Protein 4QJ7 (pdb70)

Organism: Human immunodeficiency virus type 1 group M subtype B (isolate ARV2/SF2) (NCBI:txid11685)

Secondary structure (DSSP, 8-state):
-EE-SSS--EEEEEETTEEEEEEE-TTBSS-EE-S----S--EEEEEEETTEEEEEEEEEEEEEEETTEEEEEEEEES--SS-EE-HHHHTTTT-EEE-/-EE-SSS--EEEEEETTEEEEEEE-TTBSS-EESS---SS--EEEEEEETTEEEEEEEEEEEEEEETTEEEEEEEEES--SS-EE-HHHHTTTT-EEE-/-EE-SSS--EEEEEETTEEEEEEE-TTBSS-EESS---SS-EEEEEEEETTEEEEEEEEEEEEEEETTEEEEEEEEES--SSEEE-HHHHHHHT-EEE-/-EE-SSS--EEEEEETTEEEEEEE-TTBSS-EE-S----S--EEEEEE-SS-EEEEEEEEEEEEEETTEEEEEEEEES--SS-EE-HHHHTTTT-EEE-/--B--BB-/---B--BB--

CATH classification: 2.40.70.10

Structure (mmCIF, N/CA/C/O backbone):
data_4QJ7
#
_entry.id   4QJ7
#
_cell.length_a   51.597
_cell.length_b   58.162
_cell.length_c   61.758
_cell.angle_alpha   90.00
_cell.angle_beta   95.80
_cell.angle_gamma   90.00
#
_symmetry.space_group_name_H-M   'P 1 21 1'
#
loop_
_entity.id
_entity.type
_entity.pdbx_description
1 polymer Protease
2 polymer 'p1-p6 peptide'
3 non-polymer 'PHOSPHATE ION'
4 non-polymer 'SULFATE ION'
5 water water
#
loop_
_atom_site.group_PDB
_atom_site.id
_atom_site.type_symbol
_atom_site.label_atom_id
_atom_site.label_alt_id
_atom_site.label_comp_id
_atom_site.label_asym_id
_atom_site.label_entity_id
_atom_site.label_seq_id
_atom_site.pdbx_PDB_ins_code
_atom_site.Cartn_x
_atom_site.Cartn_y
_atom_site.Cartn_z
_atom_site.occupancy
_atom_site.B_iso_or_equiv
_atom_site.auth_seq_id
_atom_site.auth_comp_id
_atom_site.auth_asym_id
_atom_site.auth_atom_id
_atom_site.pdbx_PDB_model_num
ATOM 1 N N . PRO A 1 1 ? -13.354 11.112 -13.712 1.00 30.85 1 PRO A N 1
ATOM 2 C CA . PRO A 1 1 ? -12.338 11.954 -13.117 1.00 29.09 1 PRO A CA 1
ATOM 3 C C . PRO A 1 1 ? -10.960 11.304 -13.108 1.00 27.37 1 PRO A C 1
ATOM 4 O O . PRO A 1 1 ? -10.824 10.123 -13.403 1.00 26.00 1 PRO A O 1
ATOM 8 N N . GLN A 1 2 ? -9.955 12.108 -12.791 1.00 25.96 2 GLN A N 1
ATOM 9 C CA . GLN A 1 2 ? -8.618 11.636 -12.484 1.00 23.69 2 GLN A CA 1
ATOM 10 C C . GLN A 1 2 ? -8.493 11.824 -10.991 1.00 22.31 2 GLN A C 1
ATOM 11 O O . GLN A 1 2 ? -8.763 12.922 -10.481 1.00 20.81 2 GLN A O 1
ATOM 17 N N . ILE A 1 3 ? -8.129 10.754 -10.284 1.00 19.68 3 ILE A N 1
ATOM 18 C CA . ILE A 1 3 ? -7.987 10.789 -8.842 1.00 19.36 3 ILE A CA 1
ATOM 19 C C . ILE A 1 3 ? -6.529 10.572 -8.451 1.00 18.77 3 ILE A C 1
ATOM 20 O O . ILE A 1 3 ? -5.935 9.531 -8.737 1.00 17.74 3 ILE A O 1
ATOM 25 N N . THR A 1 4 ? -5.948 11.581 -7.805 1.00 18.55 4 THR A N 1
ATOM 26 C CA . THR A 1 4 ? -4.579 11.494 -7.355 1.00 18.66 4 THR A CA 1
ATOM 27 C C . THR A 1 4 ? -4.526 10.670 -6.061 1.00 16.87 4 THR A C 1
ATOM 28 O O . THR A 1 4 ? -5.566 10.328 -5.473 1.00 18.06 4 THR A O 1
ATOM 32 N N . LEU A 1 5 ? -3.314 10.323 -5.634 1.00 15.38 5 LEU A N 1
ATOM 33 C CA . LEU A 1 5 ? -3.124 9.332 -4.570 1.00 14.05 5 LEU A CA 1
ATOM 34 C C . LEU A 1 5 ? -2.378 9.937 -3.363 1.00 14.29 5 LEU A C 1
ATOM 35 O O . LEU A 1 5 ? -1.873 9.215 -2.508 1.00 13.10 5 LEU A O 1
ATOM 40 N N . TRP A 1 6 ? -2.394 11.270 -3.266 1.00 14.61 6 TRP A N 1
ATOM 41 C CA . TRP A 1 6 ? -1.799 11.942 -2.096 1.00 15.62 6 TRP A CA 1
ATOM 42 C C . TRP A 1 6 ? -2.480 11.534 -0.796 1.00 16.27 6 TRP A C 1
ATOM 43 O O . TRP A 1 6 ? -1.851 11.417 0.262 1.00 17.11 6 TRP A O 1
ATOM 54 N N A LYS A 1 7 ? -3.781 11.283 -0.908 0.50 16.73 7 LYS A N 1
ATOM 55 N N B LYS A 1 7 ? -3.785 11.309 -0.877 0.50 16.27 7 LYS A N 1
ATOM 56 C CA A LYS A 1 7 ? -4.615 10.863 0.195 0.50 17.08 7 LYS A CA 1
ATOM 57 C CA B LYS A 1 7 ? -4.544 10.796 0.244 0.50 16.27 7 LYS A CA 1
ATOM 58 C C A LYS A 1 7 ? -5.304 9.576 -0.239 0.50 16.67 7 LYS A C 1
ATOM 59 C C B LYS A 1 7 ? -5.306 9.580 -0.234 0.50 16.22 7 LYS A C 1
ATOM 60 O O A LYS A 1 7 ? -5.276 9.229 -1.417 0.50 16.30 7 LYS A O 1
ATOM 61 O O B LYS A 1 7 ? -5.326 9.284 -1.426 0.50 15.85 7 LYS A O 1
ATOM 72 N N . ARG A 1 8 ? -5.911 8.871 0.711 1.00 16.18 8 ARG A N 1
ATOM 73 C CA . ARG A 1 8 ? -6.712 7.685 0.388 1.00 16.74 8 ARG A CA 1
ATOM 74 C C . ARG A 1 8 ? -7.823 8.068 -0.586 1.00 16.06 8 ARG A C 1
ATOM 75 O O . ARG A 1 8 ? -8.542 9.077 -0.370 1.00 16.14 8 ARG A O 1
ATOM 83 N N . PRO A 1 9 ? -7.980 7.276 -1.671 1.00 15.00 9 PRO A N 1
ATOM 84 C CA . PRO A 1 9 ? -8.973 7.575 -2.707 1.00 15.02 9 PRO A CA 1
ATOM 85 C C . PRO A 1 9 ? -10.356 7.105 -2.254 1.00 15.13 9 PRO A C 1
ATOM 86 O O . PRO A 1 9 ? -10.863 6.067 -2.680 1.00 14.18 9 PRO A O 1
ATOM 90 N N . LEU A 1 10 ? -10.939 7.881 -1.348 1.00 16.20 10 LEU A N 1
ATOM 91 C CA . LEU A 1 10 ? -12.243 7.592 -0.760 1.00 17.39 10 LEU A CA 1
ATOM 92 C C . LEU A 1 10 ? -13.326 8.293 -1.570 1.00 18.64 10 LEU A C 1
ATOM 93 O O . LEU A 1 10 ? -13.175 9.460 -1.962 1.00 18.35 10 LEU A O 1
ATOM 98 N N . VAL A 1 11 ? -14.408 7.579 -1.836 1.00 17.54 11 VAL A N 1
ATOM 99 C CA . VAL A 1 11 ? -15.559 8.113 -2.564 1.00 18.79 11 VAL A CA 1
ATOM 100 C C . VAL A 1 11 ? -16.826 7.704 -1.819 1.00 19.36 11 VAL A C 1
ATOM 101 O O . VAL A 1 11 ? -16.816 6.752 -1.057 1.00 19.07 11 VAL A O 1
ATOM 105 N N . THR A 1 12 ? -17.916 8.443 -2.012 1.00 19.89 12 THR A N 1
ATOM 106 C CA . THR A 1 12 ? -19.200 8.006 -1.456 1.00 21.51 12 THR A CA 1
ATOM 107 C C . THR A 1 12 ? -19.890 7.103 -2.494 1.00 20.23 12 THR A C 1
ATOM 108 O O . THR A 1 12 ? -19.945 7.406 -3.683 1.00 25.80 12 THR A O 1
ATOM 112 N N . ILE A 1 13 ? -20.369 5.953 -2.052 1.00 17.25 13 ILE A N 1
ATOM 113 C CA . ILE A 1 13 ? -21.150 5.068 -2.885 1.00 17.66 13 ILE A CA 1
ATOM 114 C C . ILE A 1 13 ? -22.565 5.045 -2.327 1.00 16.68 13 ILE A C 1
ATOM 115 O O . ILE A 1 13 ? -22.795 5.440 -1.157 1.00 17.01 13 ILE A O 1
ATOM 120 N N A ARG A 1 14 ? -23.499 4.607 -3.161 0.50 17.12 14 ARG A N 1
ATOM 121 N N B ARG A 1 14 ? -23.484 4.569 -3.164 0.50 18.22 14 ARG A N 1
ATOM 122 C CA A ARG A 1 14 ? -24.886 4.426 -2.748 0.50 17.28 14 ARG A CA 1
ATOM 123 C CA B ARG A 1 14 ? -24.903 4.441 -2.832 0.50 19.30 14 ARG A CA 1
ATOM 124 C C A ARG A 1 14 ? -25.309 2.992 -3.010 0.50 17.21 14 ARG A C 1
ATOM 125 C C B ARG A 1 14 ? -25.316 2.983 -3.026 0.50 18.32 14 ARG A C 1
ATOM 126 O O A ARG A 1 14 ? -25.120 2.448 -4.100 0.50 16.69 14 ARG A O 1
ATOM 127 O O B ARG A 1 14 ? -25.124 2.410 -4.101 0.50 17.55 14 ARG A O 1
ATOM 142 N N . ILE A 1 15 ? -25.902 2.373 -1.996 1.00 17.61 15 ILE A N 1
ATOM 143 C CA . ILE A 1 15 ? -26.335 1.022 -2.092 1.00 19.67 15 ILE A CA 1
ATOM 144 C C . ILE A 1 15 ? -27.729 1.083 -1.474 1.00 22.17 15 ILE A C 1
ATOM 145 O O . ILE A 1 15 ? -27.878 1.261 -0.270 1.00 20.55 15 ILE A O 1
ATOM 150 N N A GLY A 1 16 ? -28.734 0.887 -2.324 0.50 24.16 16 GLY A N 1
ATOM 151 N N B GLY A 1 16 ? -28.723 1.098 -2.362 0.50 22.33 16 GLY A N 1
ATOM 152 C CA A GLY A 1 16 ? -30.150 0.896 -1.928 0.50 25.49 16 GLY A CA 1
ATOM 153 C CA B GLY A 1 16 ? -30.115 1.430 -2.018 0.50 21.65 16 GLY A CA 1
ATOM 154 C C A GLY A 1 16 ? -30.575 1.868 -0.848 0.50 25.65 16 GLY A C 1
ATOM 155 C C B GLY A 1 16 ? -30.330 2.837 -1.513 0.50 21.69 16 GLY A C 1
ATOM 156 O O A GLY A 1 16 ? -31.102 1.448 0.188 0.50 26.71 16 GLY A O 1
ATOM 157 O O B GLY A 1 16 ? -29.995 3.835 -2.165 0.50 21.34 16 GLY A O 1
ATOM 158 N N A GLY A 1 17 ? -30.365 3.162 -1.089 0.50 26.08 17 GLY A N 1
ATOM 159 N N B GLY A 1 17 ? -30.919 2.929 -0.331 0.50 22.49 17 GLY A N 1
ATOM 160 C CA A GLY A 1 17 ? -30.801 4.214 -0.160 0.50 26.11 17 GLY A CA 1
ATOM 161 C CA B GLY A 1 17 ? -31.058 4.213 0.311 0.50 23.82 17 GLY A CA 1
ATOM 162 C C A GLY A 1 17 ? -29.824 4.600 0.941 0.50 25.71 17 GLY A C 1
ATOM 163 C C B GLY A 1 17 ? -29.855 4.587 1.145 0.50 24.47 17 GLY A C 1
ATOM 164 O O A GLY A 1 17 ? -30.037 5.587 1.652 0.50 27.26 17 GLY A O 1
ATOM 165 O O B GLY A 1 17 ? -29.922 5.585 1.876 0.50 25.68 17 GLY A O 1
ATOM 166 N N . GLN A 1 18 ? -28.762 3.809 1.081 1.00 24.50 18 GLN A N 1
ATOM 167 C CA . GLN A 1 18 ? -27.680 4.029 2.053 1.00 23.07 18 GLN A CA 1
ATOM 168 C C . GLN A 1 18 ? -26.468 4.644 1.372 1.00 21.48 18 GLN A C 1
ATOM 169 O O . GLN A 1 18 ? -26.077 4.205 0.287 1.00 22.03 18 GLN A O 1
ATOM 175 N N . LEU A 1 19 ? -25.891 5.654 2.012 1.00 19.61 19 LEU A N 1
ATOM 176 C CA . LEU A 1 19 ? -24.602 6.201 1.612 1.00 19.71 19 LEU A CA 1
ATOM 177 C C . LEU A 1 19 ? -23.521 5.548 2.419 1.00 20.40 19 LEU A C 1
ATOM 178 O O . LEU A 1 19 ? -23.657 5.375 3.636 1.00 21.67 19 LEU A O 1
ATOM 183 N N . LYS A 1 20 ? -22.415 5.213 1.762 1.00 18.97 20 LYS A N 1
ATOM 184 C CA . LYS A 1 20 ? -21.250 4.707 2.436 1.00 20.34 20 LYS A CA 1
ATOM 185 C C . LYS A 1 20 ? -19.997 5.318 1.823 1.00 19.25 20 LYS A C 1
ATOM 186 O O . LYS A 1 20 ? -19.994 5.630 0.653 1.00 19.71 20 LYS A O 1
ATOM 192 N N . GLU A 1 21 ? -18.980 5.513 2.650 1.00 18.68 21 GLU A N 1
ATOM 193 C CA . GLU A 1 21 ? -17.673 5.976 2.194 1.00 19.74 21 GLU A CA 1
ATOM 194 C C . GLU A 1 21 ? -16.866 4.715 1.877 1.00 17.43 21 GLU A C 1
ATOM 195 O O . GLU A 1 21 ? -16.820 3.808 2.708 1.00 17.92 21 GLU A O 1
ATOM 201 N N . ALA A 1 22 ? -16.245 4.655 0.705 1.00 16.21 22 ALA A N 1
ATOM 202 C CA . ALA A 1 22 ? -15.472 3.463 0.315 1.00 14.33 22 ALA A CA 1
ATOM 203 C C . ALA A 1 22 ? -14.169 3.820 -0.381 1.00 14.13 22 ALA A C 1
ATOM 204 O O . ALA A 1 22 ? -14.076 4.850 -1.066 1.00 14.92 22 ALA A O 1
ATOM 206 N N . LEU A 1 23 ? -13.209 2.904 -0.263 1.00 13.67 23 LEU A N 1
ATOM 207 C CA . LEU A 1 23 ? -11.857 3.098 -0.770 1.00 13.85 23 LEU A CA 1
ATOM 208 C C . LEU A 1 23 ? -11.670 2.416 -2.127 1.00 13.03 23 LEU A C 1
ATOM 209 O O . LEU A 1 23 ? -11.900 1.232 -2.258 1.00 12.42 23 LEU A O 1
ATOM 214 N N . LEU A 1 24 ? -11.302 3.182 -3.147 1.00 12.24 24 LEU A N 1
ATOM 215 C CA . LEU A 1 24 ? -11.042 2.604 -4.448 1.00 11.41 24 LEU A CA 1
ATOM 216 C C . LEU A 1 24 ? -9.705 1.866 -4.393 1.00 11.57 24 LEU A C 1
ATOM 217 O O . LEU A 1 24 ? -8.661 2.493 -4.280 1.00 12.41 24 LEU A O 1
ATOM 222 N N . ASN A 1 25 ? -9.741 0.541 -4.456 1.00 10.05 25 ASN A N 1
ATOM 223 C CA . ASN A 1 25 ? -8.632 -0.311 -4.048 1.00 10.24 25 ASN A CA 1
ATOM 224 C C . ASN A 1 25 ? -8.177 -1.289 -5.148 1.00 10.28 25 ASN A C 1
ATOM 225 O O . ASN A 1 25 ? -8.736 -2.379 -5.324 1.00 9.95 25 ASN A O 1
ATOM 230 N N . THR A 1 26 ? -7.164 -0.877 -5.910 1.00 10.59 26 THR A N 1
ATOM 231 C CA . THR A 1 26 ? -6.577 -1.761 -6.910 1.00 10.34 26 THR A CA 1
ATOM 232 C C . THR A 1 26 ? -5.894 -3.023 -6.349 1.00 11.06 26 THR A C 1
ATOM 233 O O . THR A 1 26 ? -5.608 -3.929 -7.125 1.00 10.91 26 THR A O 1
ATOM 237 N N . GLY A 1 27 ? -5.621 -3.067 -5.031 1.00 10.49 27 GLY A N 1
ATOM 238 C CA . GLY A 1 27 ? -5.092 -4.237 -4.352 1.00 11.13 27 GLY A CA 1
ATOM 239 C C . GLY A 1 27 ? -6.129 -5.212 -3.830 1.00 11.06 27 GLY A C 1
ATOM 240 O O . GLY A 1 27 ? -5.788 -6.182 -3.110 1.00 12.19 27 GLY A O 1
ATOM 241 N N . ALA A 1 28 ? -7.390 -4.982 -4.187 1.00 11.37 28 ALA A N 1
ATOM 242 C CA . ALA A 1 28 ? -8.468 -5.881 -3.767 1.00 11.16 28 ALA A CA 1
ATOM 243 C C . ALA A 1 28 ? -9.130 -6.535 -4.976 1.00 11.83 28 ALA A C 1
ATOM 244 O O . ALA A 1 28 ? -9.543 -5.847 -5.914 1.00 12.04 28 ALA A O 1
ATOM 246 N N . ASP A 1 29 ? -9.237 -7.858 -4.944 1.00 12.34 29 ASP A N 1
ATOM 247 C CA . ASP A 1 29 ? -9.898 -8.586 -6.018 1.00 13.02 29 ASP A CA 1
ATOM 248 C C . ASP A 1 29 ? -11.390 -8.262 -5.982 1.00 12.55 29 ASP A C 1
ATOM 249 O O . ASP A 1 29 ? -12.033 -8.156 -7.014 1.00 13.63 29 ASP A O 1
ATOM 254 N N . ASP A 1 30 ? -11.926 -8.111 -4.764 1.00 12.93 30 ASP A N 1
ATOM 255 C CA . ASP A 1 30 ? -13.366 -8.076 -4.497 1.00 13.67 30 ASP A CA 1
ATOM 256 C C . ASP A 1 30 ? -13.764 -6.805 -3.759 1.00 13.49 30 ASP A C 1
ATOM 257 O O . ASP A 1 30 ? -12.933 -6.078 -3.248 1.00 15.54 30 ASP A O 1
ATOM 262 N N . THR A 1 31 ? -15.061 -6.546 -3.705 1.00 13.34 31 THR A N 1
ATOM 263 C CA . THR A 1 31 ? -15.618 -5.413 -3.010 1.00 13.18 31 THR A CA 1
ATOM 264 C C . THR A 1 31 ? -16.158 -5.878 -1.660 1.00 13.92 31 THR A C 1
ATOM 265 O O . THR A 1 31 ? -16.928 -6.823 -1.604 1.00 15.30 31 THR A O 1
ATOM 269 N N . VAL A 1 32 ? -15.729 -5.226 -0.585 1.00 13.63 32 VAL A N 1
ATOM 270 C CA . VAL A 1 32 ? -16.107 -5.655 0.773 1.00 15.20 32 VAL A CA 1
ATOM 271 C C . VAL A 1 32 ? -16.596 -4.478 1.569 1.00 14.88 32 VAL A C 1
ATOM 272 O O . VAL A 1 32 ? -15.909 -3.462 1.678 1.00 14.20 32 VAL A O 1
ATOM 276 N N . LEU A 1 33 ? -17.797 -4.608 2.137 1.00 15.53 33 LEU A N 1
ATOM 277 C CA . LEU A 1 33 ? -18.374 -3.564 2.958 1.00 16.91 33 LEU A CA 1
ATOM 278 C C . LEU A 1 33 ? -18.487 -4.025 4.395 1.00 17.17 33 LEU A C 1
ATOM 279 O O . LEU A 1 33 ? -18.612 -5.191 4.651 1.00 16.84 33 LEU A O 1
ATOM 284 N N . GLU A 1 34 ? -18.406 -3.077 5.320 1.00 19.14 34 GLU A N 1
ATOM 285 C CA . GLU A 1 34 ? -18.552 -3.359 6.735 1.00 21.11 34 GLU A CA 1
ATOM 286 C C . GLU A 1 34 ? -19.921 -3.952 7.007 1.00 22.64 34 GLU A C 1
ATOM 287 O O . GLU A 1 34 ? -20.831 -3.794 6.189 1.00 22.88 34 GLU A O 1
ATOM 293 N N A GLU A 1 35 ? -20.068 -4.616 8.155 0.50 22.91 35 GLU A N 1
ATOM 294 N N B GLU A 1 35 ? -20.067 -4.659 8.128 0.50 24.53 35 GLU A N 1
ATOM 295 C CA A GLU A 1 35 ? -21.314 -5.309 8.501 0.50 23.52 35 GLU A CA 1
ATOM 296 C CA B GLU A 1 35 ? -21.303 -5.401 8.383 0.50 26.23 35 GLU A CA 1
ATOM 297 C C A GLU A 1 35 ? -22.531 -4.449 8.221 0.50 24.69 35 GLU A C 1
ATOM 298 C C B GLU A 1 35 ? -22.517 -4.500 8.234 0.50 26.24 35 GLU A C 1
ATOM 299 O O A GLU A 1 35 ? -22.585 -3.292 8.642 0.50 24.60 35 GLU A O 1
ATOM 300 O O B GLU A 1 35 ? -22.548 -3.377 8.742 0.50 25.93 35 GLU A O 1
ATOM 311 N N . MET A 1 36 ? -23.503 -5.020 7.515 1.00 26.38 36 MET A N 1
ATOM 312 C CA . MET A 1 36 ? -24.744 -4.333 7.212 1.00 27.97 36 MET A CA 1
ATOM 313 C C . MET A 1 36 ? -25.728 -5.407 6.772 1.00 30.05 36 MET A C 1
ATOM 314 O O . MET A 1 36 ? -25.334 -6.527 6.450 1.00 29.53 36 MET A O 1
ATOM 319 N N . ASN A 1 37 ? -27.006 -5.054 6.732 1.00 30.24 37 ASN A N 1
ATOM 320 C CA . ASN A 1 37 ? -28.024 -5.945 6.203 1.00 32.86 37 ASN A CA 1
ATOM 321 C C . ASN A 1 37 ? -28.213 -5.738 4.703 1.00 31.92 37 ASN A C 1
ATOM 322 O O . ASN A 1 37 ? -28.176 -4.601 4.232 1.00 37.70 37 ASN A O 1
ATOM 327 N N . LEU A 1 38 ? -28.391 -6.839 3.965 1.00 30.75 38 LEU A N 1
ATOM 328 C CA . LEU A 1 38 ? -28.685 -6.828 2.528 1.00 30.07 38 LEU A CA 1
ATOM 329 C C . LEU A 1 38 ? -29.710 -7.918 2.243 1.00 30.73 38 LEU A C 1
ATOM 330 O O . LEU A 1 38 ? -29.722 -8.947 2.916 1.00 29.58 38 LEU A O 1
ATOM 335 N N . PRO A 1 39 ? -30.583 -7.693 1.255 1.00 32.30 39 PRO A N 1
ATOM 336 C CA . PRO A 1 39 ? -31.599 -8.696 0.925 1.00 32.80 39 PRO A CA 1
ATOM 337 C C . PRO A 1 39 ? -31.109 -9.846 0.040 1.00 31.51 39 PRO A C 1
ATOM 338 O O . PRO A 1 39 ? -30.139 -9.725 -0.718 1.00 34.37 39 PRO A O 1
ATOM 342 N N . GLY A 1 40 ? -31.807 -10.963 0.148 1.00 31.36 40 GLY A N 1
ATOM 343 C CA . GLY A 1 40 ? -31.525 -12.126 -0.669 1.00 31.02 40 GLY A CA 1
ATOM 344 C C . GLY A 1 40 ? -30.566 -13.108 -0.021 1.00 27.69 40 GLY A C 1
ATOM 345 O O . GLY A 1 40 ? -30.117 -12.939 1.122 1.00 27.21 40 GLY A O 1
ATOM 346 N N . LYS A 1 41 ? -30.286 -14.161 -0.763 1.00 25.94 41 LYS A N 1
ATOM 347 C CA . LYS A 1 41 ? -29.455 -15.229 -0.262 1.00 25.30 41 LYS A CA 1
ATOM 348 C C . LYS A 1 41 ? -27.990 -14.826 -0.296 1.00 22.23 41 LYS A C 1
ATOM 349 O O . LYS A 1 41 ? -27.572 -13.923 -1.033 1.00 20.16 41 LYS A O 1
ATOM 355 N N . TRP A 1 42 ? -27.224 -15.505 0.540 1.00 19.76 42 TRP A N 1
ATOM 356 C CA . TRP A 1 42 ? -25.806 -15.262 0.645 1.00 18.93 42 TRP A CA 1
ATOM 357 C C . TRP A 1 42 ? -25.124 -16.552 1.040 1.00 18.64 42 TRP A C 1
ATOM 358 O O . TRP A 1 42 ? -25.751 -17.470 1.564 1.00 17.63 42 TRP A O 1
ATOM 369 N N A LYS A 1 43 ? -23.820 -16.619 0.822 0.50 18.66 43 LYS A N 1
ATOM 370 N N B LYS A 1 43 ? -23.821 -16.619 0.822 0.50 18.97 43 LYS A N 1
ATOM 371 C CA A LYS A 1 43 ? -23.062 -17.763 1.305 0.50 19.06 43 LYS A CA 1
ATOM 372 C CA B LYS A 1 43 ? -23.066 -17.766 1.300 0.50 19.57 43 LYS A CA 1
ATOM 373 C C A LYS A 1 43 ? -21.778 -17.291 1.956 0.50 18.11 43 LYS A C 1
ATOM 374 C C B LYS A 1 43 ? -21.772 -17.300 1.943 0.50 18.39 43 LYS A C 1
ATOM 375 O O A LYS A 1 43 ? -21.267 -16.212 1.619 0.50 16.76 43 LYS A O 1
ATOM 376 O O B LYS A 1 43 ? -21.254 -16.228 1.593 0.50 16.98 43 LYS A O 1
ATOM 387 N N . PRO A 1 44 ? -21.265 -18.076 2.907 1.00 17.83 44 PRO A N 1
ATOM 388 C CA . PRO A 1 44 ? -20.057 -17.665 3.590 1.00 17.16 44 PRO A CA 1
ATOM 389 C C . PRO A 1 44 ? -18.843 -17.816 2.689 1.00 17.33 44 PRO A C 1
ATOM 390 O O . PRO A 1 44 ? -18.815 -18.676 1.806 1.00 17.55 44 PRO A O 1
ATOM 394 N N . LYS A 1 45 ? -17.856 -16.977 2.932 1.00 16.35 45 LYS A N 1
ATOM 395 C CA . LYS A 1 45 ? -16.627 -16.970 2.155 1.00 17.26 45 LYS A CA 1
ATOM 396 C C . LYS A 1 45 ? -15.515 -16.540 3.088 1.00 17.26 45 LYS A C 1
ATOM 397 O O . LYS A 1 45 ? -15.779 -15.817 4.037 1.00 17.67 45 LYS A O 1
ATOM 403 N N . MET A 1 46 ? -14.285 -17.002 2.846 1.00 16.55 46 MET A N 1
ATOM 404 C CA . MET A 1 46 ? -13.128 -16.502 3.563 1.00 17.01 46 MET A CA 1
ATOM 405 C C . MET A 1 46 ? -12.299 -15.677 2.580 1.00 16.25 46 MET A C 1
ATOM 406 O O . MET A 1 46 ? -12.023 -16.125 1.475 1.00 16.39 46 MET A O 1
ATOM 411 N N . ILE A 1 47 ? -11.900 -14.493 3.000 1.00 16.29 47 ILE A N 1
ATOM 412 C CA . ILE A 1 47 ? -11.038 -13.652 2.196 1.00 15.72 47 ILE A CA 1
ATOM 413 C C . ILE A 1 47 ? -9.839 -13.261 3.002 1.00 16.25 47 ILE A C 1
ATOM 414 O O . ILE A 1 47 ? -9.891 -13.132 4.237 1.00 15.18 47 ILE A O 1
ATOM 419 N N . GLY A 1 48 ? -8.740 -13.064 2.293 1.00 15.62 48 GLY A N 1
ATOM 420 C CA . GLY A 1 48 ? -7.472 -12.809 2.954 1.00 16.47 48 GLY A CA 1
ATOM 421 C C . GLY A 1 48 ? -6.932 -11.446 2.646 1.00 18.49 48 GLY A C 1
ATOM 422 O O . GLY A 1 48 ? -7.264 -10.865 1.623 1.00 20.12 48 GLY A O 1
ATOM 423 N N . GLY A 1 49 ? -6.082 -10.953 3.535 1.00 19.81 49 GLY A N 1
ATOM 424 C CA . GLY A 1 49 ? -5.478 -9.649 3.386 1.00 21.69 49 GLY A CA 1
ATOM 425 C C . GLY A 1 49 ? -4.159 -9.668 4.123 1.00 21.33 49 GLY A C 1
ATOM 426 O O . GLY A 1 49 ? -3.648 -10.736 4.473 1.00 19.45 49 GLY A O 1
ATOM 427 N N A VAL A 1 50 ? -3.588 -8.484 4.302 0.50 22.21 50 VAL A N 1
ATOM 428 N N B VAL A 1 50 ? -3.640 -8.480 4.414 0.50 22.40 50 VAL A N 1
ATOM 429 C CA A VAL A 1 50 ? -2.521 -8.304 5.251 0.50 21.87 50 VAL A CA 1
ATOM 430 C CA B VAL A 1 50 ? -2.307 -8.343 4.976 0.50 22.36 50 VAL A CA 1
ATOM 431 C C A VAL A 1 50 ? -3.136 -8.665 6.602 0.50 21.45 50 VAL A C 1
ATOM 432 C C B VAL A 1 50 ? -2.179 -9.011 6.350 0.50 22.05 50 VAL A C 1
ATOM 433 O O A VAL A 1 50 ? -4.236 -8.213 6.934 0.50 20.21 50 VAL A O 1
ATOM 434 O O B VAL A 1 50 ? -1.106 -9.460 6.704 0.50 22.49 50 VAL A O 1
ATOM 441 N N A GLY A 1 51 ? -2.466 -9.534 7.345 0.50 20.95 51 GLY A N 1
ATOM 442 N N B GLY A 1 51 ? -3.275 -9.088 7.105 0.50 21.09 51 GLY A N 1
ATOM 443 C CA A GLY A 1 51 ? -2.933 -9.892 8.675 0.50 21.02 51 GLY A CA 1
ATOM 444 C CA B GLY A 1 51 ? -3.244 -9.625 8.474 0.50 21.22 51 GLY A CA 1
ATOM 445 C C A GLY A 1 51 ? -3.891 -11.059 8.749 0.50 20.36 51 GLY A C 1
ATOM 446 C C B GLY A 1 51 ? -3.730 -11.053 8.686 0.50 20.57 51 GLY A C 1
ATOM 447 O O A GLY A 1 51 ? -4.392 -11.371 9.846 0.50 21.54 51 GLY A O 1
ATOM 448 O O B GLY A 1 51 ? -3.658 -11.577 9.806 0.50 22.49 51 GLY A O 1
ATOM 449 N N . GLY A 1 52 ? -4.186 -11.688 7.607 1.00 19.23 52 GLY A N 1
ATOM 450 C CA . GLY A 1 52 ? -4.811 -12.996 7.633 1.00 18.43 52 GLY A CA 1
ATOM 451 C C . GLY A 1 52 ? -6.163 -13.005 6.944 1.00 17.77 52 GLY A C 1
ATOM 452 O O . GLY A 1 52 ? -6.443 -12.191 6.073 1.00 19.31 52 GLY A O 1
ATOM 453 N N . PHE A 1 53 ? -7.016 -13.928 7.369 1.00 16.54 53 PHE A N 1
ATOM 454 C CA . PHE A 1 53 ? -8.349 -14.060 6.789 1.00 15.65 53 PHE A CA 1
ATOM 455 C C . PHE A 1 53 ? -9.491 -13.594 7.689 1.00 16.55 53 PHE A C 1
ATOM 456 O O . PHE A 1 53 ? -9.402 -13.579 8.945 1.00 16.90 53 PHE A O 1
ATOM 464 N N . ILE A 1 54 ? -10.566 -13.196 7.021 1.00 16.04 54 ILE A N 1
ATOM 465 C CA . ILE A 1 54 ? -11.843 -12.913 7.683 1.00 15.59 54 ILE A CA 1
ATOM 466 C C . ILE A 1 54 ? -12.967 -13.639 6.961 1.00 15.61 54 ILE A C 1
ATOM 467 O O . ILE A 1 54 ? -12.921 -13.897 5.753 1.00 14.43 54 ILE A O 1
ATOM 472 N N . LYS A 1 55 ? -13.996 -13.969 7.743 1.00 16.51 55 LYS A N 1
ATOM 473 C CA . LYS A 1 55 ? -15.217 -14.543 7.235 1.00 17.58 55 LYS A CA 1
ATOM 474 C C . LYS A 1 55 ? -16.160 -13.432 6.812 1.00 16.65 55 LYS A C 1
ATOM 475 O O . LYS A 1 55 ? -16.366 -12.474 7.549 1.00 17.18 55 LYS A O 1
ATOM 481 N N . VAL A 1 56 ? -16.712 -13.570 5.619 1.00 15.21 56 VAL A N 1
ATOM 482 C CA . VAL A 1 56 ? -17.663 -12.612 5.062 1.00 15.32 56 VAL A CA 1
ATOM 483 C C . VAL A 1 56 ? -18.861 -13.363 4.504 1.00 16.17 56 VAL A C 1
ATOM 484 O O . VAL A 1 56 ? -18.812 -14.590 4.308 1.00 17.46 56 VAL A O 1
ATOM 488 N N . ARG A 1 57 ? -19.967 -12.646 4.319 1.00 16.21 57 ARG A N 1
ATOM 489 C CA . ARG A 1 57 ? -21.102 -13.147 3.551 1.00 16.46 57 ARG A CA 1
ATOM 490 C C . ARG A 1 57 ? -20.996 -12.636 2.131 1.00 15.90 57 ARG A C 1
ATOM 491 O O . ARG A 1 57 ? -20.752 -11.430 1.909 1.00 15.96 57 ARG A O 1
ATOM 499 N N . GLN A 1 58 ? -21.223 -13.524 1.182 1.00 15.52 58 GLN A N 1
ATOM 500 C CA . GLN A 1 58 ? -21.175 -13.182 -0.235 1.00 14.91 58 GLN A CA 1
ATOM 501 C C . GLN A 1 58 ? -22.569 -12.987 -0.801 1.00 15.96 58 GLN A C 1
ATOM 502 O O . GLN A 1 58 ? -23.341 -13.947 -0.808 1.00 15.59 58 GLN A O 1
ATOM 508 N N . TYR A 1 59 ? -22.867 -11.765 -1.275 1.00 15.69 59 TYR A N 1
ATOM 509 C CA . TYR A 1 59 ? -24.135 -11.467 -1.956 1.00 16.61 59 TYR A CA 1
ATOM 510 C C . TYR A 1 59 ? -23.874 -11.152 -3.407 1.00 18.52 59 TYR A C 1
ATOM 511 O O . TYR A 1 59 ? -23.038 -10.290 -3.728 1.00 18.80 59 TYR A O 1
ATOM 520 N N . ASP A 1 60 ? -24.597 -11.817 -4.297 1.00 20.12 60 ASP A N 1
ATOM 521 C CA . ASP A 1 60 ? -24.383 -11.619 -5.724 1.00 21.51 60 ASP A CA 1
ATOM 522 C C . ASP A 1 60 ? -25.404 -10.660 -6.373 1.00 22.13 60 ASP A C 1
ATOM 523 O O . ASP A 1 60 ? -26.506 -10.454 -5.855 1.00 22.15 60 ASP A O 1
ATOM 528 N N A GLN A 1 61 ? -25.005 -10.063 -7.497 0.50 22.57 61 GLN A N 1
ATOM 529 N N B GLN A 1 61 ? -25.003 -10.047 -7.486 0.50 22.42 61 GLN A N 1
ATOM 530 C CA A GLN A 1 61 ? -25.879 -9.194 -8.302 0.50 22.93 61 GLN A CA 1
ATOM 531 C CA B GLN A 1 61 ? -25.895 -9.200 -8.290 0.50 22.63 61 GLN A CA 1
ATOM 532 C C A GLN A 1 61 ? -26.529 -8.045 -7.523 0.50 22.07 61 GLN A C 1
ATOM 533 C C B GLN A 1 61 ? -26.534 -8.042 -7.520 0.50 21.93 61 GLN A C 1
ATOM 534 O O A GLN A 1 61 ? -27.752 -7.826 -7.593 0.50 21.33 61 GLN A O 1
ATOM 535 O O B GLN A 1 61 ? -27.755 -7.813 -7.591 0.50 21.12 61 GLN A O 1
ATOM 546 N N . ILE A 1 62 ? -25.706 -7.309 -6.786 1.00 19.89 62 ILE A N 1
ATOM 547 C CA . ILE A 1 62 ? -26.155 -6.179 -6.038 1.00 19.30 62 ILE A CA 1
ATOM 548 C C . ILE A 1 62 ? -25.858 -4.925 -6.859 1.00 18.68 62 ILE A C 1
ATOM 549 O O . ILE A 1 62 ? -24.735 -4.740 -7.339 1.00 17.30 62 ILE A O 1
ATOM 554 N N . PRO A 1 63 ? -26.863 -4.082 -7.048 1.00 17.66 63 PRO A N 1
ATOM 555 C CA . PRO A 1 63 ? -26.627 -2.807 -7.714 1.00 17.56 63 PRO A CA 1
ATOM 556 C C . PRO A 1 63 ? -26.060 -1.755 -6.761 1.00 17.22 63 PRO A C 1
ATOM 557 O O . PRO A 1 63 ? -26.551 -1.602 -5.626 1.00 17.69 63 PRO A O 1
ATOM 561 N N . ILE A 1 64 ? -25.012 -1.046 -7.207 1.00 17.26 64 ILE A N 1
ATOM 562 C CA . ILE A 1 64 ? -24.352 0.021 -6.441 1.00 17.96 64 ILE A CA 1
ATOM 563 C C . ILE A 1 64 ? -24.075 1.177 -7.375 1.00 18.18 64 ILE A C 1
ATOM 564 O O . ILE A 1 64 ? -23.829 0.946 -8.563 1.00 18.87 64 ILE A O 1
ATOM 569 N N . GLU A 1 65 ? -24.153 2.381 -6.846 1.00 18.36 65 GLU A N 1
ATOM 570 C CA . GLU A 1 65 ? -23.792 3.580 -7.589 1.00 20.63 65 GLU A CA 1
ATOM 571 C C . GLU A 1 65 ? -22.486 4.132 -7.029 1.00 20.75 65 GLU A C 1
ATOM 572 O O . GLU A 1 65 ? -22.373 4.382 -5.843 1.00 18.39 65 GLU A O 1
ATOM 578 N N . ILE A 1 66 ? -21.520 4.349 -7.918 1.00 19.90 66 ILE A N 1
ATOM 579 C CA . ILE A 1 66 ? -20.159 4.764 -7.529 1.00 21.15 66 ILE A CA 1
ATOM 580 C C . ILE A 1 66 ? -19.734 5.889 -8.446 1.00 21.79 66 ILE A C 1
ATOM 581 O O . ILE A 1 66 ? -19.556 5.662 -9.635 1.00 20.45 66 ILE A O 1
ATOM 586 N N . CYS A 1 67 ? -19.569 7.089 -7.913 1.00 24.64 67 CYS A N 1
ATOM 587 C CA . CYS A 1 67 ? -19.186 8.246 -8.739 1.00 27.36 67 CYS A CA 1
ATOM 588 C C . CYS A 1 67 ? -20.009 8.429 -10.005 1.00 26.22 67 CYS A C 1
ATOM 589 O O . CYS A 1 67 ? -19.467 8.665 -11.099 1.00 26.83 67 CYS A O 1
ATOM 592 N N . GLY A 1 68 ? -21.319 8.294 -9.846 1.00 25.11 68 GLY A N 1
ATOM 593 C CA . GLY A 1 68 ? -22.267 8.476 -10.930 1.00 25.66 68 GLY A CA 1
ATOM 594 C C . GLY A 1 68 ? -22.416 7.282 -11.847 1.00 24.82 68 GLY A C 1
ATOM 595 O O . GLY A 1 68 ? -23.197 7.339 -12.783 1.00 27.93 68 GLY A O 1
ATOM 596 N N . HIS A 1 69 ? -21.658 6.212 -11.603 1.00 22.23 69 HIS A N 1
ATOM 597 C CA . HIS A 1 69 ? -21.745 4.998 -12.401 1.00 21.25 69 HIS A CA 1
ATOM 598 C C . HIS A 1 69 ? -22.605 3.936 -11.727 1.00 22.53 69 HIS A C 1
ATOM 599 O O . HIS A 1 69 ? -22.309 3.470 -10.598 1.00 22.19 69 HIS A O 1
ATOM 606 N N . LYS A 1 70 ? -23.645 3.523 -12.423 1.00 21.58 70 LYS A N 1
ATOM 607 C CA . LYS A 1 70 ? -24.517 2.450 -11.932 1.00 22.95 70 LYS A CA 1
ATOM 608 C C . LYS A 1 70 ? -23.991 1.087 -12.363 1.00 22.63 70 LYS A C 1
ATOM 609 O O . LYS A 1 70 ? -23.998 0.774 -13.545 1.00 25.65 70 LYS A O 1
ATOM 615 N N . VAL A 1 71 ? -23.504 0.292 -11.400 1.00 20.09 71 VAL A N 1
ATOM 616 C CA . VAL A 1 71 ? -22.892 -1.009 -11.654 1.00 17.96 71 VAL A CA 1
ATOM 617 C C . VAL A 1 71 ? -23.639 -2.116 -10.895 1.00 17.44 71 VAL A C 1
ATOM 618 O O . VAL A 1 71 ? -24.484 -1.826 -10.073 1.00 16.48 71 VAL A O 1
ATOM 622 N N . ILE A 1 72 ? -23.339 -3.354 -11.243 1.00 16.66 72 ILE A N 1
ATOM 623 C CA . ILE A 1 72 ? -23.944 -4.532 -10.573 1.00 17.75 72 ILE A CA 1
ATOM 624 C C . ILE A 1 72 ? -22.891 -5.592 -10.362 1.00 17.00 72 ILE A C 1
ATOM 625 O O . ILE A 1 72 ? -22.215 -5.986 -11.298 1.00 17.75 72 ILE A O 1
ATOM 630 N N . GLY A 1 73 ? -22.736 -6.099 -9.143 1.00 17.12 73 GLY A N 1
ATOM 631 C CA . GLY A 1 73 ? -21.829 -7.223 -8.978 1.00 17.15 73 GLY A CA 1
ATOM 632 C C . GLY A 1 73 ? -21.910 -7.828 -7.603 1.00 17.27 73 GLY A C 1
ATOM 633 O O . GLY A 1 73 ? -22.784 -7.471 -6.830 1.00 16.04 73 GLY A O 1
ATOM 634 N N . THR A 1 74 ? -20.938 -8.686 -7.300 1.00 16.48 74 THR A N 1
ATOM 635 C CA . THR A 1 74 ? -20.847 -9.326 -6.002 1.00 17.01 74 THR A CA 1
ATOM 636 C C . THR A 1 74 ? -20.366 -8.322 -4.939 1.00 16.36 74 THR A C 1
ATOM 637 O O . THR A 1 74 ? -19.403 -7.554 -5.174 1.00 16.98 74 THR A O 1
ATOM 641 N N . VAL A 1 75 ? -21.013 -8.334 -3.777 1.00 15.73 75 VAL A N 1
ATOM 642 C CA . VAL A 1 75 ? -20.616 -7.523 -2.652 1.00 15.46 75 VAL A CA 1
ATOM 643 C C . VAL A 1 75 ? -20.402 -8.476 -1.494 1.00 14.94 75 VAL A C 1
ATOM 644 O O . VAL A 1 75 ? -21.276 -9.278 -1.207 1.00 15.28 75 VAL A O 1
ATOM 648 N N . LEU A 1 76 ? -19.241 -8.403 -0.864 1.00 14.20 76 LEU A N 1
ATOM 649 C CA . LEU A 1 76 ? -18.966 -9.163 0.365 1.00 14.52 76 LEU A CA 1
ATOM 650 C C . LEU A 1 76 ? -19.197 -8.269 1.572 1.00 15.34 76 LEU A C 1
ATOM 651 O O . LEU A 1 76 ? -18.871 -7.091 1.537 1.00 16.03 76 LEU A O 1
ATOM 656 N N . VAL A 1 77 ? -19.754 -8.826 2.657 1.00 14.22 77 VAL A N 1
ATOM 657 C CA . VAL A 1 77 ? -20.034 -8.066 3.853 1.00 15.67 77 VAL A CA 1
ATOM 658 C C . VAL A 1 77 ? -19.371 -8.746 5.041 1.00 15.40 77 VAL A C 1
ATOM 659 O O . VAL A 1 77 ? -19.580 -9.943 5.269 1.00 16.43 77 VAL A O 1
ATOM 663 N N . GLY A 1 78 ? -18.554 -8.009 5.780 1.00 15.34 78 GLY A N 1
ATOM 664 C CA . GLY A 1 78 ? -17.916 -8.534 6.974 1.00 15.50 78 GLY A CA 1
ATOM 665 C C . GLY A 1 78 ? -16.943 -7.556 7.557 1.00 16.54 78 GLY A C 1
ATOM 666 O O . GLY A 1 78 ? -16.947 -6.366 7.159 1.00 17.82 78 GLY A O 1
ATOM 667 N N . PRO A 1 79 ? -16.084 -8.011 8.481 1.00 16.21 79 PRO A N 1
ATOM 668 C CA . PRO A 1 79 ? -15.306 -7.079 9.285 1.00 17.74 79 PRO A CA 1
ATOM 669 C C . PRO A 1 79 ? -14.062 -6.510 8.644 1.00 18.38 79 PRO A C 1
ATOM 670 O O . PRO A 1 79 ? -12.981 -6.534 9.226 1.00 19.98 79 PRO A O 1
ATOM 674 N N . THR A 1 80 ? -14.211 -5.949 7.450 1.00 18.38 80 THR A N 1
ATOM 675 C CA . THR A 1 80 ? -13.170 -5.110 6.914 1.00 18.63 80 THR A CA 1
ATOM 676 C C . THR A 1 80 ? -13.070 -3.795 7.713 1.00 18.29 80 THR A C 1
ATOM 677 O O . THR A 1 80 ? -14.088 -3.221 8.116 1.00 20.32 80 THR A O 1
ATOM 681 N N . PRO A 1 81 ? -11.847 -3.305 7.961 1.00 20.56 81 PRO A N 1
ATOM 682 C CA . PRO A 1 81 ? -11.710 -2.041 8.704 1.00 20.28 81 PRO A CA 1
ATOM 683 C C . PRO A 1 81 ? -12.222 -0.827 7.949 1.00 20.74 81 PRO A C 1
ATOM 684 O O . PRO A 1 81 ? -12.538 0.190 8.547 1.00 20.87 81 PRO A O 1
ATOM 688 N N A VAL A 1 82 ? -12.266 -0.918 6.623 0.50 19.41 82 VAL A N 1
ATOM 689 N N B VAL A 1 82 ? -12.311 -0.943 6.629 0.50 19.58 82 VAL A N 1
ATOM 690 C CA A VAL A 1 82 ? -12.806 0.150 5.791 0.50 19.11 82 VAL A CA 1
ATOM 691 C CA B VAL A 1 82 ? -12.824 0.127 5.795 0.50 19.47 82 VAL A CA 1
ATOM 692 C C A VAL A 1 82 ? -13.557 -0.478 4.626 0.50 18.05 82 VAL A C 1
ATOM 693 C C B VAL A 1 82 ? -13.565 -0.488 4.624 0.50 18.23 82 VAL A C 1
ATOM 694 O O A VAL A 1 82 ? -13.197 -1.551 4.159 0.50 18.84 82 VAL A O 1
ATOM 695 O O B VAL A 1 82 ? -13.207 -1.559 4.150 0.50 19.01 82 VAL A O 1
ATOM 702 N N . ASN A 1 83 ? -14.606 0.188 4.150 1.00 17.23 83 ASN A N 1
ATOM 703 C CA . ASN A 1 83 ? -15.303 -0.271 2.955 1.00 15.65 83 ASN A CA 1
ATOM 704 C C . ASN A 1 83 ? -14.368 -0.195 1.758 1.00 14.88 83 ASN A C 1
ATOM 705 O O . ASN A 1 83 ? -13.676 0.806 1.588 1.00 14.18 83 ASN A O 1
ATOM 710 N N A ILE A 1 84 ? -14.389 -1.241 0.930 0.50 14.14 84 ILE A N 1
ATOM 711 N N B ILE A 1 84 ? -14.309 -1.252 0.954 0.50 14.70 84 ILE A N 1
ATOM 712 C CA A ILE A 1 84 ? -13.452 -1.396 -0.185 0.50 13.29 84 ILE A CA 1
ATOM 713 C CA B ILE A 1 84 ? -13.414 -1.240 -0.201 0.50 14.21 84 ILE A CA 1
ATOM 714 C C A ILE A 1 84 ? -14.163 -1.646 -1.496 0.50 12.77 84 ILE A C 1
ATOM 715 C C B ILE A 1 84 ? -14.116 -1.632 -1.479 0.50 13.25 84 ILE A C 1
ATOM 716 O O A ILE A 1 84 ? -14.975 -2.569 -1.589 0.50 12.61 84 ILE A O 1
ATOM 717 O O B ILE A 1 84 ? -14.874 -2.607 -1.527 0.50 12.97 84 ILE A O 1
ATOM 726 N N . ILE A 1 85 ? -13.832 -0.857 -2.518 1.00 12.56 85 ILE A N 1
ATOM 727 C CA . ILE A 1 85 ? -14.290 -1.139 -3.888 1.00 12.49 85 ILE A CA 1
ATOM 728 C C . ILE A 1 85 ? -13.127 -1.815 -4.602 1.00 11.46 85 ILE A C 1
ATOM 729 O O . ILE A 1 85 ? -12.059 -1.223 -4.752 1.00 12.03 85 ILE A O 1
ATOM 734 N N . GLY A 1 86 ? -13.311 -3.076 -4.981 1.00 11.32 86 GLY A N 1
ATOM 735 C CA . GLY A 1 86 ? -12.278 -3.881 -5.572 1.00 10.88 86 GLY A CA 1
ATOM 736 C C . GLY A 1 86 ? -12.377 -3.942 -7.081 1.00 11.30 86 GLY A C 1
ATOM 737 O O . GLY A 1 86 ? -13.257 -3.320 -7.670 1.00 11.42 86 GLY A O 1
ATOM 738 N N . ARG A 1 87 ? -11.475 -4.701 -7.688 1.00 11.20 87 ARG A N 1
ATOM 739 C CA . ARG A 1 87 ? -11.382 -4.792 -9.140 1.00 11.74 87 ARG A CA 1
ATOM 740 C C . ARG A 1 87 ? -12.663 -5.267 -9.837 1.00 11.98 87 ARG A C 1
ATOM 741 O O . ARG A 1 87 ? -12.916 -4.845 -10.977 1.00 12.85 87 ARG A O 1
ATOM 749 N N . ASN A 1 88 ? -13.451 -6.113 -9.172 1.00 12.45 88 ASN A N 1
ATOM 750 C CA . ASN A 1 88 ? -14.708 -6.602 -9.746 1.00 14.26 88 ASN A CA 1
ATOM 751 C C . ASN A 1 88 ? -15.636 -5.450 -10.137 1.00 15.26 88 ASN A C 1
ATOM 752 O O . 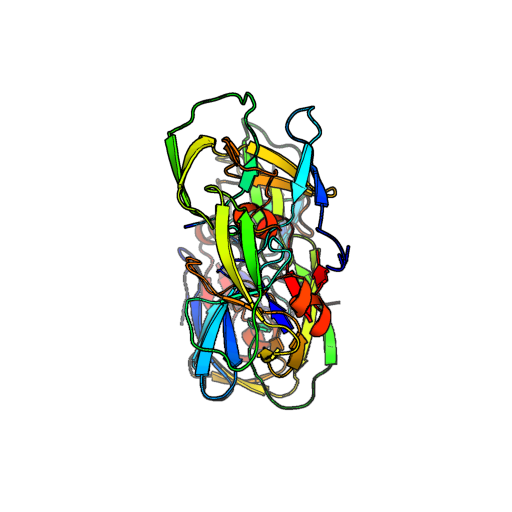ASN A 1 88 ? -16.361 -5.560 -11.135 1.00 17.35 88 ASN A O 1
ATOM 757 N N . LEU A 1 89 ? -15.616 -4.353 -9.383 1.00 13.77 89 LEU A N 1
ATOM 758 C CA . LEU A 1 89 ? -16.391 -3.150 -9.720 1.00 13.60 89 LEU A CA 1
ATOM 759 C C . LEU A 1 89 ? -15.565 -2.045 -10.386 1.00 13.08 89 LEU A C 1
ATOM 760 O O . LEU A 1 89 ? -16.089 -1.272 -11.167 1.00 13.63 89 LEU A O 1
ATOM 765 N N . LEU A 1 90 ? -14.266 -1.941 -10.087 1.00 13.24 90 LEU A N 1
ATOM 766 C CA . LEU A 1 90 ? -13.451 -0.936 -10.739 1.00 12.76 90 LEU A CA 1
ATOM 767 C C . LEU A 1 90 ? -13.413 -1.185 -12.261 1.00 13.11 90 LEU A C 1
ATOM 768 O O . LEU A 1 90 ? -13.322 -0.245 -13.037 1.00 13.50 90 LEU A O 1
ATOM 773 N N . THR A 1 91 ? -13.443 -2.435 -12.685 1.00 13.22 91 THR A N 1
ATOM 774 C CA . THR A 1 91 ? -13.431 -2.717 -14.134 1.00 14.07 91 THR A CA 1
ATOM 775 C C . THR A 1 91 ? -14.733 -2.239 -14.777 1.00 14.76 91 THR A C 1
ATOM 776 O O . THR A 1 91 ? -14.742 -1.816 -15.958 1.00 15.35 91 THR A O 1
ATOM 780 N N . GLN A 1 92 ? -15.827 -2.263 -14.020 1.00 14.82 92 GLN A N 1
ATOM 781 C CA . GLN A 1 92 ? -17.134 -1.875 -14.583 1.00 15.54 92 GLN A CA 1
ATOM 782 C C . GLN A 1 92 ? -17.240 -0.382 -14.781 1.00 17.05 92 GLN A C 1
ATOM 783 O O . GLN A 1 92 ? -17.944 0.089 -15.653 1.00 18.33 92 GLN A O 1
ATOM 789 N N . ILE A 1 93 ? -16.568 0.408 -13.947 1.00 17.19 93 ILE A N 1
ATOM 790 C CA . ILE A 1 93 ? -16.573 1.852 -14.144 1.00 19.13 93 ILE A CA 1
ATOM 791 C C . ILE A 1 93 ? -15.494 2.309 -15.132 1.00 19.12 93 ILE A C 1
ATOM 792 O O . ILE A 1 93 ? -15.401 3.494 -15.435 1.00 21.16 93 ILE A O 1
ATOM 797 N N . GLY A 1 94 ? -14.670 1.391 -15.625 1.00 17.98 94 GLY A N 1
ATOM 798 C CA . GLY A 1 94 ? -13.650 1.728 -16.620 1.00 19.24 94 GLY A CA 1
ATOM 799 C C . GLY A 1 94 ? -12.377 2.306 -16.023 1.00 18.58 94 GLY A C 1
ATOM 800 O O . GLY A 1 94 ? -11.668 3.072 -16.672 1.00 19.85 94 GLY A O 1
ATOM 801 N N . CYS A 1 95 ? -12.083 1.926 -14.782 1.00 16.70 95 CYS A N 1
ATOM 802 C CA . CYS A 1 95 ? -10.956 2.485 -14.037 1.00 16.58 95 CYS A CA 1
ATOM 803 C C . CYS A 1 95 ? -9.621 1.906 -14.482 1.00 15.63 95 CYS A C 1
ATOM 804 O O . CYS A 1 95 ? -9.480 0.708 -14.578 1.00 17.59 95 CYS A O 1
ATOM 807 N N . THR A 1 96 ? -8.629 2.764 -14.709 1.00 15.13 96 THR A N 1
ATOM 808 C CA . THR A 1 96 ? -7.270 2.330 -15.000 1.00 15.22 96 THR A CA 1
ATOM 809 C C . THR A 1 96 ? -6.312 3.049 -14.062 1.00 14.87 96 THR A C 1
ATOM 810 O O . THR A 1 96 ? -6.618 4.133 -13.556 1.00 15.20 96 THR A O 1
ATOM 814 N N . LEU A 1 97 ? -5.143 2.451 -13.869 1.00 15.24 97 LEU A N 1
ATOM 815 C CA . LEU A 1 97 ? -4.034 3.125 -13.199 1.00 16.73 97 LEU A CA 1
ATOM 816 C C . LEU A 1 97 ? -3.101 3.703 -14.256 1.00 17.96 97 LEU A C 1
ATOM 817 O O . LEU A 1 97 ? -2.545 2.937 -15.062 1.00 20.24 97 LEU A O 1
ATOM 822 N N . ASN A 1 98 ? -2.917 5.019 -14.219 1.00 17.90 98 ASN A N 1
ATOM 823 C CA . ASN A 1 98 ? -2.170 5.751 -15.241 1.00 19.44 98 ASN A CA 1
ATOM 824 C C . ASN A 1 98 ? -0.910 6.382 -14.690 1.00 20.18 98 ASN A C 1
ATOM 825 O O . ASN A 1 98 ? -0.917 6.949 -13.599 1.00 18.50 98 ASN A O 1
ATOM 830 N N . PHE A 1 99 ? 0.174 6.271 -15.437 1.00 22.15 99 PHE A N 1
ATOM 831 C CA . PHE A 1 99 ? 1.387 7.020 -15.094 1.00 24.53 99 PHE A CA 1
ATOM 832 C C . PHE A 1 99 ? 2.246 7.192 -16.332 1.00 26.05 99 PHE A C 1
ATOM 833 O O . PHE A 1 99 ? 1.798 6.882 -17.439 1.00 27.54 99 PHE A O 1
ATOM 842 N N . PRO B 1 1 ? 2.099 4.333 -18.949 1.00 31.90 1 PRO B N 1
ATOM 843 C CA . PRO B 1 1 ? 1.174 3.258 -19.282 1.00 30.26 1 PRO B CA 1
ATOM 844 C C . PRO B 1 1 ? -0.217 3.504 -18.708 1.00 26.29 1 PRO B C 1
ATOM 845 O O . PRO B 1 1 ? -0.382 4.373 -17.849 1.00 24.12 1 PRO B O 1
ATOM 849 N N . GLN B 1 2 ? -1.188 2.737 -19.192 1.00 24.46 2 GLN B N 1
ATOM 850 C CA . GLN B 1 2 ? -2.537 2.698 -18.624 1.00 23.39 2 GLN B CA 1
ATOM 851 C C . GLN B 1 2 ? -2.886 1.255 -18.289 1.00 23.35 2 GLN B C 1
ATOM 852 O O . GLN B 1 2 ? -3.095 0.419 -19.184 1.00 24.71 2 GLN B O 1
ATOM 858 N N . ILE B 1 3 ? -2.922 0.946 -16.999 1.00 19.87 3 ILE B N 1
ATOM 859 C CA . ILE B 1 3 ? -3.051 -0.416 -16.552 1.00 20.22 3 ILE B CA 1
ATOM 860 C C . ILE B 1 3 ? -4.499 -0.724 -16.224 1.00 19.42 3 ILE B C 1
ATOM 861 O O . ILE B 1 3 ? -5.121 -0.046 -15.404 1.00 17.47 3 ILE B O 1
ATOM 866 N N . THR B 1 4 ? -5.034 -1.743 -16.888 1.00 18.31 4 THR B N 1
ATOM 867 C CA . THR B 1 4 ? -6.396 -2.143 -16.668 1.00 18.65 4 THR B CA 1
ATOM 868 C C . THR B 1 4 ? -6.392 -3.064 -15.481 1.00 16.41 4 THR B C 1
ATOM 869 O O . THR B 1 4 ? -5.337 -3.469 -15.004 1.00 17.68 4 THR B O 1
ATOM 873 N N . LEU B 1 5 ? -7.585 -3.386 -15.008 1.00 15.56 5 LEU B N 1
ATOM 874 C CA . LEU B 1 5 ? -7.750 -4.071 -13.759 1.00 14.79 5 LEU B CA 1
ATOM 875 C C . LEU B 1 5 ? -8.470 -5.413 -13.858 1.00 15.07 5 LEU B C 1
ATOM 876 O O . LEU B 1 5 ? -8.930 -5.958 -12.866 1.00 14.67 5 LEU B O 1
ATOM 881 N N . TRP B 1 6 ? -8.463 -6.006 -15.052 1.00 16.51 6 TRP B N 1
ATOM 882 C CA . TRP B 1 6 ? -9.019 -7.339 -15.241 1.00 17.99 6 TRP B CA 1
ATOM 883 C C . TRP B 1 6 ? -8.201 -8.390 -14.530 1.00 17.31 6 TRP B C 1
ATOM 884 O O . TRP B 1 6 ? -8.754 -9.386 -14.085 1.00 18.52 6 TRP B O 1
ATOM 895 N N . LYS B 1 7 ? -6.886 -8.170 -14.445 1.00 17.53 7 LYS B N 1
ATOM 896 C CA . LYS B 1 7 ? -5.998 -8.998 -13.656 1.00 17.70 7 LYS B CA 1
ATOM 897 C C . LYS B 1 7 ? -5.396 -8.124 -12.567 1.00 17.18 7 LYS B C 1
ATOM 898 O O . LYS B 1 7 ? -5.481 -6.884 -12.641 1.00 16.25 7 LYS B O 1
ATOM 900 N N . ARG B 1 8 ? -4.812 -8.764 -11.575 1.00 16.61 8 ARG B N 1
ATOM 901 C CA . ARG B 1 8 ? -4.074 -8.027 -10.548 1.00 16.44 8 ARG B CA 1
ATOM 902 C C . ARG B 1 8 ? -2.978 -7.197 -11.216 1.00 17.43 8 ARG B C 1
ATOM 903 O O . ARG B 1 8 ? -2.250 -7.717 -12.072 1.00 18.06 8 ARG B O 1
ATOM 911 N N . PRO B 1 9 ? -2.845 -5.904 -10.843 1.00 16.56 9 PRO B N 1
ATOM 912 C CA . PRO B 1 9 ? -1.823 -5.024 -11.445 1.00 16.65 9 PRO B CA 1
ATOM 913 C C . PRO B 1 9 ? -0.450 -5.289 -10.857 1.00 18.14 9 PRO B C 1
ATOM 914 O O . PRO B 1 9 ? 0.067 -4.510 -10.033 1.00 16.43 9 PRO B O 1
ATOM 918 N N . LEU B 1 10 ? 0.143 -6.396 -11.291 1.00 18.63 10 LEU B N 1
ATOM 919 C CA . LEU B 1 10 ? 1.482 -6.804 -10.867 1.00 19.92 10 LEU B CA 1
ATOM 920 C C . LEU B 1 10 ? 2.554 -6.253 -11.810 1.00 20.34 10 LEU B C 1
ATOM 921 O O . LEU B 1 10 ? 2.396 -6.254 -13.040 1.00 20.15 10 LEU B O 1
ATOM 926 N N . VAL B 1 11 ? 3.652 -5.796 -11.221 1.00 18.11 11 VAL B N 1
ATOM 927 C CA . VAL B 1 11 ? 4.788 -5.287 -11.970 1.00 18.13 11 VAL B CA 1
ATOM 928 C C . VAL B 1 11 ? 6.054 -5.851 -11.375 1.00 17.68 11 VAL B C 1
ATOM 929 O O . VAL B 1 11 ? 6.064 -6.313 -10.240 1.00 18.28 11 VAL B O 1
ATOM 933 N N . THR B 1 12 ? 7.136 -5.825 -12.157 1.00 18.90 12 THR B N 1
ATOM 934 C CA . THR B 1 12 ? 8.450 -6.152 -11.653 1.00 20.11 12 THR B CA 1
ATOM 935 C C . THR B 1 12 ? 9.087 -4.886 -11.056 1.00 19.12 12 THR B C 1
ATOM 936 O O . THR B 1 12 ? 9.046 -3.810 -11.654 1.00 23.38 12 THR B O 1
ATOM 940 N N . ILE B 1 13 ? 9.645 -5.014 -9.868 1.00 18.29 13 ILE B N 1
ATOM 941 C CA . ILE B 1 13 ? 10.445 -3.944 -9.292 1.00 17.87 13 ILE B CA 1
ATOM 942 C C . ILE B 1 13 ? 11.863 -4.447 -9.077 1.00 18.34 13 ILE B C 1
ATOM 943 O O . ILE B 1 13 ? 12.100 -5.648 -9.032 1.00 18.91 13 ILE B O 1
ATOM 948 N N . ARG B 1 14 ? 12.802 -3.516 -8.951 1.00 17.80 14 ARG B N 1
ATOM 949 C CA . ARG B 1 14 ? 14.189 -3.830 -8.722 1.00 18.08 14 ARG B CA 1
ATOM 950 C C . ARG B 1 14 ? 14.590 -3.083 -7.469 1.00 17.99 14 ARG B C 1
ATOM 951 O O . ARG B 1 14 ? 14.422 -1.856 -7.380 1.00 17.86 14 ARG B O 1
ATOM 953 N N . ILE B 1 15 ? 15.088 -3.816 -6.482 1.00 18.99 15 ILE B N 1
ATOM 954 C CA . ILE B 1 15 ? 15.570 -3.191 -5.271 1.00 21.34 15 ILE B CA 1
ATOM 955 C C . ILE B 1 15 ? 16.961 -3.766 -5.023 1.00 24.27 15 ILE B C 1
ATOM 956 O O . ILE B 1 15 ? 17.127 -4.925 -4.673 1.00 24.53 15 ILE B O 1
ATOM 961 N N . GLY B 1 16 ? 17.949 -2.941 -5.329 1.00 25.34 16 GLY B N 1
ATOM 962 C CA . GLY B 1 16 ? 19.330 -3.353 -5.291 1.00 26.33 16 GLY B CA 1
ATOM 963 C C . GLY B 1 16 ? 19.566 -4.402 -6.341 1.00 25.98 16 GLY B C 1
ATOM 964 O O . GLY B 1 16 ? 19.276 -4.202 -7.526 1.00 26.93 16 GLY B O 1
ATOM 965 N N . GLY B 1 17 ? 20.095 -5.531 -5.903 1.00 27.05 17 GLY B N 1
ATOM 966 C CA . GLY B 1 17 ? 20.365 -6.631 -6.810 1.00 27.35 17 GLY B CA 1
ATOM 967 C C . GLY B 1 17 ? 19.188 -7.562 -6.979 1.00 27.19 17 GLY B C 1
ATOM 968 O O . GLY B 1 17 ? 19.311 -8.546 -7.670 1.00 31.04 17 GLY B O 1
ATOM 969 N N . GLN B 1 18 ? 18.041 -7.257 -6.367 1.00 27.19 18 GLN B N 1
ATOM 970 C CA . GLN B 1 18 ? 16.915 -8.186 -6.398 1.00 25.36 18 GLN B CA 1
ATOM 971 C C . GLN B 1 18 ? 15.766 -7.704 -7.280 1.00 24.21 18 GLN B C 1
ATOM 972 O O . GLN B 1 18 ? 15.349 -6.548 -7.197 1.00 22.78 18 GLN B O 1
ATOM 978 N N . LEU B 1 19 ? 15.247 -8.612 -8.096 1.00 23.94 19 LEU B N 1
ATOM 979 C CA . LEU B 1 19 ? 14.059 -8.368 -8.901 1.00 24.99 19 LEU B CA 1
ATOM 980 C C . LEU B 1 19 ? 12.892 -9.062 -8.207 1.00 22.92 19 LEU B C 1
ATOM 981 O O . LEU B 1 19 ? 13.024 -10.210 -7.778 1.00 22.80 19 LEU B O 1
ATOM 986 N N . LYS B 1 20 ? 11.772 -8.349 -8.056 1.00 21.66 20 LYS B N 1
ATOM 987 C CA . LYS B 1 20 ? 10.599 -8.882 -7.377 1.00 21.99 20 LYS B CA 1
ATOM 988 C C . LYS B 1 20 ? 9.340 -8.494 -8.141 1.00 20.65 20 LYS B C 1
ATOM 989 O O . LYS B 1 20 ? 9.342 -7.507 -8.856 1.00 21.02 20 LYS B O 1
ATOM 995 N N . GLU B 1 21 ? 8.286 -9.297 -7.992 1.00 19.35 21 GLU B N 1
ATOM 996 C CA . GLU B 1 21 ? 6.959 -8.970 -8.443 1.00 20.55 21 GLU B CA 1
ATOM 997 C C . GLU B 1 21 ? 6.234 -8.280 -7.270 1.00 17.72 21 GLU B C 1
ATOM 998 O O . GLU B 1 21 ? 6.294 -8.755 -6.132 1.00 18.97 21 GLU B O 1
ATOM 1004 N N . ALA B 1 22 ? 5.526 -7.203 -7.604 1.00 16.71 22 ALA B N 1
ATOM 1005 C CA . ALA B 1 22 ? 4.794 -6.382 -6.635 1.00 15.15 22 ALA B CA 1
ATOM 1006 C C . ALA B 1 22 ? 3.462 -5.876 -7.217 1.00 14.84 22 ALA B C 1
ATOM 1007 O O . ALA B 1 22 ? 3.316 -5.622 -8.419 1.00 15.18 22 ALA B O 1
ATOM 1009 N N . LEU B 1 23 ? 2.516 -5.672 -6.314 1.00 14.29 23 LEU B N 1
ATOM 1010 C CA . LEU B 1 23 ? 1.169 -5.241 -6.632 1.00 14.12 23 LEU B CA 1
ATOM 1011 C C . LEU B 1 23 ? 1.004 -3.716 -6.485 1.00 13.88 23 LEU B C 1
ATOM 1012 O O . LEU B 1 23 ? 1.243 -3.177 -5.403 1.00 14.66 23 LEU B O 1
ATOM 1017 N N . LEU B 1 24 ? 0.612 -3.025 -7.555 1.00 13.34 24 LEU B N 1
ATOM 1018 C CA . LEU B 1 24 ? 0.317 -1.586 -7.490 1.00 14.06 24 LEU B CA 1
ATOM 1019 C C . LEU B 1 24 ? -1.009 -1.380 -6.764 1.00 13.79 24 LEU B C 1
ATOM 1020 O O . LEU B 1 24 ? -2.078 -1.716 -7.291 1.00 14.53 24 LEU B O 1
ATOM 1025 N N . ASN B 1 25 ? -0.935 -0.872 -5.535 1.00 13.40 25 ASN B N 1
ATOM 1026 C CA . ASN B 1 25 ? -2.039 -0.989 -4.586 1.00 12.14 25 ASN B CA 1
ATOM 1027 C C . ASN B 1 25 ? -2.522 0.339 -4.039 1.00 11.44 25 ASN B C 1
ATOM 1028 O O . ASN B 1 25 ? -1.976 0.857 -3.061 1.00 11.88 25 ASN B O 1
ATOM 1033 N N . THR B 1 26 ? -3.579 0.875 -4.634 1.00 10.67 26 THR B N 1
ATOM 1034 C CA . THR B 1 26 ? -4.146 2.132 -4.178 1.00 10.98 26 THR B CA 1
ATOM 1035 C C . THR B 1 26 ? -4.801 2.038 -2.808 1.00 10.65 26 THR B C 1
ATOM 1036 O O . THR B 1 26 ? -5.110 3.069 -2.240 1.00 11.60 26 THR B O 1
ATOM 1040 N N . GLY B 1 27 ? -5.060 0.823 -2.333 1.00 11.05 27 GLY B N 1
ATOM 1041 C CA . GLY B 1 27 ? -5.617 0.575 -1.001 1.00 11.44 27 GLY B CA 1
ATOM 1042 C C . GLY B 1 27 ? -4.587 0.485 0.104 1.00 11.97 27 GLY B C 1
ATOM 1043 O O . GLY B 1 27 ? -4.949 0.130 1.216 1.00 13.32 27 GLY B O 1
ATOM 1044 N N . ALA B 1 28 ? -3.308 0.726 -0.210 1.00 11.80 28 ALA B N 1
ATOM 1045 C CA . ALA B 1 28 ? -2.241 0.691 0.782 1.00 12.22 28 ALA B CA 1
ATOM 1046 C C . ALA B 1 28 ? -1.618 2.079 0.943 1.00 12.38 28 ALA B C 1
ATOM 1047 O O . ALA B 1 28 ? -1.222 2.724 -0.016 1.00 12.31 28 ALA B O 1
ATOM 1049 N N . ASP B 1 29 ? -1.515 2.558 2.186 1.00 13.54 29 ASP B N 1
ATOM 1050 C CA . ASP B 1 29 ? -0.842 3.833 2.412 1.00 13.40 29 ASP B CA 1
ATOM 1051 C C . ASP B 1 29 ? 0.650 3.744 2.094 1.00 13.46 29 ASP B C 1
ATOM 1052 O O . ASP B 1 29 ? 1.228 4.682 1.555 1.00 13.24 29 ASP B O 1
ATOM 1057 N N . ASP B 1 30 ? 1.235 2.587 2.419 1.00 13.89 30 ASP B N 1
ATOM 1058 C CA . ASP B 1 30 ? 2.668 2.388 2.459 1.00 14.46 30 ASP B CA 1
ATOM 1059 C C . ASP B 1 30 ? 3.074 1.219 1.571 1.00 14.94 30 ASP B C 1
ATOM 1060 O O . ASP B 1 30 ? 2.241 0.400 1.205 1.00 16.16 30 ASP B O 1
ATOM 1065 N N . THR B 1 31 ? 4.368 1.104 1.299 1.00 14.33 31 THR B N 1
ATOM 1066 C CA . THR B 1 31 ? 4.913 0.012 0.529 1.00 13.74 31 THR B CA 1
ATOM 1067 C C . THR B 1 31 ? 5.455 -1.035 1.515 1.00 15.56 31 THR B C 1
ATOM 1068 O O . THR B 1 31 ? 6.201 -0.700 2.448 1.00 16.53 31 THR B O 1
ATOM 1072 N N . VAL B 1 32 ? 5.070 -2.287 1.305 1.00 16.60 32 VAL B N 1
ATOM 1073 C CA . VAL B 1 32 ? 5.447 -3.406 2.175 1.00 18.07 32 VAL B CA 1
ATOM 1074 C C . VAL B 1 32 ? 5.999 -4.526 1.321 1.00 18.09 32 VAL B C 1
ATOM 1075 O O . VAL B 1 32 ? 5.301 -5.055 0.459 1.00 16.55 32 VAL B O 1
ATOM 1079 N N . LEU B 1 33 ? 7.235 -4.917 1.603 1.00 18.52 33 LEU B N 1
ATOM 1080 C CA . LEU B 1 33 ? 7.855 -6.027 0.904 1.00 19.08 33 LEU B CA 1
ATOM 1081 C C . LEU B 1 33 ? 8.007 -7.236 1.824 1.00 19.40 33 LEU B C 1
ATOM 1082 O O . LEU B 1 33 ? 8.098 -7.084 3.039 1.00 18.90 33 LEU B O 1
ATOM 1087 N N . GLU B 1 34 ? 8.034 -8.418 1.215 1.00 22.74 34 GLU B N 1
ATOM 1088 C CA . GLU B 1 34 ? 8.218 -9.680 1.934 1.00 26.35 34 GLU B CA 1
ATOM 1089 C C . GLU B 1 34 ? 9.575 -9.642 2.626 1.00 28.47 34 GLU B C 1
ATOM 1090 O O . GLU B 1 34 ? 10.442 -8.834 2.275 1.00 26.79 34 GLU B O 1
ATOM 1096 N N A GLU B 1 35 ? 9.757 -10.495 3.632 0.50 29.97 35 GLU B N 1
ATOM 1097 N N B GLU B 1 35 ? 9.764 -10.499 3.623 0.50 29.52 35 GLU B N 1
ATOM 1098 C CA A GLU B 1 35 ? 10.970 -10.454 4.457 0.50 31.74 35 GLU B CA 1
ATOM 1099 C CA B GLU B 1 35 ? 10.972 -10.438 4.449 0.50 30.94 35 GLU B CA 1
ATOM 1100 C C A GLU B 1 35 ? 12.258 -10.411 3.627 0.50 30.25 35 GLU B C 1
ATOM 1101 C C B GLU B 1 35 ? 12.260 -10.411 3.626 0.50 29.81 35 GLU B C 1
ATOM 1102 O O A GLU B 1 35 ? 12.412 -11.173 2.682 0.50 29.99 35 GLU B O 1
ATOM 1103 O O B GLU B 1 35 ? 12.416 -11.179 2.688 0.50 29.60 35 GLU B O 1
ATOM 1114 N N . MET B 1 36 ? 13.159 -9.496 3.985 1.00 30.41 36 MET B N 1
ATOM 1115 C CA . MET B 1 36 ? 14.462 -9.332 3.309 1.00 32.49 36 MET B CA 1
ATOM 1116 C C . MET B 1 36 ? 15.404 -8.503 4.180 1.00 34.13 36 MET B C 1
ATOM 1117 O O . MET B 1 36 ? 14.989 -7.882 5.171 1.00 33.34 36 MET B O 1
ATOM 1122 N N . ASN B 1 37 ? 16.682 -8.481 3.805 1.00 34.87 37 ASN B N 1
ATOM 1123 C CA . ASN B 1 37 ? 17.715 -7.952 4.684 1.00 37.66 37 ASN B CA 1
ATOM 1124 C C . ASN B 1 37 ? 18.318 -6.638 4.212 1.00 37.71 37 ASN B C 1
ATOM 1125 O O . ASN B 1 37 ? 19.471 -6.593 3.769 1.00 39.97 37 ASN B O 1
ATOM 1130 N N . LEU B 1 38 ? 17.548 -5.566 4.345 1.00 34.76 38 LEU B N 1
ATOM 1131 C CA . LEU B 1 38 ? 17.992 -4.247 3.908 1.00 35.91 38 LEU B CA 1
ATOM 1132 C C . LEU B 1 38 ? 19.052 -3.630 4.821 1.00 36.98 38 LEU B C 1
ATOM 1133 O O . LEU B 1 38 ? 19.022 -3.823 6.039 1.00 36.98 38 LEU B O 1
ATOM 1138 N N . PRO B 1 39 ? 19.992 -2.874 4.221 1.00 39.27 39 PRO B N 1
ATOM 1139 C CA . PRO B 1 39 ? 20.980 -2.076 4.949 1.00 40.96 39 PRO B CA 1
ATOM 1140 C C . PRO B 1 39 ? 20.366 -0.953 5.786 1.00 39.94 39 PRO B C 1
ATOM 1141 O O . PRO B 1 39 ? 19.310 -0.428 5.445 1.00 39.93 39 PRO B O 1
ATOM 1145 N N . GLY B 1 40 ? 21.042 -0.586 6.868 1.00 39.02 40 GLY B N 1
ATOM 1146 C CA . GLY B 1 40 ? 20.688 0.608 7.631 1.00 41.05 40 GLY B CA 1
ATOM 1147 C C . GLY B 1 40 ? 19.752 0.357 8.794 1.00 42.32 40 GLY B C 1
ATOM 1148 O O . GLY B 1 40 ? 19.277 -0.757 9.004 1.00 44.27 40 GLY B O 1
ATOM 1149 N N . LYS B 1 41 ? 19.508 1.415 9.559 1.00 42.18 41 LYS B N 1
ATOM 1150 C CA . LYS B 1 41 ? 18.621 1.366 10.710 1.00 44.27 41 LYS B CA 1
ATOM 1151 C C . LYS B 1 41 ? 17.192 1.062 10.268 1.00 46.80 41 LYS B C 1
ATOM 1152 O O . LYS B 1 41 ? 16.861 1.180 9.089 1.00 44.73 41 LYS B O 1
ATOM 1154 N N . TRP B 1 42 ? 16.365 0.659 11.225 1.00 50.68 42 TRP B N 1
ATOM 1155 C CA . TRP B 1 42 ? 14.945 0.435 10.989 1.00 51.15 42 TRP B CA 1
ATOM 1156 C C . TRP B 1 42 ? 14.177 0.537 12.303 1.00 51.92 42 TRP B C 1
ATOM 1157 O O . TRP B 1 42 ? 14.692 0.148 13.354 1.00 51.41 42 TRP B O 1
ATOM 1168 N N . LYS B 1 43 ? 12.958 1.070 12.235 1.00 49.22 43 LYS B N 1
ATOM 1169 C CA . LYS B 1 43 ? 12.053 1.140 13.382 1.00 47.14 43 LYS B CA 1
ATOM 1170 C C . LYS B 1 43 ? 10.955 0.088 13.195 1.00 48.02 43 LYS B C 1
ATOM 1171 O O . LYS B 1 43 ? 10.374 0.006 12.107 1.00 41.97 43 LYS B O 1
ATOM 1177 N N . PRO B 1 44 ? 10.654 -0.714 14.242 1.00 47.11 44 PRO B N 1
ATOM 1178 C CA . PRO B 1 44 ? 9.530 -1.639 14.118 1.00 44.63 44 PRO B CA 1
ATOM 1179 C C . PRO B 1 44 ? 8.230 -0.868 14.068 1.00 40.36 44 PRO B C 1
ATOM 1180 O O . PRO B 1 44 ? 8.136 0.230 14.605 1.00 41.75 44 PRO B O 1
ATOM 1184 N N . LYS B 1 45 ? 7.228 -1.451 13.434 1.00 36.30 45 LYS B N 1
ATOM 1185 C CA . LYS B 1 45 ? 6.005 -0.736 13.147 1.00 34.69 45 LYS B CA 1
ATOM 1186 C C . LYS B 1 45 ? 4.896 -1.761 13.044 1.00 30.35 45 LYS B C 1
ATOM 1187 O O . LYS B 1 45 ? 5.170 -2.921 12.764 1.00 29.13 45 LYS B O 1
ATOM 1193 N N . MET B 1 46 ? 3.664 -1.334 13.305 1.00 30.13 46 MET B N 1
ATOM 1194 C CA . MET B 1 46 ? 2.488 -2.173 13.101 1.00 30.12 46 MET B CA 1
ATOM 1195 C C . MET B 1 46 ? 1.610 -1.587 12.001 1.00 28.44 46 MET B C 1
ATOM 1196 O O . MET B 1 46 ? 1.365 -0.379 11.951 1.00 29.21 46 MET B O 1
ATOM 1201 N N . ILE B 1 47 ? 1.159 -2.453 11.103 1.00 24.65 47 ILE B N 1
ATOM 1202 C CA . ILE B 1 47 ? 0.245 -2.041 10.067 1.00 23.38 47 ILE B CA 1
ATOM 1203 C C . ILE B 1 47 ? -0.970 -2.941 10.080 1.00 21.77 47 ILE B C 1
ATOM 1204 O O . ILE B 1 47 ? -0.879 -4.119 10.433 1.00 21.89 47 ILE B O 1
ATOM 1209 N N . GLY B 1 48 ? -2.091 -2.369 9.672 1.00 21.56 48 GLY B N 1
ATOM 1210 C CA . GLY B 1 48 ? -3.360 -3.073 9.699 1.00 21.43 48 GLY B CA 1
ATOM 1211 C C . GLY B 1 48 ? -3.896 -3.251 8.315 1.00 22.45 48 GLY B C 1
ATOM 1212 O O . GLY B 1 48 ? -3.625 -2.439 7.433 1.00 23.78 48 GLY B O 1
ATOM 1213 N N . GLY B 1 49 ? -4.649 -4.323 8.131 1.00 22.10 49 GLY B N 1
ATOM 1214 C CA . GLY B 1 49 ? -5.324 -4.592 6.877 1.00 21.57 49 GLY B CA 1
ATOM 1215 C C . GLY B 1 49 ? -6.548 -5.432 7.172 1.00 20.17 49 GLY B C 1
ATOM 1216 O O . GLY B 1 49 ? -7.037 -5.488 8.317 1.00 20.10 49 GLY B O 1
ATOM 1217 N N A VAL B 1 50 ? -7.004 -6.136 6.144 0.50 21.02 50 VAL B N 1
ATOM 1218 N N B VAL B 1 50 ? -7.082 -6.060 6.135 0.50 19.22 50 VAL B N 1
ATOM 1219 C CA A VAL B 1 50 ? -8.285 -6.806 6.169 0.50 21.47 50 VAL B CA 1
ATOM 1220 C CA B VAL B 1 50 ? -8.095 -7.068 6.314 0.50 18.49 50 VAL B CA 1
ATOM 1221 C C A VAL B 1 50 ? -8.432 -7.857 7.260 0.50 22.19 50 VAL B C 1
ATOM 1222 C C B VAL B 1 50 ? -7.413 -8.220 7.029 0.50 18.27 50 VAL B C 1
ATOM 1223 O O A VAL B 1 50 ? -9.525 -8.033 7.786 0.50 22.64 50 VAL B O 1
ATOM 1224 O O B VAL B 1 50 ? -6.313 -8.613 6.666 0.50 16.22 50 VAL B O 1
ATOM 1231 N N A GLY B 1 51 ? -7.349 -8.549 7.603 0.50 22.42 51 GLY B N 1
ATOM 1232 N N B GLY B 1 51 ? -8.053 -8.762 8.054 0.50 18.68 51 GLY B N 1
ATOM 1233 C CA A GLY B 1 51 ? -7.415 -9.653 8.576 0.50 22.07 51 GLY B CA 1
ATOM 1234 C CA B GLY B 1 51 ? -7.449 -9.849 8.779 0.50 19.91 51 GLY B CA 1
ATOM 1235 C C A GLY B 1 51 ? -6.900 -9.334 9.980 0.50 23.27 51 GLY B C 1
ATOM 1236 C C B GLY B 1 51 ? -6.822 -9.378 10.077 0.50 21.83 51 GLY B C 1
ATOM 1237 O O A GLY B 1 51 ? -6.936 -10.181 10.877 0.50 25.11 51 GLY B O 1
ATOM 1238 O O B GLY B 1 51 ? -6.680 -10.170 11.009 0.50 23.77 51 GLY B O 1
ATOM 1239 N N . GLY B 1 52 ? -6.440 -8.105 10.153 1.00 22.32 52 GLY B N 1
ATOM 1240 C CA . GLY B 1 52 ? -5.880 -7.580 11.388 1.00 22.81 52 GLY B CA 1
ATOM 1241 C C . GLY B 1 52 ? -4.531 -6.937 11.124 1.00 24.04 52 GLY B C 1
ATOM 1242 O O . GLY B 1 52 ? -4.278 -6.417 10.041 1.00 22.33 52 GLY B O 1
ATOM 1243 N N . PHE B 1 53 ? -3.650 -6.986 12.115 1.00 22.84 53 PHE B N 1
ATOM 1244 C CA . PHE B 1 53 ? -2.390 -6.250 12.041 1.00 24.67 53 PHE B CA 1
ATOM 1245 C C . PHE B 1 53 ? -1.191 -7.177 11.898 1.00 23.65 53 PHE B C 1
ATOM 1246 O O . PHE B 1 53 ? -1.230 -8.322 12.341 1.00 25.83 53 PHE B O 1
ATOM 1254 N N . ILE B 1 54 ? -0.130 -6.699 11.259 1.00 23.70 54 ILE B N 1
ATOM 1255 C CA . ILE B 1 54 ? 1.158 -7.390 11.288 1.00 24.87 54 ILE B CA 1
ATOM 1256 C C . ILE B 1 54 ? 2.253 -6.429 11.722 1.00 23.18 54 ILE B C 1
ATOM 1257 O O . ILE B 1 54 ? 2.078 -5.206 11.714 1.00 22.33 54 ILE B O 1
ATOM 1262 N N . LYS B 1 55 ? 3.376 -7.014 12.121 1.00 26.26 55 LYS B N 1
ATOM 1263 C CA . LYS B 1 55 ? 4.525 -6.260 12.543 1.00 27.19 55 LYS B CA 1
ATOM 1264 C C . LYS B 1 55 ? 5.544 -6.200 11.409 1.00 24.43 55 LYS B C 1
ATOM 1265 O O . LYS B 1 55 ? 5.842 -7.196 10.771 1.00 25.86 55 LYS B O 1
ATOM 1271 N N . VAL B 1 56 ? 6.094 -5.021 11.186 1.00 25.16 56 VAL B N 1
ATOM 1272 C CA . VAL B 1 56 ? 7.047 -4.831 10.095 1.00 24.66 56 VAL B CA 1
ATOM 1273 C C . VAL B 1 56 ? 8.210 -3.982 10.539 1.00 26.57 56 VAL B C 1
ATOM 1274 O O . VAL B 1 56 ? 8.166 -3.333 11.597 1.00 28.87 56 VAL B O 1
ATOM 1278 N N . ARG B 1 57 ? 9.249 -3.997 9.716 1.00 27.36 57 ARG B N 1
ATOM 1279 C CA . ARG B 1 57 ? 10.406 -3.141 9.912 1.00 28.29 57 ARG B CA 1
ATOM 1280 C C . ARG B 1 57 ? 10.376 -1.985 8.919 1.00 26.53 57 ARG B C 1
ATOM 1281 O O . ARG B 1 57 ? 10.208 -2.212 7.726 1.00 24.62 57 ARG B O 1
ATOM 1289 N N . GLN B 1 58 ? 10.502 -0.763 9.425 1.00 25.73 58 GLN B N 1
ATOM 1290 C CA . GLN B 1 58 ? 10.501 0.430 8.594 1.00 25.15 58 GLN B CA 1
ATOM 1291 C C . GLN B 1 58 ? 11.919 0.919 8.281 1.00 27.16 58 GLN B C 1
ATOM 1292 O O . GLN B 1 58 ? 12.684 1.298 9.192 1.00 27.49 58 GLN B O 1
ATOM 1298 N N . TYR B 1 59 ? 12.228 0.951 6.989 1.00 23.07 59 TYR B N 1
ATOM 1299 C CA . TYR B 1 59 ? 13.471 1.491 6.463 1.00 24.58 59 TYR B CA 1
ATOM 1300 C C . TYR B 1 59 ? 13.134 2.748 5.663 1.00 24.92 59 TYR B C 1
ATOM 1301 O O . TYR B 1 59 ? 12.160 2.759 4.894 1.00 24.08 59 TYR B O 1
ATOM 1310 N N . ASP B 1 60 ? 13.935 3.798 5.814 1.00 24.05 60 ASP B N 1
ATOM 1311 C CA . ASP B 1 60 ? 13.677 5.043 5.121 1.00 24.77 60 ASP B CA 1
ATOM 1312 C C . ASP B 1 60 ? 14.671 5.268 3.991 1.00 23.34 60 ASP B C 1
ATOM 1313 O O . ASP B 1 60 ? 15.786 4.732 4.007 1.00 22.91 60 ASP B O 1
ATOM 1318 N N . GLN B 1 61 ? 14.240 6.047 3.009 1.00 21.77 61 GLN B N 1
ATOM 1319 C CA . GLN B 1 61 ? 15.090 6.511 1.923 1.00 22.46 61 GLN B CA 1
ATOM 1320 C C . GLN B 1 61 ? 15.794 5.373 1.197 1.00 21.32 61 GLN B C 1
ATOM 1321 O O . GLN B 1 61 ? 17.013 5.420 0.975 1.00 20.96 61 GLN B O 1
ATOM 1327 N N . ILE B 1 62 ? 14.992 4.391 0.809 1.00 19.92 62 ILE B N 1
ATOM 1328 C CA . ILE B 1 62 ? 15.453 3.207 0.072 1.00 19.22 62 ILE B CA 1
ATOM 1329 C C . ILE B 1 62 ? 15.137 3.447 -1.408 1.00 18.93 62 ILE B C 1
ATOM 1330 O O . ILE B 1 62 ? 14.013 3.808 -1.740 1.00 17.62 62 ILE B O 1
ATOM 1335 N N . PRO B 1 63 ? 16.118 3.287 -2.297 1.00 18.64 63 PRO B N 1
ATOM 1336 C CA . PRO B 1 63 ? 15.850 3.416 -3.736 1.00 18.67 63 PRO B CA 1
ATOM 1337 C C . PRO B 1 63 ? 15.241 2.139 -4.331 1.00 19.04 63 PRO B C 1
ATOM 1338 O O . PRO B 1 63 ? 15.703 1.027 -4.033 1.00 19.01 63 PRO B O 1
ATOM 1342 N N . ILE B 1 64 ? 14.238 2.313 -5.189 1.00 18.72 64 ILE B N 1
ATOM 1343 C CA . ILE B 1 64 ? 13.601 1.191 -5.892 1.00 19.23 64 ILE B CA 1
ATOM 1344 C C . ILE B 1 64 ? 13.315 1.655 -7.314 1.00 19.53 64 ILE B C 1
ATOM 1345 O O . ILE B 1 64 ? 12.979 2.811 -7.523 1.00 18.09 64 ILE B O 1
ATOM 1350 N N . GLU B 1 65 ? 13.462 0.762 -8.284 1.00 19.66 65 GLU B N 1
ATOM 1351 C CA . GLU B 1 65 ? 13.057 1.063 -9.648 1.00 21.29 65 GLU B CA 1
ATOM 1352 C C . GLU B 1 65 ? 11.754 0.324 -9.946 1.00 20.29 65 GLU B C 1
ATOM 1353 O O . GLU B 1 65 ? 11.674 -0.882 -9.764 1.00 18.86 65 GLU B O 1
ATOM 1359 N N . ILE B 1 66 ? 10.759 1.075 -10.403 1.00 21.15 66 ILE B N 1
ATOM 1360 C CA . ILE B 1 66 ? 9.402 0.584 -10.652 1.00 22.21 66 ILE B CA 1
ATOM 1361 C C . ILE B 1 66 ? 8.965 1.091 -12.036 1.00 24.80 66 ILE B C 1
ATOM 1362 O O . ILE B 1 66 ? 8.863 2.300 -12.237 1.00 25.24 66 ILE B O 1
ATOM 1367 N N . CYS B 1 67 ? 8.714 0.173 -12.962 1.00 28.72 67 CYS B N 1
ATOM 1368 C CA . CYS B 1 67 ? 8.313 0.513 -14.340 1.00 33.58 67 CYS B CA 1
ATOM 1369 C C . CYS B 1 67 ? 9.157 1.615 -14.975 1.00 33.79 67 CYS B C 1
ATOM 1370 O O . CYS B 1 67 ? 8.627 2.561 -15.566 1.00 36.98 67 CYS B O 1
ATOM 1373 N N . GLY B 1 68 ? 10.473 1.490 -14.834 1.00 33.49 68 GLY B N 1
ATOM 1374 C CA . GLY B 1 68 ? 11.416 2.459 -15.380 1.00 33.65 68 GLY B CA 1
ATOM 1375 C C . GLY B 1 68 ? 11.458 3.805 -14.676 1.00 33.33 68 GLY B C 1
ATOM 1376 O O . GLY B 1 68 ? 12.049 4.746 -15.198 1.00 34.74 68 GLY B O 1
ATOM 1377 N N . HIS B 1 69 ? 10.837 3.899 -13.497 1.00 30.21 69 HIS B N 1
ATOM 1378 C CA . HIS B 1 69 ? 10.897 5.104 -12.667 1.00 29.48 69 HIS B CA 1
ATOM 1379 C C . HIS B 1 69 ? 11.752 4.791 -11.467 1.00 28.19 69 HIS B C 1
ATOM 1380 O O . HIS B 1 69 ? 11.544 3.783 -10.813 1.00 28.39 69 HIS B O 1
ATOM 1387 N N . LYS B 1 70 ? 12.705 5.657 -11.163 1.00 26.62 70 LYS B N 1
ATOM 1388 C CA . LYS B 1 70 ? 13.477 5.514 -9.947 1.00 25.72 70 LYS B CA 1
ATOM 1389 C C . LYS B 1 70 ? 12.800 6.290 -8.830 1.00 23.12 70 LYS B C 1
ATOM 1390 O O . LYS B 1 70 ? 12.544 7.497 -8.956 1.00 25.31 70 LYS B O 1
ATOM 1396 N N . VAL B 1 71 ? 12.460 5.600 -7.750 1.00 17.98 71 VAL B N 1
ATOM 1397 C CA . VAL B 1 71 ? 11.840 6.254 -6.594 1.00 17.23 71 VAL B CA 1
ATOM 1398 C C . VAL B 1 71 ? 12.742 6.041 -5.390 1.00 16.28 71 VAL B C 1
ATOM 1399 O O . VAL B 1 71 ? 13.571 5.156 -5.404 1.00 16.57 71 VAL B O 1
ATOM 1403 N N . ILE B 1 72 ? 12.621 6.910 -4.387 1.00 16.13 72 ILE B N 1
ATOM 1404 C CA . ILE B 1 72 ? 13.399 6.795 -3.145 1.00 15.96 72 ILE B CA 1
ATOM 1405 C C . ILE B 1 72 ? 12.485 7.164 -1.992 1.00 15.92 72 ILE B C 1
ATOM 1406 O O . ILE B 1 72 ? 12.021 8.299 -1.890 1.00 16.14 72 ILE B O 1
ATOM 1411 N N . GLY B 1 73 ? 12.198 6.203 -1.142 1.00 15.47 73 GLY B N 1
ATOM 1412 C CA . GLY B 1 73 ? 11.321 6.452 -0.007 1.00 16.15 73 GLY B CA 1
ATOM 1413 C C . GLY B 1 73 ? 11.264 5.327 0.987 1.00 16.92 73 GLY B C 1
ATOM 1414 O O . GLY B 1 73 ? 12.147 4.451 1.044 1.00 16.22 73 GLY B O 1
ATOM 1415 N N . THR B 1 74 ? 10.206 5.347 1.787 1.00 18.02 74 THR B N 1
ATOM 1416 C CA . THR B 1 74 ? 10.066 4.440 2.905 1.00 18.74 74 THR B CA 1
ATOM 1417 C C . THR B 1 74 ? 9.561 3.092 2.434 1.00 18.71 74 THR B C 1
ATOM 1418 O O . THR B 1 74 ? 8.627 3.003 1.612 1.00 16.56 74 THR B O 1
ATOM 1422 N N . VAL B 1 75 ? 10.204 2.044 2.941 1.00 18.12 75 VAL B N 1
ATOM 1423 C CA . VAL B 1 75 ? 9.853 0.676 2.612 1.00 18.41 75 VAL B CA 1
ATOM 1424 C C . VAL B 1 75 ? 9.686 -0.064 3.919 1.00 20.38 75 VAL B C 1
ATOM 1425 O O . VAL B 1 75 ? 10.553 0.011 4.800 1.00 20.99 75 VAL B O 1
ATOM 1429 N N . LEU B 1 76 ? 8.549 -0.732 4.045 1.00 18.73 76 LEU B N 1
ATOM 1430 C CA . LEU B 1 76 ? 8.252 -1.595 5.175 1.00 18.96 76 LEU B CA 1
ATOM 1431 C C . LEU B 1 76 ? 8.559 -3.024 4.779 1.00 21.37 76 LEU B C 1
ATOM 1432 O O . LEU B 1 76 ? 8.320 -3.416 3.642 1.00 20.14 76 LEU B O 1
ATOM 1437 N N . VAL B 1 77 ? 9.090 -3.815 5.709 1.00 20.66 77 VAL B N 1
ATOM 1438 C CA . VAL B 1 77 ? 9.453 -5.195 5.403 1.00 22.01 77 VAL B CA 1
ATOM 1439 C C . VAL B 1 77 ? 8.878 -6.136 6.474 1.00 22.72 77 VAL B C 1
ATOM 1440 O O . VAL B 1 77 ? 9.046 -5.894 7.664 1.00 25.32 77 VAL B O 1
ATOM 1444 N N . GLY B 1 78 ? 8.196 -7.187 6.035 1.00 23.27 78 GLY B N 1
ATOM 1445 C CA . GLY B 1 78 ? 7.481 -8.063 6.960 1.00 23.91 78 GLY B CA 1
ATOM 1446 C C . GLY B 1 78 ? 6.703 -9.151 6.267 1.00 24.32 78 GLY B C 1
ATOM 1447 O O . GLY B 1 78 ? 6.841 -9.353 5.049 1.00 24.50 78 GLY B O 1
ATOM 1448 N N . PRO B 1 79 ? 5.880 -9.872 7.041 1.00 24.05 79 PRO B N 1
ATOM 1449 C CA . PRO B 1 79 ? 5.179 -11.038 6.544 1.00 24.94 79 PRO B CA 1
ATOM 1450 C C . PRO B 1 79 ? 3.934 -10.695 5.721 1.00 24.52 79 PRO B C 1
ATOM 1451 O O . PRO B 1 79 ? 2.848 -11.197 5.969 1.00 25.22 79 PRO B O 1
ATOM 1455 N N . THR B 1 80 ? 4.102 -9.838 4.718 1.00 22.68 80 THR B N 1
ATOM 1456 C CA . THR B 1 80 ? 2.999 -9.523 3.827 1.00 21.12 80 THR B CA 1
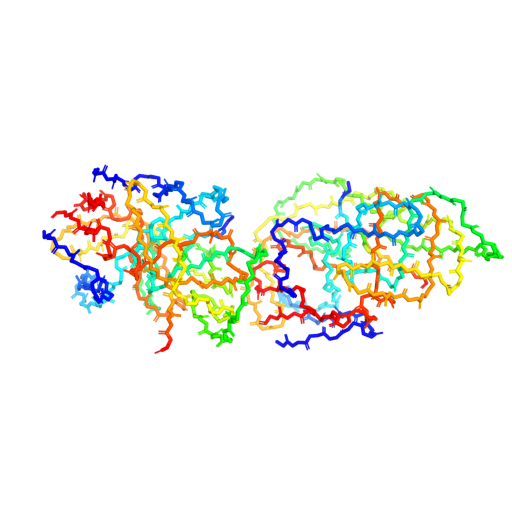ATOM 1457 C C . THR B 1 80 ? 2.774 -10.698 2.856 1.00 20.27 80 THR B C 1
ATOM 1458 O O . THR B 1 80 ? 3.729 -11.355 2.427 1.00 20.54 80 THR B O 1
ATOM 1462 N N . PRO B 1 81 ? 1.512 -10.984 2.500 1.00 20.44 81 PRO B N 1
ATOM 1463 C CA . PRO B 1 81 ? 1.271 -12.084 1.572 1.00 20.56 81 PRO B CA 1
ATOM 1464 C C . PRO B 1 81 ? 1.786 -11.857 0.152 1.00 22.19 81 PRO B C 1
ATOM 1465 O O . PRO B 1 81 ? 2.024 -12.819 -0.585 1.00 23.07 81 PRO B O 1
ATOM 1469 N N . VAL B 1 82 ? 1.930 -10.579 -0.222 1.00 20.72 82 VAL B N 1
ATOM 1470 C CA . VAL B 1 82 ? 2.367 -10.182 -1.557 1.00 20.53 82 VAL B CA 1
ATOM 1471 C C . VAL B 1 82 ? 3.137 -8.889 -1.364 1.00 18.46 82 VAL B C 1
ATOM 1472 O O . VAL B 1 82 ? 2.861 -8.130 -0.442 1.00 17.38 82 VAL B O 1
ATOM 1476 N N . ASN B 1 83 ? 4.135 -8.667 -2.201 1.00 17.87 83 ASN B N 1
ATOM 1477 C CA . ASN B 1 83 ? 4.849 -7.388 -2.197 1.00 16.78 83 ASN B CA 1
ATOM 1478 C C . ASN B 1 83 ? 3.877 -6.329 -2.674 1.00 16.06 83 ASN B C 1
ATOM 1479 O O . ASN B 1 83 ? 3.218 -6.527 -3.688 1.00 15.97 83 ASN B O 1
ATOM 1484 N N . ILE B 1 84 ? 3.810 -5.223 -1.943 1.00 14.45 84 ILE B N 1
ATOM 1485 C CA . ILE B 1 84 ? 2.841 -4.171 -2.190 1.00 14.44 84 ILE B CA 1
ATOM 1486 C C . ILE B 1 84 ? 3.528 -2.834 -2.450 1.00 12.80 84 ILE B C 1
ATOM 1487 O O . ILE B 1 84 ? 4.308 -2.377 -1.626 1.00 12.84 84 ILE B O 1
ATOM 1492 N N . ILE B 1 85 ? 3.182 -2.182 -3.547 1.00 12.43 85 ILE B N 1
ATOM 1493 C CA . ILE B 1 85 ? 3.581 -0.789 -3.760 1.00 12.49 85 ILE B CA 1
ATOM 1494 C C . ILE B 1 85 ? 2.393 0.076 -3.379 1.00 12.02 85 ILE B C 1
ATOM 1495 O O . ILE B 1 85 ? 1.354 0.048 -4.039 1.00 13.59 85 ILE B O 1
ATOM 1500 N N . GLY B 1 86 ? 2.538 0.850 -2.308 1.00 10.95 86 GLY B N 1
ATOM 1501 C CA . GLY B 1 86 ? 1.496 1.711 -1.790 1.00 10.83 86 GLY B CA 1
ATOM 1502 C C . GLY B 1 86 ? 1.608 3.142 -2.287 1.00 10.54 86 GLY B C 1
ATOM 1503 O O . GLY B 1 86 ? 2.503 3.481 -3.077 1.00 11.00 86 GLY B O 1
ATOM 1504 N N . ARG B 1 87 ? 0.692 3.980 -1.811 1.00 10.78 87 ARG B N 1
ATOM 1505 C CA . ARG B 1 87 ? 0.547 5.325 -2.305 1.00 11.76 87 ARG B CA 1
ATOM 1506 C C . ARG B 1 87 ? 1.804 6.177 -2.084 1.00 11.83 87 ARG B C 1
ATOM 1507 O O . ARG B 1 87 ? 2.066 7.075 -2.883 1.00 13.43 87 ARG B O 1
ATOM 1515 N N . ASN B 1 88 ? 2.597 5.866 -1.066 1.00 13.44 88 ASN B N 1
ATOM 1516 C CA . ASN B 1 88 ? 3.830 6.626 -0.829 1.00 13.51 88 ASN B CA 1
ATOM 1517 C C . ASN B 1 88 ? 4.767 6.560 -2.031 1.00 14.44 88 ASN B C 1
ATOM 1518 O O . ASN B 1 88 ? 5.487 7.540 -2.335 1.00 14.61 88 ASN B O 1
ATOM 1523 N N . LEU B 1 89 ? 4.816 5.412 -2.703 1.00 13.06 89 LEU B N 1
ATOM 1524 C CA . LEU B 1 89 ? 5.627 5.287 -3.912 1.00 13.70 89 LEU B CA 1
ATOM 1525 C C . LEU B 1 89 ? 4.829 5.474 -5.199 1.00 12.52 89 LEU B C 1
ATOM 1526 O O . LEU B 1 89 ? 5.365 5.939 -6.191 1.00 13.53 89 LEU B O 1
ATOM 1531 N N . LEU B 1 90 ? 3.543 5.135 -5.192 1.00 12.65 90 LEU B N 1
ATOM 1532 C CA . LEU B 1 90 ? 2.712 5.405 -6.355 1.00 12.95 90 LEU B CA 1
ATOM 1533 C C . LEU B 1 90 ? 2.710 6.881 -6.694 1.00 13.30 90 LEU B C 1
ATOM 1534 O O . LEU B 1 90 ? 2.717 7.247 -7.851 1.00 13.83 90 LEU B O 1
ATOM 1539 N N . THR B 1 91 ? 2.702 7.752 -5.694 1.00 13.38 91 THR B N 1
ATOM 1540 C CA . THR B 1 91 ? 2.757 9.176 -5.990 1.00 13.94 91 THR B CA 1
ATOM 1541 C C . THR B 1 91 ? 4.097 9.577 -6.604 1.00 15.61 91 THR B C 1
ATOM 1542 O O . THR B 1 91 ? 4.139 10.503 -7.416 1.00 17.37 91 THR B O 1
ATOM 1546 N N . GLN B 1 92 ? 5.187 8.890 -6.249 1.00 15.77 92 GLN B N 1
ATOM 1547 C CA . GLN B 1 92 ? 6.506 9.261 -6.785 1.00 16.48 92 GLN B CA 1
ATOM 1548 C C . GLN B 1 92 ? 6.644 8.898 -8.271 1.00 17.70 92 GLN B C 1
ATOM 1549 O O . GLN B 1 92 ? 7.430 9.516 -8.985 1.00 18.80 92 GLN B O 1
ATOM 1555 N N . ILE B 1 93 ? 5.898 7.901 -8.739 1.00 17.63 93 ILE B N 1
ATOM 1556 C CA . ILE B 1 93 ? 5.891 7.601 -10.171 1.00 19.13 93 ILE B CA 1
ATOM 1557 C C . ILE B 1 93 ? 4.812 8.363 -10.949 1.00 19.23 93 ILE B C 1
ATOM 1558 O O . ILE B 1 93 ? 4.709 8.205 -12.177 1.00 20.26 93 ILE B O 1
ATOM 1563 N N . GLY B 1 94 ? 3.991 9.149 -10.245 1.00 17.66 94 GLY B N 1
ATOM 1564 C CA . GLY B 1 94 ? 2.965 9.969 -10.862 1.00 17.77 94 GLY B CA 1
ATOM 1565 C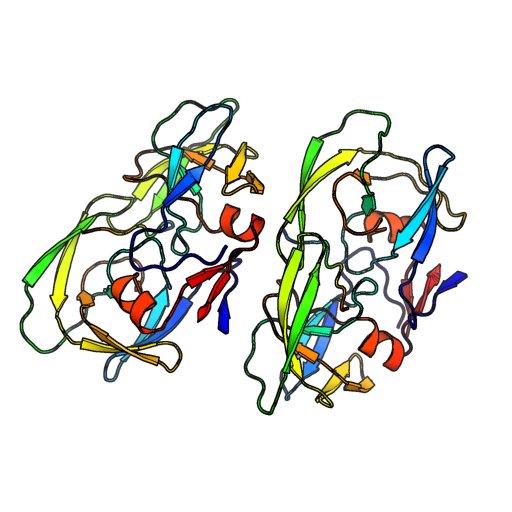 C . GLY B 1 94 ? 1.690 9.206 -11.215 1.00 17.55 94 GLY B C 1
ATOM 1566 O O . GLY B 1 94 ? 1.010 9.532 -12.183 1.00 18.12 94 GLY B O 1
ATOM 1567 N N A CYS B 1 95 ? 1.361 8.200 -10.409 0.50 18.11 95 CYS B N 1
ATOM 1568 N N B CYS B 1 95 ? 1.371 8.185 -10.431 0.50 16.23 95 CYS B N 1
ATOM 1569 C CA A CYS B 1 95 ? 0.151 7.394 -10.618 0.50 18.65 95 CYS B CA 1
ATOM 1570 C CA B CYS B 1 95 ? 0.210 7.332 -10.698 0.50 15.60 95 CYS B CA 1
ATOM 1571 C C A CYS B 1 95 ? -1.136 8.088 -10.244 0.50 17.74 95 CYS B C 1
ATOM 1572 C C B CYS B 1 95 ? -1.120 7.956 -10.224 0.50 16.01 95 CYS B C 1
ATOM 1573 O O A CYS B 1 95 ? -1.232 8.757 -9.208 0.50 17.26 95 CYS B O 1
ATOM 1574 O O B CYS B 1 95 ? -1.208 8.490 -9.114 0.50 16.04 95 CYS B O 1
ATOM 1579 N N . THR B 1 96 ? -2.151 7.895 -11.075 1.00 16.29 96 THR B N 1
ATOM 1580 C CA . THR B 1 96 ? -3.491 8.383 -10.751 1.00 16.50 96 THR B CA 1
ATOM 1581 C C . THR B 1 96 ? -4.440 7.240 -11.097 1.00 16.58 96 THR B C 1
ATOM 1582 O O . THR B 1 96 ? -4.072 6.329 -11.859 1.00 15.90 96 THR B O 1
ATOM 1586 N N . LEU B 1 97 ? -5.639 7.282 -10.516 1.00 16.08 97 LEU B N 1
ATOM 1587 C CA . LEU B 1 97 ? -6.779 6.471 -10.955 1.00 16.02 97 LEU B CA 1
ATOM 1588 C C . LEU B 1 97 ? -7.608 7.310 -11.906 1.00 17.72 97 LEU B C 1
ATOM 1589 O O . LEU B 1 97 ? -7.848 8.478 -11.642 1.00 19.22 97 LEU B O 1
ATOM 1594 N N . ASN B 1 98 ? -8.000 6.718 -13.023 1.00 17.93 98 ASN B N 1
ATOM 1595 C CA . ASN B 1 98 ? -8.770 7.405 -14.034 1.00 19.63 98 ASN B CA 1
ATOM 1596 C C . ASN B 1 98 ? -9.960 6.603 -14.474 1.00 19.33 98 ASN B C 1
ATOM 1597 O O . ASN B 1 98 ? -9.831 5.422 -14.745 1.00 18.09 98 ASN B O 1
ATOM 1602 N N . PHE B 1 99 ? -11.103 7.277 -14.567 1.00 20.78 99 PHE B N 1
ATOM 1603 C CA . PHE B 1 99 ? -12.290 6.707 -15.200 1.00 22.54 99 PHE B CA 1
ATOM 1604 C C . PHE B 1 99 ? -13.239 7.812 -15.676 1.00 24.18 99 PHE B C 1
ATOM 1605 O O . PHE B 1 99 ? -14.309 7.544 -16.229 1.00 26.33 99 PHE B O 1
ATOM 1614 N N . PRO C 1 1 ? -27.489 -11.078 -48.650 1.00 40.57 1 PRO C N 1
ATOM 1615 C CA . PRO C 1 1 ? -26.597 -10.007 -49.090 1.00 38.94 1 PRO C CA 1
ATOM 1616 C C . PRO C 1 1 ? -25.138 -10.254 -48.737 1.00 38.17 1 PRO C C 1
ATOM 1617 O O . PRO C 1 1 ? -24.843 -11.038 -47.834 1.00 37.25 1 PRO C O 1
ATOM 1621 N N . GLN C 1 2 ? -24.243 -9.594 -49.466 1.00 35.31 2 GLN C N 1
ATOM 1622 C CA . GLN C 1 2 ? -22.875 -9.392 -49.019 1.00 34.13 2 GLN C CA 1
ATOM 1623 C C . GLN C 1 2 ? -22.767 -7.940 -48.565 1.00 32.00 2 GLN C C 1
ATOM 1624 O O . GLN C 1 2 ? -23.236 -7.021 -49.250 1.00 33.41 2 GLN C O 1
ATOM 1630 N N . ILE C 1 3 ? -22.158 -7.735 -47.405 1.00 28.62 3 ILE C N 1
ATOM 1631 C CA . ILE C 1 3 ? -21.942 -6.408 -46.866 1.00 27.49 3 ILE C CA 1
ATOM 1632 C C . ILE C 1 3 ? -20.431 -6.167 -46.768 1.00 25.29 3 ILE C C 1
ATOM 1633 O O . ILE C 1 3 ? -19.701 -6.875 -46.068 1.00 24.57 3 ILE C O 1
ATOM 1638 N N . THR C 1 4 ? -19.951 -5.184 -47.519 1.00 25.27 4 THR C N 1
ATOM 1639 C CA . THR C 1 4 ? -18.535 -4.820 -47.486 1.00 24.00 4 THR C CA 1
ATOM 1640 C C . THR C 1 4 ? -18.239 -3.981 -46.232 1.00 24.20 4 THR C C 1
ATOM 1641 O O . THR C 1 4 ? -19.163 -3.573 -45.529 1.00 25.76 4 THR C O 1
ATOM 1645 N N . LEU C 1 5 ? -16.971 -3.721 -45.960 1.00 22.66 5 LEU C N 1
ATOM 1646 C CA . LEU C 1 5 ? -16.583 -3.070 -44.682 1.00 22.53 5 LEU C CA 1
ATOM 1647 C C . LEU C 1 5 ? -15.884 -1.698 -44.827 1.00 24.69 5 LEU C C 1
ATOM 1648 O O . LEU C 1 5 ? -15.294 -1.212 -43.887 1.00 23.22 5 LEU C O 1
ATOM 1653 N N . TRP C 1 6 ? -16.014 -1.043 -45.992 1.00 26.14 6 TRP C N 1
ATOM 1654 C CA . TRP C 1 6 ? -15.439 0.312 -46.177 1.00 26.53 6 TRP C CA 1
ATOM 1655 C C . TRP C 1 6 ? -16.080 1.320 -45.267 1.00 25.49 6 TRP C C 1
ATOM 1656 O O . TRP C 1 6 ? -15.413 2.215 -44.762 1.00 26.93 6 TRP C O 1
ATOM 1667 N N . LYS C 1 7 ? -17.384 1.174 -45.075 1.00 24.71 7 LYS C N 1
ATOM 1668 C CA . LYS C 1 7 ? -18.103 1.961 -44.120 1.00 23.82 7 LYS C CA 1
ATOM 1669 C C . LYS C 1 7 ? -18.569 1.023 -43.021 1.00 22.92 7 LYS C C 1
ATOM 1670 O O . LYS C 1 7 ? -18.481 -0.210 -43.160 1.00 22.55 7 LYS C O 1
ATOM 1672 N N . ARG C 1 8 ? -19.073 1.625 -41.959 1.00 22.41 8 ARG C N 1
ATOM 1673 C CA . ARG C 1 8 ? -19.665 0.865 -40.858 1.00 21.77 8 ARG C CA 1
ATOM 1674 C C . ARG C 1 8 ? -20.843 0.064 -41.391 1.00 21.91 8 ARG C C 1
ATOM 1675 O O . ARG C 1 8 ? -21.676 0.607 -42.133 1.00 22.17 8 ARG C O 1
ATOM 1683 N N . PRO C 1 9 ? -20.900 -1.247 -41.061 1.00 20.13 9 PRO C N 1
ATOM 1684 C CA . PRO C 1 9 ? -21.974 -2.100 -41.584 1.00 20.60 9 PRO C CA 1
ATOM 1685 C C . PRO C 1 9 ? -23.297 -1.818 -40.874 1.00 21.32 9 PRO C C 1
ATOM 1686 O O . PRO C 1 9 ? -23.761 -2.611 -40.044 1.00 17.96 9 PRO C O 1
ATOM 1690 N N . LEU C 1 10 ? -23.883 -0.658 -41.201 1.00 22.55 10 LEU C N 1
ATOM 1691 C CA . LEU C 1 10 ? -25.185 -0.269 -40.719 1.00 24.53 10 LEU C CA 1
ATOM 1692 C C . LEU C 1 10 ? -26.240 -0.856 -41.641 1.00 26.36 10 LEU C C 1
ATOM 1693 O O . LEU C 1 10 ? -26.067 -0.886 -42.870 1.00 30.36 10 LEU C O 1
ATOM 1698 N N . VAL C 1 11 ? -27.313 -1.349 -41.035 1.00 25.93 11 VAL C N 1
ATOM 1699 C CA . VAL C 1 11 ? -28.404 -1.972 -41.746 1.00 27.54 11 VAL C CA 1
ATOM 1700 C C . VAL C 1 11 ? -29.680 -1.535 -41.063 1.00 28.50 11 VAL C C 1
ATOM 1701 O O . VAL C 1 11 ? -29.661 -1.009 -39.944 1.00 27.16 11 VAL C O 1
ATOM 1705 N N . THR C 1 12 ? -30.796 -1.688 -41.755 1.00 26.06 12 THR C N 1
ATOM 1706 C CA . THR C 1 12 ? -32.072 -1.370 -41.176 1.00 27.35 12 THR C CA 1
ATOM 1707 C C . THR C 1 12 ? -32.692 -2.637 -40.619 1.00 25.83 12 THR C C 1
ATOM 1708 O O . THR C 1 12 ? -32.612 -3.712 -41.229 1.00 28.29 12 THR C O 1
ATOM 1712 N N . ILE C 1 13 ? -33.284 -2.492 -39.443 1.00 25.02 13 ILE C N 1
ATOM 1713 C CA . ILE C 1 13 ? -34.002 -3.545 -38.777 1.00 23.71 13 ILE C CA 1
ATOM 1714 C C . ILE C 1 13 ? -35.440 -3.102 -38.585 1.00 23.30 13 ILE C C 1
ATOM 1715 O O . ILE C 1 13 ? -35.729 -1.909 -38.612 1.00 25.64 13 ILE C O 1
ATOM 1720 N N . ARG C 1 14 ? -36.325 -4.062 -38.357 1.00 24.29 14 ARG C N 1
ATOM 1721 C CA . ARG C 1 14 ? -37.700 -3.767 -37.974 1.00 26.13 14 ARG C CA 1
ATOM 1722 C C . ARG C 1 14 ? -38.015 -4.467 -36.662 1.00 28.07 14 ARG C C 1
ATOM 1723 O O . ARG C 1 14 ? -37.827 -5.666 -36.528 1.00 29.83 14 ARG C O 1
ATOM 1725 N N . ILE C 1 15 ? -38.479 -3.704 -35.686 1.00 32.04 15 ILE C N 1
ATOM 1726 C CA . ILE C 1 15 ? -38.747 -4.260 -34.364 1.00 35.96 15 ILE C CA 1
ATOM 1727 C C . ILE C 1 15 ? -40.031 -3.622 -33.858 1.00 37.49 15 ILE C C 1
ATOM 1728 O O . ILE C 1 15 ? -40.172 -2.391 -33.841 1.00 39.96 15 ILE C O 1
ATOM 1733 N N . GLY C 1 16 ? -40.995 -4.469 -33.499 1.00 39.79 16 GLY C N 1
ATOM 1734 C CA . GLY C 1 16 ? -42.358 -4.017 -33.233 1.00 41.63 16 GLY C CA 1
ATOM 1735 C C . GLY C 1 16 ? -42.898 -3.139 -34.358 1.00 41.34 16 GLY C C 1
ATOM 1736 O O . GLY C 1 16 ? -43.555 -2.128 -34.106 1.00 43.80 16 GLY C O 1
ATOM 1737 N N . GLY C 1 17 ? -42.588 -3.500 -35.598 1.00 40.98 17 GLY C N 1
ATOM 1738 C CA . GLY C 1 17 ? -43.070 -2.755 -36.764 1.00 42.11 17 GLY C CA 1
ATOM 1739 C C . GLY C 1 17 ? -42.428 -1.396 -37.017 1.00 45.93 17 GLY C C 1
ATOM 1740 O O . GLY C 1 17 ? -42.894 -0.665 -37.892 1.00 52.59 17 GLY C O 1
ATOM 1741 N N . GLN C 1 18 ? -41.371 -1.049 -36.270 1.00 43.69 18 GLN C N 1
ATOM 1742 C CA . GLN C 1 18 ? -40.658 0.231 -36.443 1.00 42.91 18 GLN C CA 1
ATOM 1743 C C . GLN C 1 18 ? -39.289 -0.012 -37.083 1.00 37.84 18 GLN C C 1
ATOM 1744 O O . GLN C 1 18 ? -38.607 -0.956 -36.723 1.00 39.53 18 GLN C O 1
ATOM 1750 N N . LEU C 1 19 ? -38.883 0.863 -37.998 1.00 33.68 19 LEU C N 1
ATOM 1751 C CA . LEU C 1 19 ? -37.568 0.776 -38.640 1.00 32.09 19 LEU C CA 1
ATOM 1752 C C . LEU C 1 19 ? -36.507 1.551 -37.857 1.00 29.74 19 LEU C C 1
ATOM 1753 O O . LEU C 1 19 ? -36.755 2.660 -37.423 1.00 27.89 19 LEU C O 1
ATOM 1758 N N . LYS C 1 20 ? -35.325 0.950 -37.699 1.00 28.73 20 LYS C N 1
ATOM 1759 C CA . LYS C 1 20 ? -34.171 1.552 -37.003 1.00 27.69 20 LYS C CA 1
ATOM 1760 C C . LYS C 1 20 ? -32.910 1.140 -37.754 1.00 24.68 20 LYS C C 1
ATOM 1761 O O . LYS C 1 20 ? -32.933 0.133 -38.451 1.00 23.75 20 LYS C O 1
ATOM 1767 N N . GLU C 1 21 ? -31.822 1.900 -37.612 1.00 25.10 21 GLU C N 1
ATOM 1768 C CA . GLU C 1 21 ? -30.536 1.491 -38.145 1.00 25.86 21 GLU C CA 1
ATOM 1769 C C . GLU C 1 21 ? -29.692 0.884 -37.021 1.00 23.43 21 GLU C C 1
ATOM 1770 O O . GLU C 1 21 ? -29.687 1.401 -35.884 1.00 23.38 21 GLU C O 1
ATOM 1776 N N . ALA C 1 22 ? -28.994 -0.192 -37.369 1.00 21.98 22 ALA C N 1
ATOM 1777 C CA . ALA C 1 22 ? -28.183 -0.973 -36.424 1.00 19.14 22 ALA C CA 1
ATOM 1778 C C . ALA C 1 22 ? -26.880 -1.466 -37.047 1.00 19.75 22 ALA C C 1
ATOM 1779 O O . ALA C 1 22 ? -26.816 -1.820 -38.214 1.00 19.53 22 ALA C O 1
ATOM 1781 N N . LEU C 1 23 ? -25.846 -1.544 -36.227 1.00 17.09 23 LEU C N 1
ATOM 1782 C CA . LEU C 1 23 ? -24.531 -1.947 -36.658 1.00 16.27 23 LEU C CA 1
ATOM 1783 C C . LEU C 1 23 ? -24.325 -3.469 -36.489 1.00 15.56 23 LEU C C 1
ATOM 1784 O O . LEU C 1 23 ? -24.543 -4.024 -35.398 1.00 15.36 23 LEU C O 1
ATOM 1789 N N . LEU C 1 24 ? -23.934 -4.143 -37.574 1.00 14.87 24 LEU C N 1
ATOM 1790 C CA . LEU C 1 24 ? -23.619 -5.569 -37.550 1.00 15.50 24 LEU C CA 1
ATOM 1791 C C . LEU C 1 24 ? -22.222 -5.744 -36.934 1.00 15.02 24 LEU C C 1
ATOM 1792 O O . LEU C 1 24 ? -21.215 -5.339 -37.505 1.00 16.11 24 LEU C O 1
ATOM 1797 N N . ASN C 1 25 ? -22.171 -6.322 -35.735 1.00 14.27 25 ASN C N 1
ATOM 1798 C CA . ASN C 1 25 ? -20.976 -6.269 -34.896 1.00 13.22 25 ASN C CA 1
ATOM 1799 C C . ASN C 1 25 ? -20.479 -7.641 -34.456 1.00 12.81 25 ASN C C 1
ATOM 1800 O O . ASN C 1 25 ? -20.977 -8.201 -33.468 1.00 12.06 25 ASN C O 1
ATOM 1805 N N . THR C 1 26 ? -19.539 -8.203 -35.214 1.00 12.62 26 THR C N 1
ATOM 1806 C CA . THR C 1 26 ? -18.980 -9.512 -34.907 1.00 12.09 26 THR C CA 1
ATOM 1807 C C . THR C 1 26 ? -18.132 -9.469 -33.629 1.00 11.95 26 THR C C 1
ATOM 1808 O O . THR C 1 26 ? -17.785 -10.519 -33.094 1.00 11.74 26 THR C O 1
ATOM 1812 N N . GLY C 1 27 ? -17.855 -8.255 -33.146 1.00 11.96 27 GLY C N 1
ATOM 1813 C CA . GLY C 1 27 ? -17.191 -8.021 -31.865 1.00 12.22 27 GLY C CA 1
ATOM 1814 C C . GLY C 1 27 ? -18.105 -7.943 -30.663 1.00 12.26 27 GLY C C 1
ATOM 1815 O O . GLY C 1 27 ? -17.613 -7.644 -29.551 1.00 12.86 27 GLY C O 1
ATOM 1816 N N . ALA C 1 28 ? -19.400 -8.209 -30.852 1.00 11.72 28 ALA C N 1
ATOM 1817 C CA . ALA C 1 28 ? -20.360 -8.209 -29.721 1.00 11.77 28 ALA C CA 1
ATOM 1818 C C . ALA C 1 28 ? -20.961 -9.570 -29.575 1.00 12.47 28 ALA C C 1
ATOM 1819 O O . ALA C 1 28 ? -21.480 -10.127 -30.524 1.00 11.99 28 ALA C O 1
ATOM 1821 N N . ASP C 1 29 ? -20.902 -10.124 -28.360 1.00 12.23 29 ASP C N 1
ATOM 1822 C CA . ASP C 1 29 ? -21.547 -11.372 -28.076 1.00 13.36 29 ASP C CA 1
ATOM 1823 C C . ASP C 1 29 ? -23.070 -11.268 -28.207 1.00 14.22 29 ASP C C 1
ATOM 1824 O O . ASP C 1 29 ? -23.745 -12.234 -28.677 1.00 15.38 29 ASP C O 1
ATOM 1829 N N A ASP C 1 30 ? -23.598 -10.114 -27.798 0.50 14.64 30 ASP C N 1
ATOM 1830 N N B ASP C 1 30 ? -23.597 -10.118 -27.766 0.50 14.57 30 ASP C N 1
ATOM 1831 C CA A ASP C 1 30 ? -25.016 -9.913 -27.610 0.50 15.48 30 ASP C CA 1
ATOM 1832 C CA B ASP C 1 30 ? -25.019 -9.884 -27.560 0.50 15.37 30 ASP C CA 1
ATOM 1833 C C A ASP C 1 30 ? -25.503 -8.649 -28.331 0.50 14.88 30 ASP C C 1
ATOM 1834 C C B ASP C 1 30 ? -25.501 -8.672 -28.362 0.50 14.81 30 ASP C C 1
ATOM 1835 O O A ASP C 1 30 ? -24.710 -7.802 -28.777 0.50 14.51 30 ASP C O 1
ATOM 1836 O O B ASP C 1 30 ? -24.701 -7.866 -28.874 0.50 14.36 30 ASP C O 1
ATOM 1845 N N . THR C 1 31 ? -26.818 -8.549 -28.460 1.00 14.62 31 THR C N 1
ATOM 1846 C CA . THR C 1 31 ? -27.469 -7.487 -29.218 1.00 13.95 31 THR C CA 1
ATOM 1847 C C . THR C 1 31 ? -27.993 -6.443 -28.229 1.00 13.75 31 THR C C 1
ATOM 1848 O O . THR C 1 31 ? -28.628 -6.800 -27.251 1.00 14.93 31 THR C O 1
ATOM 1852 N N . VAL C 1 32 ? -27.680 -5.176 -28.476 1.00 13.68 32 VAL C N 1
ATOM 1853 C CA . VAL C 1 32 ? -28.169 -4.074 -27.633 1.00 13.30 32 VAL C CA 1
ATOM 1854 C C . VAL C 1 32 ? -28.715 -2.935 -28.483 1.00 13.84 32 VAL C C 1
ATOM 1855 O O . VAL C 1 32 ? -28.058 -2.451 -29.404 1.00 13.04 32 VAL C O 1
ATOM 1859 N N . LEU C 1 33 ? -29.921 -2.499 -28.116 1.00 14.63 33 LEU C N 1
ATOM 1860 C CA . LEU C 1 33 ? -30.633 -1.434 -28.784 1.00 16.20 33 LEU C CA 1
ATOM 1861 C C . LEU C 1 33 ? -30.768 -0.226 -27.865 1.00 16.72 33 LEU C C 1
ATOM 1862 O O . LEU C 1 33 ? -30.848 -0.337 -26.648 1.00 16.44 33 LEU C O 1
ATOM 1867 N N . GLU C 1 34 ? -30.818 0.931 -28.507 1.00 19.77 34 GLU C N 1
ATOM 1868 C CA . GLU C 1 34 ? -31.019 2.199 -27.847 1.00 22.86 34 GLU C CA 1
ATOM 1869 C C . GLU C 1 34 ? -32.352 2.128 -27.098 1.00 24.69 34 GLU C C 1
ATOM 1870 O O . GLU C 1 34 ? -33.236 1.303 -27.428 1.00 23.17 34 GLU C O 1
ATOM 1876 N N A GLU C 1 35 ? -32.504 2.977 -26.081 0.50 26.16 35 GLU C N 1
ATOM 1877 N N B GLU C 1 35 ? -32.501 2.955 -26.064 0.50 26.51 35 GLU C N 1
ATOM 1878 C CA A GLU C 1 35 ? -33.669 2.933 -25.198 0.50 28.84 35 GLU C CA 1
ATOM 1879 C CA B GLU C 1 35 ? -33.660 2.848 -25.185 0.50 29.24 35 GLU C CA 1
ATOM 1880 C C A GLU C 1 35 ? -34.973 2.867 -25.989 0.50 30.47 35 GLU C C 1
ATOM 1881 C C B GLU C 1 35 ? -34.968 2.867 -25.966 0.50 30.74 35 GLU C C 1
ATOM 1882 O O A GLU C 1 35 ? -35.152 3.601 -26.962 0.50 32.79 35 GLU C O 1
ATOM 1883 O O B GLU C 1 35 ? -35.143 3.650 -26.899 0.50 33.02 35 GLU C O 1
ATOM 1894 N N . MET C 1 36 ? -35.862 1.972 -25.572 1.00 31.13 36 MET C N 1
ATOM 1895 C CA . MET C 1 36 ? -37.152 1.773 -26.214 1.00 33.74 36 MET C CA 1
ATOM 1896 C C . MET C 1 36 ? -37.890 0.822 -25.300 1.00 34.36 36 MET C C 1
ATOM 1897 O O . MET C 1 36 ? -37.293 0.232 -24.412 1.00 33.64 36 MET C O 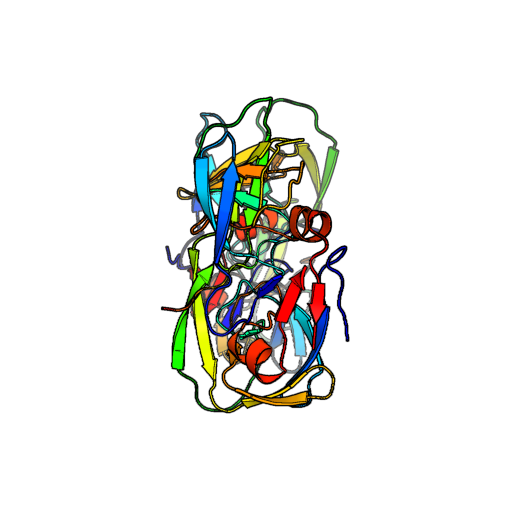1
ATOM 1902 N N . ASN C 1 37 ? -39.188 0.663 -25.511 1.00 38.85 37 ASN C N 1
ATOM 1903 C CA . ASN C 1 37 ? -39.958 -0.280 -24.724 1.00 40.57 37 ASN C CA 1
ATOM 1904 C C . ASN C 1 37 ? -40.208 -1.546 -25.547 1.00 38.70 37 ASN C C 1
ATOM 1905 O O . ASN C 1 37 ? -40.410 -1.481 -26.760 1.00 41.72 37 ASN C O 1
ATOM 1910 N N . LEU C 1 38 ? -40.129 -2.694 -24.878 1.00 35.45 38 LEU C N 1
ATOM 1911 C CA . LEU C 1 38 ? -40.354 -3.986 -25.502 1.00 33.72 38 LEU C CA 1
ATOM 1912 C C . LEU C 1 38 ? -41.282 -4.796 -24.622 1.00 33.85 38 LEU C C 1
ATOM 1913 O O . LEU C 1 38 ? -41.392 -4.527 -23.426 1.00 34.41 38 LEU C O 1
ATOM 1918 N N . PRO C 1 39 ? -41.940 -5.804 -25.204 1.00 35.07 39 PRO C N 1
ATOM 1919 C CA . PRO C 1 39 ? -42.858 -6.611 -24.419 1.00 35.90 39 PRO C CA 1
ATOM 1920 C C . PRO C 1 39 ? -42.134 -7.635 -23.542 1.00 35.74 39 PRO C C 1
ATOM 1921 O O . PRO C 1 39 ? -41.011 -8.065 -23.862 1.00 35.26 39 PRO C O 1
ATOM 1925 N N . GLY C 1 40 ? -42.780 -8.008 -22.443 1.00 34.27 40 GLY C N 1
ATOM 1926 C CA . GLY C 1 40 ? -42.319 -9.095 -21.598 1.00 32.97 40 GLY C CA 1
ATOM 1927 C C . GLY C 1 40 ? -41.454 -8.680 -20.424 1.00 31.67 40 GLY C C 1
ATOM 1928 O O . GLY C 1 40 ? -41.129 -7.510 -20.266 1.00 32.98 40 GLY C O 1
ATOM 1929 N N . LYS C 1 41 ? -41.095 -9.667 -19.603 1.00 31.94 41 LYS C N 1
ATOM 1930 C CA . LYS C 1 41 ? -40.310 -9.451 -18.403 1.00 32.20 41 LYS C CA 1
ATOM 1931 C C . LYS C 1 41 ? -38.863 -9.185 -18.811 1.00 31.76 41 LYS C C 1
ATOM 1932 O O . LYS C 1 41 ? -38.391 -9.729 -19.813 1.00 31.60 41 LYS C O 1
ATOM 1934 N N . TRP C 1 42 ? -38.179 -8.326 -18.069 1.00 30.60 42 TRP C N 1
ATOM 1935 C CA . TRP C 1 42 ? -36.745 -8.096 -18.300 1.00 27.95 42 TRP C CA 1
ATOM 1936 C C . TRP C 1 42 ? -35.953 -8.293 -17.015 1.00 26.64 42 TRP C C 1
ATOM 1937 O O . TRP C 1 42 ? -36.532 -8.435 -15.931 1.00 26.23 42 TRP C O 1
ATOM 1948 N N . LYS C 1 43 ? -34.636 -8.361 -17.144 1.00 24.21 43 LYS C N 1
ATOM 1949 C CA . LYS C 1 43 ? -33.749 -8.335 -15.978 1.00 24.58 43 LYS C CA 1
ATOM 1950 C C . LYS C 1 43 ? -32.536 -7.450 -16.237 1.00 22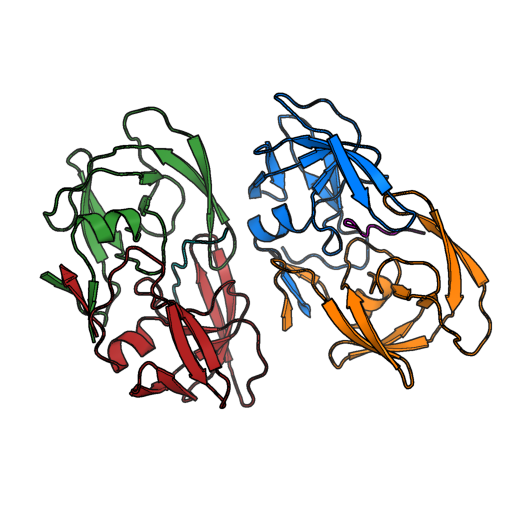.70 43 LYS C C 1
ATOM 1951 O O . LYS C 1 43 ? -32.088 -7.344 -17.376 1.00 21.18 43 LYS C O 1
ATOM 1957 N N . PRO C 1 44 ? -32.008 -6.810 -15.181 1.00 21.41 44 PRO C N 1
ATOM 1958 C CA . PRO C 1 44 ? -30.866 -5.906 -15.352 1.00 21.82 44 PRO C CA 1
ATOM 1959 C C . PRO C 1 44 ? -29.581 -6.662 -15.590 1.00 22.57 44 PRO C C 1
ATOM 1960 O O . PRO C 1 44 ? -29.380 -7.723 -15.001 1.00 25.23 44 PRO C O 1
ATOM 1964 N N . LYS C 1 45 ? -28.733 -6.133 -16.472 1.00 21.15 45 LYS C N 1
ATOM 1965 C CA . LYS C 1 45 ? -27.449 -6.744 -16.811 1.00 21.26 45 LYS C CA 1
ATOM 1966 C C . LYS C 1 45 ? -26.453 -5.625 -17.071 1.00 19.05 45 LYS C C 1
ATOM 1967 O O . LYS C 1 45 ? -26.859 -4.512 -17.410 1.00 17.98 45 LYS C O 1
ATOM 1973 N N . MET C 1 46 ? -25.168 -5.923 -16.923 1.00 17.69 46 MET C N 1
ATOM 1974 C CA . MET C 1 46 ? -24.111 -4.985 -17.334 1.00 17.53 46 MET C CA 1
ATOM 1975 C C . MET C 1 46 ? -23.408 -5.520 -18.581 1.00 18.09 46 MET C C 1
ATOM 1976 O O . MET C 1 46 ? -23.110 -6.718 -18.685 1.00 18.67 46 MET C O 1
ATOM 1981 N N . ILE C 1 47 ? -23.089 -4.621 -19.502 1.00 16.40 47 ILE C N 1
ATOM 1982 C CA . ILE C 1 47 ? -22.294 -4.987 -20.669 1.00 16.80 47 ILE C CA 1
ATOM 1983 C C . ILE C 1 47 ? -21.224 -3.954 -20.906 1.00 15.94 47 ILE C C 1
ATOM 1984 O O . ILE C 1 47 ? -21.361 -2.791 -20.564 1.00 16.08 47 ILE C O 1
ATOM 1989 N N . GLY C 1 48 ? -20.155 -4.372 -21.547 1.00 16.74 48 GLY C N 1
ATOM 1990 C CA . GLY C 1 48 ? -19.135 -3.419 -21.895 1.00 17.49 48 GLY C CA 1
ATOM 1991 C C . GLY C 1 48 ? -18.056 -3.973 -22.766 1.00 15.98 48 GLY C C 1
ATOM 1992 O O . GLY C 1 48 ? -18.092 -5.134 -23.199 1.00 14.75 48 GLY C O 1
ATOM 1993 N N . GLY C 1 49 ? -17.074 -3.114 -23.013 1.00 17.43 49 GLY C N 1
ATOM 1994 C CA . GLY C 1 49 ? -15.966 -3.449 -23.879 1.00 18.50 49 GLY C CA 1
ATOM 1995 C C . GLY C 1 49 ? -15.012 -2.297 -23.694 1.00 21.20 49 GLY C C 1
ATOM 1996 O O . GLY C 1 49 ? -14.612 -1.989 -22.566 1.00 26.42 49 GLY C O 1
ATOM 1997 N N . VAL C 1 50 ? -14.758 -1.572 -24.765 1.00 19.18 50 VAL C N 1
ATOM 1998 C CA . VAL C 1 50 ? -13.832 -0.454 -24.700 1.00 19.15 50 VAL C CA 1
ATOM 1999 C C . VAL C 1 50 ? -14.459 0.627 -23.832 1.00 19.70 50 VAL C C 1
ATOM 2000 O O . VAL C 1 50 ? -15.577 1.051 -24.085 1.00 19.45 50 VAL C O 1
ATOM 2004 N N . GLY C 1 51 ? -13.753 1.044 -22.796 1.00 21.65 51 GLY C N 1
ATOM 2005 C CA . GLY C 1 51 ? -14.211 2.150 -21.981 1.00 23.42 51 GLY C CA 1
ATOM 2006 C C . GLY C 1 51 ? -15.136 1.804 -20.838 1.00 26.10 51 GLY C C 1
ATOM 2007 O O . GLY C 1 51 ? -15.689 2.696 -20.226 1.00 29.99 51 GLY C O 1
ATOM 2008 N N . GLY C 1 52 ? -15.320 0.543 -20.507 1.00 25.01 52 GLY C N 1
ATOM 2009 C CA . GLY C 1 52 ? -16.125 0.280 -19.312 1.00 26.33 52 GLY C CA 1
ATOM 2010 C C . GLY C 1 52 ? -17.508 -0.182 -19.687 1.00 26.27 52 GLY C C 1
ATOM 2011 O O . GLY C 1 52 ? -17.717 -0.640 -20.812 1.00 28.71 52 GLY C O 1
ATOM 2012 N N . PHE C 1 53 ? -18.436 -0.109 -18.733 1.00 21.05 53 PHE C N 1
ATOM 2013 C CA . PHE C 1 53 ? -19.705 -0.810 -18.881 1.00 18.31 53 PHE C CA 1
ATOM 2014 C C . PHE C 1 53 ? -20.900 0.127 -18.793 1.00 16.41 53 PHE C C 1
ATOM 2015 O O . PHE C 1 53 ? -20.833 1.212 -18.202 1.00 17.39 53 PHE C O 1
ATOM 2023 N N . ILE C 1 54 ? -22.025 -0.344 -19.340 1.00 14.98 54 ILE C N 1
ATOM 2024 C CA . ILE C 1 54 ? -23.313 0.311 -19.204 1.00 14.25 54 ILE C CA 1
ATOM 2025 C C . ILE C 1 54 ? -24.289 -0.728 -18.640 1.00 13.68 54 ILE C C 1
ATOM 2026 O O . ILE C 1 54 ? -24.132 -1.920 -18.855 1.00 13.76 54 ILE C O 1
ATOM 2031 N N . LYS C 1 55 ? -25.294 -0.233 -17.944 1.00 14.48 55 LYS C N 1
ATOM 2032 C CA . LYS C 1 55 ? -26.392 -1.056 -17.420 1.00 15.66 55 LYS C CA 1
ATOM 2033 C C . LYS C 1 55 ? -27.526 -1.136 -18.433 1.00 15.02 55 LYS C C 1
ATOM 2034 O O . LYS C 1 55 ? -27.930 -0.110 -18.995 1.00 15.43 55 LYS C O 1
ATOM 2040 N N . VAL C 1 56 ? -28.031 -2.344 -18.663 1.00 15.03 56 VAL C N 1
ATOM 2041 C CA . VAL C 1 56 ? -29.065 -2.546 -19.666 1.00 14.92 56 VAL C CA 1
ATOM 2042 C C . VAL C 1 56 ? -30.161 -3.425 -19.110 1.00 15.86 56 VAL C C 1
ATOM 2043 O O . VAL C 1 56 ? -30.008 -4.004 -18.027 1.00 17.21 56 VAL C O 1
ATOM 2047 N N . ARG C 1 57 ? -31.250 -3.544 -19.868 1.00 16.89 57 ARG C N 1
ATOM 2048 C CA . ARG C 1 57 ? -32.367 -4.441 -19.532 1.00 18.06 57 ARG C CA 1
ATOM 2049 C C . ARG C 1 57 ? -32.361 -5.582 -20.532 1.00 17.43 57 ARG C C 1
ATOM 2050 O O . ARG C 1 57 ? -32.307 -5.337 -21.737 1.00 16.83 57 ARG C O 1
ATOM 2058 N N . GLN C 1 58 ? -32.404 -6.811 -20.038 1.00 18.43 58 GLN C N 1
ATOM 2059 C CA . GLN C 1 58 ? -32.394 -7.979 -20.915 1.00 18.36 58 GLN C CA 1
ATOM 2060 C C . GLN C 1 58 ? -33.810 -8.494 -21.106 1.00 18.66 58 GLN C C 1
ATOM 2061 O O . GLN C 1 58 ? -34.453 -8.875 -20.130 1.00 18.14 58 GLN C O 1
ATOM 2067 N N . TYR C 1 59 ? -34.264 -8.515 -22.364 1.00 18.45 59 TYR C N 1
ATOM 2068 C CA . TYR C 1 59 ? -35.552 -9.100 -22.736 1.00 18.73 59 TYR C CA 1
ATOM 2069 C C . TYR C 1 59 ? -35.288 -10.407 -23.496 1.00 19.77 59 TYR C C 1
ATOM 2070 O O . TYR C 1 59 ? -34.393 -10.480 -24.335 1.00 20.79 59 TYR C O 1
ATOM 2079 N N . ASP C 1 60 ? -36.111 -11.421 -23.262 1.00 19.65 60 ASP C N 1
ATOM 2080 C CA . ASP C 1 60 ? -35.935 -12.694 -23.973 1.00 22.05 60 ASP C CA 1
ATOM 2081 C C . ASP C 1 60 ? -36.981 -12.915 -25.076 1.00 20.88 60 ASP C C 1
ATOM 2082 O O . ASP C 1 60 ? -38.094 -12.391 -25.002 1.00 20.43 60 ASP C O 1
ATOM 2087 N N . GLN C 1 61 ? -36.578 -13.646 -26.110 1.00 19.23 61 GLN C N 1
ATOM 2088 C CA . GLN C 1 61 ? -37.500 -14.162 -27.140 1.00 20.07 61 GLN C CA 1
ATOM 2089 C C . GLN C 1 61 ? -38.242 -13.014 -27.851 1.00 20.01 61 GLN C C 1
ATOM 2090 O O . GLN C 1 61 ? -39.478 -13.045 -28.081 1.00 21.31 61 GLN C O 1
ATOM 2096 N N . ILE C 1 62 ? -37.456 -12.008 -28.234 1.00 19.49 62 ILE C N 1
ATOM 2097 C CA . ILE C 1 62 ? -37.932 -10.810 -28.928 1.00 19.06 62 ILE C CA 1
ATOM 2098 C C . ILE C 1 62 ? -37.773 -10.997 -30.431 1.00 19.48 62 ILE C C 1
ATOM 2099 O O . ILE C 1 62 ? -36.695 -11.365 -30.896 1.00 18.35 62 ILE C O 1
ATOM 2104 N N . PRO C 1 63 ? -38.856 -10.789 -31.202 1.00 20.36 63 PRO C N 1
ATOM 2105 C CA . PRO C 1 63 ? -38.717 -10.863 -32.642 1.00 20.31 63 PRO C CA 1
ATOM 2106 C C . PRO C 1 63 ? -38.190 -9.558 -33.235 1.00 21.12 63 PRO C C 1
ATOM 2107 O O . PRO C 1 63 ? -38.643 -8.470 -32.845 1.00 21.91 63 PRO C O 1
ATOM 2111 N N . ILE C 1 64 ? -37.257 -9.687 -34.170 1.00 21.94 64 ILE C N 1
ATOM 2112 C CA . ILE C 1 64 ? -36.724 -8.570 -34.942 1.00 22.83 64 ILE C CA 1
ATOM 2113 C C . ILE C 1 64 ? -36.557 -9.045 -36.371 1.00 22.64 64 ILE C C 1
ATOM 2114 O O . ILE C 1 64 ? -36.289 -10.208 -36.607 1.00 23.07 64 ILE C O 1
ATOM 2119 N N . GLU C 1 65 ? -36.678 -8.135 -37.326 1.00 24.21 65 GLU C N 1
ATOM 2120 C CA . GLU C 1 65 ? -36.365 -8.457 -38.705 1.00 25.97 65 GLU C CA 1
ATOM 2121 C C . GLU C 1 65 ? -35.126 -7.659 -39.089 1.00 26.12 65 GLU C C 1
ATOM 2122 O O . GLU C 1 65 ? -35.130 -6.457 -38.995 1.00 26.64 65 GLU C O 1
ATOM 2128 N N . ILE C 1 66 ? -34.062 -8.353 -39.473 1.00 26.12 66 ILE C N 1
ATOM 2129 C CA . ILE C 1 66 ? -32.792 -7.739 -39.840 1.00 27.39 66 ILE C CA 1
ATOM 2130 C C . ILE C 1 66 ? -32.575 -7.926 -41.328 1.00 29.48 66 ILE C C 1
ATOM 2131 O O . ILE C 1 66 ? -32.461 -9.060 -41.795 1.00 31.23 66 ILE C O 1
ATOM 2136 N N . CYS C 1 67 ? -32.498 -6.829 -42.071 1.00 33.72 67 CYS C N 1
ATOM 2137 C CA . CYS C 1 67 ? -32.348 -6.910 -43.535 1.00 38.96 67 CYS C CA 1
ATOM 2138 C C . CYS C 1 67 ? -33.320 -7.923 -44.137 1.00 40.46 67 CYS C C 1
ATOM 2139 O O . CYS C 1 67 ? -32.942 -8.707 -44.999 1.00 44.47 67 CYS C O 1
ATOM 2142 N N . GLY C 1 68 ? -34.554 -7.931 -43.648 1.00 43.17 68 GLY C N 1
ATOM 2143 C CA . GLY C 1 68 ? -35.563 -8.882 -44.105 1.00 43.05 68 GLY C CA 1
ATOM 2144 C C . GLY C 1 68 ? -35.448 -10.317 -43.610 1.00 42.55 68 GLY C C 1
ATOM 2145 O O . GLY C 1 68 ? -36.235 -11.162 -44.038 1.00 44.15 68 GLY C O 1
ATOM 2146 N N . HIS C 1 69 ? -34.487 -10.616 -42.727 1.00 38.09 69 HIS C N 1
ATOM 2147 C CA . HIS C 1 69 ? -34.381 -11.947 -42.119 1.00 36.17 69 HIS C CA 1
ATOM 2148 C C . HIS C 1 69 ? -34.955 -11.931 -40.695 1.00 34.13 69 HIS C C 1
ATOM 2149 O O . HIS C 1 69 ? -34.477 -11.189 -39.833 1.00 32.65 69 HIS C O 1
ATOM 2156 N N A LYS C 1 70 ? -35.984 -12.742 -40.460 0.50 31.79 70 LYS C N 1
ATOM 2157 N N B LYS C 1 70 ? -35.987 -12.738 -40.458 0.50 31.94 70 LYS C N 1
ATOM 2158 C CA A LYS C 1 70 ? -36.651 -12.796 -39.158 0.50 29.86 70 LYS C CA 1
ATOM 2159 C CA B LYS C 1 70 ? -36.654 -12.783 -39.155 0.50 30.09 70 LYS C CA 1
ATOM 2160 C C A LYS C 1 70 ? -35.844 -13.609 -38.144 0.50 28.19 70 LYS C C 1
ATOM 2161 C C B LYS C 1 70 ? -35.863 -13.612 -38.139 0.50 28.31 70 LYS C C 1
ATOM 2162 O O A LYS C 1 70 ? -35.414 -14.727 -38.437 0.50 27.80 70 LYS C O 1
ATOM 2163 O O B LYS C 1 70 ? -35.471 -14.745 -38.424 0.50 27.96 70 LYS C O 1
ATOM 2174 N N . VAL C 1 71 ? -35.634 -13.029 -36.963 1.00 25.32 71 VAL C N 1
ATOM 2175 C CA . VAL C 1 71 ? -34.939 -13.690 -35.851 1.00 23.18 71 VAL C CA 1
ATOM 2176 C C . VAL C 1 71 ? -35.787 -13.512 -34.598 1.00 20.26 71 VAL C C 1
ATOM 2177 O O . VAL C 1 71 ? -36.650 -12.627 -34.544 1.00 20.20 71 VAL C O 1
ATOM 2181 N N . ILE C 1 72 ? -35.557 -14.364 -33.599 1.00 17.52 72 ILE C N 1
ATOM 2182 C CA . ILE C 1 72 ? -36.264 -14.292 -32.313 1.00 16.38 72 ILE C CA 1
ATOM 2183 C C . ILE C 1 72 ? -35.259 -14.665 -31.252 1.00 15.91 72 ILE C C 1
ATOM 2184 O O . ILE C 1 72 ? -34.782 -15.809 -31.217 1.00 16.36 72 ILE C O 1
ATOM 2189 N N . GLY C 1 73 ? -34.913 -13.705 -30.399 1.00 15.56 73 GLY C N 1
ATOM 2190 C CA . GLY C 1 73 ? -33.842 -13.936 -29.472 1.00 15.47 73 GLY C CA 1
ATOM 2191 C C . GLY C 1 73 ? -33.738 -12.889 -28.404 1.00 16.26 73 GLY C C 1
ATOM 2192 O O . GLY C 1 73 ? -34.633 -12.074 -28.223 1.00 16.61 73 GLY C O 1
ATOM 2193 N N . THR C 1 74 ? -32.619 -12.924 -27.698 1.00 15.50 74 THR C N 1
ATOM 2194 C CA . THR C 1 74 ? -32.407 -12.052 -26.575 1.00 15.55 74 THR C CA 1
ATOM 2195 C C . THR C 1 74 ? -31.976 -10.681 -27.059 1.00 15.90 74 THR C C 1
ATOM 2196 O O . THR C 1 74 ? -31.104 -10.552 -27.927 1.00 15.70 74 THR C O 1
ATOM 2200 N N . VAL C 1 75 ? -32.616 -9.656 -26.517 1.00 14.57 75 VAL C N 1
ATOM 2201 C CA . VAL C 1 75 ? -32.309 -8.291 -26.894 1.00 14.84 75 VAL C CA 1
ATOM 2202 C C . VAL C 1 75 ? -32.103 -7.480 -25.637 1.00 14.44 75 VAL C C 1
ATOM 2203 O O . VAL C 1 75 ? -32.946 -7.491 -24.743 1.00 15.59 75 VAL C O 1
ATOM 2207 N N . LEU C 1 76 ? -30.989 -6.769 -25.581 1.00 13.88 76 LEU C N 1
ATOM 2208 C CA . LEU C 1 76 ? -30.686 -5.859 -24.495 1.00 14.22 76 LEU C CA 1
ATOM 2209 C C . LEU C 1 76 ? -31.070 -4.440 -24.897 1.00 14.53 76 LEU C C 1
ATOM 2210 O O . LEU C 1 76 ? -30.991 -4.072 -26.081 1.00 13.77 76 LEU C O 1
ATOM 2215 N N . VAL C 1 77 ? -31.502 -3.646 -23.917 1.00 15.20 77 VAL C N 1
ATOM 2216 C CA . VAL C 1 77 ? -31.927 -2.267 -24.151 1.00 15.79 77 VAL C CA 1
ATOM 2217 C C . VAL C 1 77 ? -31.246 -1.353 -23.121 1.00 14.91 77 VAL C C 1
ATOM 2218 O O . VAL C 1 77 ? -31.311 -1.589 -21.942 1.00 15.31 77 VAL C O 1
ATOM 2222 N N . GLY C 1 78 ? -30.590 -0.323 -23.610 1.00 14.94 78 GLY C N 1
ATOM 2223 C CA . GLY C 1 78 ? -29.930 0.651 -22.728 1.00 15.00 78 GLY C CA 1
ATOM 2224 C C . GLY C 1 78 ? -29.196 1.719 -23.519 1.00 15.15 78 GLY C C 1
ATOM 2225 O O . GLY C 1 78 ? -29.388 1.868 -24.734 1.00 16.54 78 GLY C O 1
ATOM 2226 N N . PRO C 1 79 ? -28.322 2.466 -22.840 1.00 14.81 79 PRO C N 1
ATOM 2227 C CA . PRO C 1 79 ? -27.698 3.656 -23.424 1.00 15.33 79 PRO C CA 1
ATOM 2228 C C . PRO C 1 79 ? -26.498 3.327 -24.295 1.00 15.45 79 PRO C C 1
ATOM 2229 O O . PRO C 1 79 ? -25.402 3.875 -24.104 1.00 16.75 79 PRO C O 1
ATOM 2233 N N . THR C 1 80 ? -26.718 2.459 -25.284 1.00 14.90 80 THR C N 1
ATOM 2234 C CA . THR C 1 80 ? -25.689 2.163 -26.271 1.00 14.83 80 THR C CA 1
ATOM 2235 C C . THR C 1 80 ? -25.481 3.327 -27.251 1.00 14.91 80 THR C C 1
ATOM 2236 O O . THR C 1 80 ? -26.441 4.000 -27.622 1.00 15.35 80 THR C O 1
ATOM 2240 N N . PRO C 1 81 ? -24.235 3.552 -27.677 1.00 15.69 81 PRO C N 1
ATOM 2241 C CA . PRO C 1 81 ? -24.046 4.659 -28.634 1.00 17.13 81 PRO C CA 1
ATOM 2242 C C . PRO C 1 81 ? -24.755 4.455 -29.979 1.00 18.47 81 PRO C C 1
ATOM 2243 O O . PRO C 1 81 ? -25.056 5.428 -30.688 1.00 18.47 81 PRO C O 1
ATOM 2247 N N . VAL C 1 82 ? -24.973 3.193 -30.342 1.00 18.08 82 VAL C N 1
ATOM 2248 C CA . VAL C 1 82 ? -25.591 2.845 -31.620 1.00 18.15 82 VAL C CA 1
ATOM 2249 C C . VAL C 1 82 ? -26.239 1.481 -31.433 1.00 17.81 82 VAL C C 1
ATOM 2250 O O . VAL C 1 82 ? -25.737 0.661 -30.659 1.00 16.46 82 VAL C O 1
ATOM 2254 N N . ASN C 1 83 ? -27.393 1.271 -32.055 1.00 17.22 83 ASN C N 1
ATOM 2255 C CA . ASN C 1 83 ? -28.007 -0.058 -32.039 1.00 16.18 83 ASN C CA 1
ATOM 2256 C C . ASN C 1 83 ? -26.994 -1.053 -32.599 1.00 15.48 83 ASN C C 1
ATOM 2257 O O . ASN C 1 83 ? -26.355 -0.790 -33.608 1.00 16.45 83 ASN C O 1
ATOM 2262 N N . ILE C 1 84 ? -26.851 -2.192 -31.938 1.00 14.55 84 ILE C N 1
ATOM 2263 C CA . ILE C 1 84 ? -25.831 -3.182 -32.259 1.00 13.72 84 ILE C CA 1
ATOM 2264 C C . ILE C 1 84 ? -26.484 -4.553 -32.380 1.00 12.75 84 ILE C C 1
ATOM 2265 O O . ILE C 1 84 ? -27.136 -5.009 -31.452 1.00 12.93 84 ILE C O 1
ATOM 2270 N N . ILE C 1 85 ? -26.269 -5.213 -33.514 1.00 13.28 85 ILE C N 1
ATOM 2271 C CA . ILE C 1 85 ? -26.599 -6.618 -33.684 1.00 13.15 85 ILE C CA 1
ATOM 2272 C C . ILE C 1 85 ? -25.348 -7.441 -33.400 1.00 12.45 85 ILE C C 1
ATOM 2273 O O . ILE C 1 85 ? -24.327 -7.350 -34.114 1.00 13.03 85 ILE C O 1
ATOM 2278 N N . GLY C 1 86 ? -25.396 -8.206 -32.312 1.00 12.25 86 GLY C N 1
ATOM 2279 C CA . GLY C 1 86 ? -24.292 -9.073 -31.943 1.00 12.21 86 GLY C CA 1
ATOM 2280 C C . GLY C 1 86 ? -24.443 -10.503 -32.481 1.00 13.11 86 GLY C C 1
ATOM 2281 O O . GLY C 1 86 ? -25.416 -10.831 -33.161 1.00 12.40 86 GLY C O 1
ATOM 2282 N N . ARG C 1 87 ? -23.504 -11.353 -32.097 1.00 13.17 87 ARG C N 1
ATOM 2283 C CA . ARG C 1 87 ? -23.402 -12.701 -32.654 1.00 12.60 87 ARG C CA 1
ATOM 2284 C C . ARG C 1 87 ? -24.648 -13.552 -32.374 1.00 12.52 87 ARG C C 1
ATOM 2285 O O . ARG C 1 87 ? -24.991 -14.442 -33.166 1.00 14.62 87 ARG C O 1
ATOM 2293 N N . ASN C 1 88 ? -25.320 -13.311 -31.248 1.00 12.02 88 ASN C N 1
ATOM 2294 C CA . ASN C 1 88 ? -26.499 -14.111 -30.916 1.00 12.79 88 ASN C CA 1
ATOM 2295 C C . ASN C 1 88 ? -27.540 -14.021 -32.014 1.00 13.90 88 ASN C C 1
ATOM 2296 O O . ASN C 1 88 ? -28.269 -14.992 -32.258 1.00 14.54 88 ASN C O 1
ATOM 2301 N N . LEU C 1 89 ? -27.650 -12.855 -32.648 1.00 13.64 89 LEU C N 1
ATOM 2302 C CA . LEU C 1 89 ? -28.586 -12.710 -33.760 1.00 14.28 89 LEU C CA 1
ATOM 2303 C C . LEU C 1 89 ? -27.911 -12.835 -35.114 1.00 15.04 89 LEU C C 1
ATOM 2304 O O . LEU C 1 89 ? -28.569 -13.257 -36.067 1.00 15.35 89 LEU C O 1
ATOM 2309 N N . LEU C 1 90 ? -26.621 -12.492 -35.239 1.00 14.85 90 LEU C N 1
ATOM 2310 C CA . LEU C 1 90 ? -25.936 -12.734 -36.523 1.00 14.73 90 LEU C CA 1
ATOM 2311 C C . LEU C 1 90 ? -25.973 -14.226 -36.903 1.00 15.66 90 LEU C C 1
ATOM 2312 O O . LEU C 1 90 ? -26.079 -14.565 -38.092 1.00 17.61 90 LEU C O 1
ATOM 2317 N N . THR C 1 91 ? -25.923 -15.123 -35.916 1.00 15.49 91 THR C N 1
ATOM 2318 C CA . THR C 1 91 ? -25.964 -16.564 -36.197 1.00 15.96 91 THR C CA 1
ATOM 2319 C C . THR C 1 91 ? -27.340 -16.971 -36.736 1.00 17.16 91 THR C C 1
ATOM 2320 O O . THR C 1 91 ? -27.452 -17.837 -37.616 1.00 18.11 91 THR C O 1
ATOM 2324 N N . GLN C 1 92 ? -28.391 -16.328 -36.222 1.00 16.76 92 GLN C N 1
ATOM 2325 C CA . GLN C 1 92 ? -29.765 -16.619 -36.635 1.00 17.43 92 GLN C CA 1
ATOM 2326 C C . GLN C 1 92 ? -30.056 -16.234 -38.089 1.00 19.84 92 GLN C C 1
ATOM 2327 O O . GLN C 1 92 ? -30.899 -16.852 -38.737 1.00 22.12 92 GLN C O 1
ATOM 2333 N N . ILE C 1 93 ? -29.375 -15.218 -38.615 1.00 20.75 93 ILE C N 1
ATOM 2334 C CA . ILE C 1 93 ? -29.542 -14.857 -40.029 1.00 21.93 93 ILE C CA 1
ATOM 2335 C C . ILE C 1 93 ? -28.591 -15.630 -40.948 1.00 21.84 93 ILE C C 1
ATOM 2336 O O . ILE C 1 93 ? -28.694 -15.539 -42.174 1.00 24.02 93 ILE C O 1
ATOM 2341 N N . GLY C 1 94 ? -27.662 -16.366 -40.356 1.00 20.60 94 GLY C N 1
ATOM 2342 C CA . GLY C 1 94 ? -26.715 -17.209 -41.094 1.00 20.51 94 GLY C CA 1
ATOM 2343 C C . GLY C 1 94 ? -25.508 -16.415 -41.541 1.00 20.25 94 GLY C C 1
ATOM 2344 O O . GLY C 1 94 ? -24.890 -16.716 -42.573 1.00 21.08 94 GLY C O 1
ATOM 2345 N N . CYS C 1 95 ? -25.137 -15.405 -40.752 1.00 19.12 95 CYS C N 1
ATOM 2346 C CA . CYS C 1 95 ? -24.064 -14.488 -41.137 1.00 18.39 95 CYS C CA 1
ATOM 2347 C C . CYS C 1 95 ? -22.690 -15.076 -40.853 1.00 18.68 95 CYS C C 1
ATOM 2348 O O . CYS C 1 95 ? -22.470 -15.630 -39.792 1.00 19.32 95 CYS C O 1
ATOM 2351 N N . THR C 1 96 ? -21.778 -14.985 -41.821 1.00 18.04 96 THR C N 1
ATOM 2352 C CA . THR C 1 96 ? -20.400 -15.408 -41.647 1.00 18.02 96 THR C CA 1
ATOM 2353 C C . THR C 1 96 ? -19.475 -14.295 -42.118 1.00 18.05 96 THR C C 1
ATOM 2354 O O . THR C 1 96 ? -19.906 -13.371 -42.836 1.00 18.17 96 THR C O 1
ATOM 2358 N N . LEU C 1 97 ? -18.226 -14.387 -41.672 1.00 17.93 97 LEU C N 1
ATOM 2359 C CA . LEU C 1 97 ? -17.110 -13.585 -42.161 1.00 18.40 97 LEU C CA 1
ATOM 2360 C C . LEU C 1 97 ? -16.354 -14.378 -43.197 1.00 19.29 97 LEU C C 1
ATOM 2361 O O . LEU C 1 97 ? -16.006 -15.552 -42.985 1.00 18.56 97 LEU C O 1
ATOM 2366 N N . ASN C 1 98 ? -16.042 -13.729 -44.304 1.00 20.03 98 ASN C N 1
ATOM 2367 C CA . ASN C 1 98 ? -15.431 -14.443 -45.418 1.00 22.23 98 ASN C CA 1
ATOM 2368 C C . ASN C 1 98 ? -14.268 -13.672 -45.981 1.00 22.65 98 ASN C C 1
ATOM 2369 O O . ASN C 1 98 ? -14.392 -12.473 -46.231 1.00 22.65 98 ASN C O 1
ATOM 2374 N N . PHE C 1 99 ? -13.143 -14.365 -46.147 1.00 25.19 99 PHE C N 1
ATOM 2375 C CA . PHE C 1 99 ? -11.982 -13.795 -46.846 1.00 27.37 99 PHE C CA 1
ATOM 2376 C C . PHE C 1 99 ? -11.081 -14.883 -47.424 1.00 29.09 99 PHE C C 1
ATOM 2377 O O . PHE C 1 99 ? -9.941 -14.632 -47.854 1.00 28.56 99 PHE C O 1
ATOM 2386 N N . PRO D 1 1 ? -11.144 -18.358 -46.145 1.00 39.98 1 PRO D N 1
ATOM 2387 C CA . PRO D 1 1 ? -11.877 -18.999 -45.060 1.00 38.03 1 PRO D CA 1
ATOM 2388 C C . PRO D 1 1 ? -13.274 -18.438 -44.889 1.00 34.35 1 PRO D C 1
ATOM 2389 O O . PRO D 1 1 ? -13.518 -17.272 -45.197 1.00 33.62 1 PRO D O 1
ATOM 2393 N N . GLN D 1 2 ? -14.186 -19.285 -44.433 1.00 30.88 2 GLN D N 1
ATOM 2394 C CA . GLN D 1 2 ? -15.473 -18.830 -43.960 1.00 27.80 2 GLN D CA 1
ATOM 2395 C C . GLN D 1 2 ? -15.433 -19.008 -42.460 1.00 25.09 2 GLN D C 1
ATOM 2396 O O . GLN D 1 2 ? -15.095 -20.090 -41.974 1.00 23.35 2 GLN D O 1
ATOM 2402 N N . ILE D 1 3 ? -15.737 -17.940 -41.727 1.00 21.69 3 ILE D N 1
ATOM 2403 C CA . ILE D 1 3 ? -15.781 -18.042 -40.279 1.00 21.50 3 ILE D CA 1
ATOM 2404 C C . ILE D 1 3 ? -17.190 -17.827 -39.754 1.00 20.16 3 ILE D C 1
ATOM 2405 O O . ILE D 1 3 ? -17.799 -16.765 -39.950 1.00 19.02 3 ILE D O 1
ATOM 2410 N N . THR D 1 4 ? -17.712 -18.864 -39.095 1.00 18.97 4 THR D N 1
ATOM 2411 C CA . THR D 1 4 ? -19.031 -18.799 -38.497 1.00 18.74 4 THR D CA 1
ATOM 2412 C C . THR D 1 4 ? -18.909 -18.002 -37.188 1.00 17.60 4 THR D C 1
ATOM 2413 O O . THR D 1 4 ? -17.804 -17.726 -36.737 1.00 18.10 4 THR D O 1
ATOM 2417 N N . LEU D 1 5 ? -20.055 -17.644 -36.608 1.00 15.92 5 LEU D N 1
ATOM 2418 C CA . LEU D 1 5 ? -20.120 -16.705 -35.486 1.00 15.92 5 LEU D CA 1
ATOM 2419 C C . LEU D 1 5 ? -20.738 -17.299 -34.216 1.00 15.56 5 LEU D C 1
ATOM 2420 O O . LEU D 1 5 ? -21.136 -16.571 -33.276 1.00 14.03 5 LEU D O 1
ATOM 2425 N N . TRP D 1 6 ? -20.798 -18.624 -34.162 1.00 14.85 6 TRP D N 1
ATOM 2426 C CA . TRP D 1 6 ? -21.211 -19.332 -32.951 1.00 14.93 6 TRP D CA 1
ATOM 2427 C C . TRP D 1 6 ? -20.364 -18.955 -31.727 1.00 15.03 6 TRP D C 1
ATOM 2428 O O . TRP D 1 6 ? -20.899 -18.766 -30.619 1.00 15.59 6 TRP D O 1
ATOM 2439 N N . LYS D 1 7 ? -19.062 -18.822 -31.946 1.00 15.34 7 LYS D N 1
ATOM 2440 C CA . LYS D 1 7 ? -18.130 -18.364 -30.956 1.00 16.19 7 LYS D CA 1
ATOM 2441 C C . LYS D 1 7 ? -17.442 -17.084 -31.437 1.00 15.69 7 LYS D C 1
ATOM 2442 O O . LYS D 1 7 ? -17.560 -16.743 -32.599 1.00 15.66 7 LYS D O 1
ATOM 2448 N N . ARG D 1 8 ? -16.741 -16.416 -30.537 1.00 14.06 8 ARG D N 1
ATOM 2449 C CA . ARG D 1 8 ? -15.927 -15.239 -30.901 1.00 14.53 8 ARG D CA 1
ATOM 2450 C C . ARG D 1 8 ? -14.948 -15.585 -32.011 1.00 15.13 8 ARG D C 1
ATOM 2451 O O . ARG D 1 8 ? -14.227 -16.587 -31.892 1.00 16.17 8 ARG D O 1
ATOM 2459 N N . PRO D 1 9 ? -14.895 -14.743 -33.064 1.00 14.63 9 PRO D N 1
ATOM 2460 C CA . PRO D 1 9 ? -14.037 -15.038 -34.206 1.00 15.12 9 PRO D CA 1
ATOM 2461 C C . PRO D 1 9 ? -12.608 -14.593 -33.923 1.00 15.54 9 PRO D C 1
ATOM 2462 O O . PRO D 1 9 ? -12.187 -13.507 -34.329 1.00 15.75 9 PRO D O 1
ATOM 2466 N N . LEU D 1 10 ? -11.877 -15.435 -33.204 1.00 17.15 10 LEU D N 1
ATOM 2467 C CA . LEU D 1 10 ? -10.520 -15.142 -32.783 1.00 17.84 10 LEU D CA 1
ATOM 2468 C C . LEU D 1 10 ? -9.522 -15.720 -33.790 1.00 18.77 10 LEU D C 1
ATOM 2469 O O . LEU D 1 10 ? -9.711 -16.822 -34.312 1.00 19.47 10 LEU D O 1
ATOM 2474 N N . VAL D 1 11 ? -8.474 -14.953 -34.084 1.00 19.94 11 VAL D N 1
ATOM 2475 C CA . VAL D 1 11 ? -7.371 -15.417 -34.931 1.00 20.92 11 VAL D CA 1
ATOM 2476 C C . VAL D 1 11 ? -6.051 -14.994 -34.301 1.00 21.37 11 VAL D C 1
ATOM 2477 O O . VAL D 1 11 ? -6.027 -14.194 -33.354 1.00 20.74 11 VAL D O 1
ATOM 2481 N N . THR D 1 12 ? -4.962 -15.583 -34.797 1.00 22.93 12 THR D N 1
ATOM 2482 C CA . THR D 1 12 ? -3.620 -15.187 -34.395 1.00 24.69 12 THR D CA 1
ATOM 2483 C C . THR D 1 12 ? -3.097 -14.125 -35.362 1.00 25.49 12 THR D C 1
ATOM 2484 O O . THR D 1 12 ? -3.254 -14.227 -36.587 1.00 26.48 12 THR D O 1
ATOM 2488 N N . ILE D 1 13 ? -2.491 -13.086 -34.809 1.00 24.79 13 ILE D N 1
ATOM 2489 C CA . ILE D 1 13 ? -1.878 -12.045 -35.605 1.00 25.46 13 ILE D CA 1
ATOM 2490 C C . ILE D 1 13 ? -0.385 -11.988 -35.268 1.00 25.44 13 ILE D C 1
ATOM 2491 O O . ILE D 1 13 ? 0.013 -12.377 -34.165 1.00 24.95 13 ILE D O 1
ATOM 2496 N N . ARG D 1 14 ? 0.431 -11.559 -36.233 1.00 24.47 14 ARG D N 1
ATOM 2497 C CA . ARG D 1 14 ? 1.857 -11.378 -35.982 1.00 24.89 14 ARG D CA 1
ATOM 2498 C C . ARG D 1 14 ? 2.171 -9.894 -36.073 1.00 24.86 14 ARG D C 1
ATOM 2499 O O . ARG D 1 14 ? 1.920 -9.275 -37.099 1.00 25.00 14 ARG D O 1
ATOM 2501 N N . ILE D 1 15 ? 2.698 -9.321 -34.997 1.00 26.52 15 ILE D N 1
ATOM 2502 C CA . ILE D 1 15 ? 3.058 -7.899 -34.992 1.00 26.93 15 ILE D CA 1
ATOM 2503 C C . ILE D 1 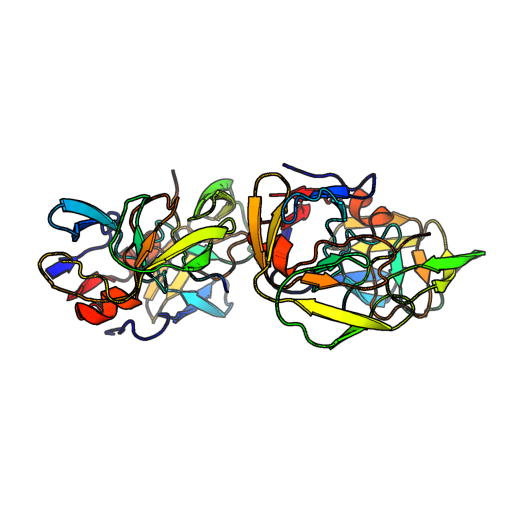15 ? 4.333 -7.743 -34.169 1.00 28.55 15 ILE D C 1
ATOM 2504 O O . ILE D 1 15 ? 4.393 -8.201 -33.035 1.00 28.14 15 ILE D O 1
ATOM 2509 N N . GLY D 1 16 ? 5.356 -7.141 -34.771 1.00 30.87 16 GLY D N 1
ATOM 2510 C CA . GLY D 1 16 ? 6.687 -7.037 -34.154 1.00 31.41 16 GLY D CA 1
ATOM 2511 C C . GLY D 1 16 ? 7.309 -8.378 -33.816 1.00 31.71 16 GLY D C 1
ATOM 2512 O O . GLY D 1 16 ? 7.956 -8.523 -32.776 1.00 34.21 16 GLY D O 1
ATOM 2513 N N . GLY D 1 17 ? 7.099 -9.372 -34.679 1.00 30.02 17 GLY D N 1
ATOM 2514 C CA . GLY D 1 17 ? 7.525 -10.739 -34.400 1.00 29.56 17 GLY D CA 1
ATOM 2515 C C . GLY D 1 17 ? 6.838 -11.432 -33.231 1.00 29.76 17 GLY D C 1
ATOM 2516 O O . GLY D 1 17 ? 7.227 -12.556 -32.881 1.00 29.94 17 GLY D O 1
ATOM 2517 N N A GLN D 1 18 ? 5.837 -10.775 -32.630 0.50 29.22 18 GLN D N 1
ATOM 2518 N N B GLN D 1 18 ? 5.822 -10.782 -32.654 0.50 30.27 18 GLN D N 1
ATOM 2519 C CA A GLN D 1 18 ? 5.084 -11.323 -31.505 0.50 28.73 18 GLN D CA 1
ATOM 2520 C CA B GLN D 1 18 ? 5.074 -11.303 -31.518 0.50 30.52 18 GLN D CA 1
ATOM 2521 C C A GLN D 1 18 ? 3.765 -11.872 -32.015 0.50 27.98 18 GLN D C 1
ATOM 2522 C C B GLN D 1 18 ? 3.761 -11.874 -32.024 0.50 29.00 18 GLN D C 1
ATOM 2523 O O A GLN D 1 18 ? 3.121 -11.240 -32.851 0.50 27.57 18 GLN D O 1
ATOM 2524 O O B GLN D 1 18 ? 3.124 -11.267 -32.883 0.50 28.66 18 GLN D O 1
ATOM 2535 N N . LEU D 1 19 ? 3.358 -13.022 -31.488 1.00 28.06 19 LEU D N 1
ATOM 2536 C CA . LEU D 1 19 ? 2.064 -13.623 -31.828 1.00 27.50 19 LEU D CA 1
ATOM 2537 C C . LEU D 1 19 ? 1.060 -13.188 -30.760 1.00 28.00 19 LEU D C 1
ATOM 2538 O O . LEU D 1 19 ? 1.370 -13.206 -29.559 1.00 28.92 19 LEU D O 1
ATOM 2543 N N . LYS D 1 20 ? -0.117 -12.747 -31.209 1.00 27.04 20 LYS D N 1
ATOM 2544 C CA . LYS D 1 20 ? -1.205 -12.348 -30.319 1.00 26.17 20 LYS D CA 1
ATOM 2545 C C . LYS D 1 20 ? -2.515 -12.880 -30.860 1.00 24.42 20 LYS D C 1
ATOM 2546 O O . LYS D 1 20 ? -2.696 -12.970 -32.076 1.00 23.29 20 LYS D O 1
ATOM 2552 N N . GLU D 1 21 ? -3.421 -13.194 -29.941 1.00 21.54 21 GLU D N 1
ATOM 2553 C CA . GLU D 1 21 ? -4.790 -13.574 -30.275 1.00 21.08 21 GLU D CA 1
ATOM 2554 C C . GLU D 1 21 ? -5.620 -12.305 -30.398 1.00 18.69 21 GLU D C 1
ATOM 2555 O O . GLU D 1 21 ? -5.548 -11.450 -29.524 1.00 19.17 21 GLU D O 1
ATOM 2561 N N . ALA D 1 22 ? -6.420 -12.192 -31.449 1.00 16.92 22 ALA D N 1
ATOM 2562 C CA . ALA D 1 22 ? -7.231 -11.002 -31.651 1.00 15.25 22 ALA D CA 1
ATOM 2563 C C . ALA D 1 22 ? -8.583 -11.341 -32.272 1.00 15.03 22 ALA D C 1
ATOM 2564 O O . ALA D 1 22 ? -8.723 -12.336 -32.972 1.00 16.08 22 ALA D O 1
ATOM 2566 N N . LEU D 1 23 ? -9.542 -10.448 -32.057 1.00 14.17 23 LEU D N 1
ATOM 2567 C CA . LEU D 1 23 ? -10.926 -10.612 -32.427 1.00 14.20 23 LEU D CA 1
ATOM 2568 C C . LEU D 1 23 ? -11.271 -9.905 -33.744 1.00 14.12 23 LEU D C 1
ATOM 2569 O O . LEU D 1 23 ? -11.104 -8.708 -33.867 1.00 14.49 23 LEU D O 1
ATOM 2574 N N . LEU D 1 24 ? -11.744 -10.641 -34.732 1.00 14.07 24 LEU D N 1
ATOM 2575 C CA . LEU D 1 24 ? -12.162 -10.045 -35.972 1.00 14.97 24 LEU D CA 1
ATOM 2576 C C . LEU D 1 24 ? -13.455 -9.289 -35.726 1.00 14.54 24 LEU D C 1
ATOM 2577 O O . LEU D 1 24 ? -14.451 -9.879 -35.496 1.00 14.85 24 LEU D O 1
ATOM 2582 N N . ASN D 1 25 ? -13.383 -7.973 -35.781 1.00 13.61 25 ASN D N 1
ATOM 2583 C CA . ASN D 1 25 ? -14.417 -7.109 -35.247 1.00 13.33 25 ASN D CA 1
ATOM 2584 C C . ASN D 1 25 ? -15.016 -6.109 -36.227 1.00 13.30 25 ASN D C 1
ATOM 2585 O O . ASN D 1 25 ? -14.480 -5.115 -36.397 1.00 14.29 25 ASN D O 1
ATOM 2590 N N . THR D 1 26 ? -16.131 -6.451 -36.847 1.00 14.30 26 THR D N 1
ATOM 2591 C CA . THR D 1 26 ? -16.762 -5.542 -37.771 1.00 13.74 26 THR D CA 1
ATOM 2592 C C . THR D 1 26 ? -17.359 -4.305 -37.134 1.00 14.12 26 THR D C 1
ATOM 2593 O O . THR D 1 26 ? -17.737 -3.393 -37.811 1.00 14.87 26 THR D O 1
ATOM 2597 N N . GLY D 1 27 ? -17.417 -4.304 -35.821 1.00 13.03 27 GLY D N 1
ATOM 2598 C CA . GLY D 1 27 ? -17.920 -3.165 -35.104 1.00 13.30 27 GLY D CA 1
ATOM 2599 C C . GLY D 1 27 ? -16.869 -2.157 -34.635 1.00 12.76 27 GLY D C 1
ATOM 2600 O O . GLY D 1 27 ? -17.156 -1.294 -33.912 1.00 12.54 27 GLY D O 1
ATOM 2601 N N . ALA D 1 28 ? -15.651 -2.340 -35.086 1.00 12.99 28 ALA D N 1
ATOM 2602 C CA . ALA D 1 28 ? -14.528 -1.482 -34.778 1.00 13.33 28 ALA D CA 1
ATOM 2603 C C . ALA D 1 28 ? -14.032 -0.843 -36.067 1.00 15.03 28 ALA D C 1
ATOM 2604 O O . ALA D 1 28 ? -13.757 -1.568 -37.037 1.00 14.67 28 ALA D O 1
ATOM 2606 N N . ASP D 1 29 ? -13.917 0.482 -36.051 1.00 15.38 29 ASP D N 1
ATOM 2607 C CA . ASP D 1 29 ? -13.315 1.237 -37.154 1.00 16.83 29 ASP D CA 1
ATOM 2608 C C . ASP D 1 29 ? -11.841 0.903 -37.317 1.00 17.05 29 ASP D C 1
ATOM 2609 O O . ASP D 1 29 ? -11.304 0.847 -38.463 1.00 18.68 29 ASP D O 1
ATOM 2614 N N . ASP D 1 30 ? -11.174 0.684 -36.182 1.00 15.75 30 ASP D N 1
ATOM 2615 C CA . ASP D 1 30 ? -9.729 0.622 -36.104 1.00 16.54 30 ASP D CA 1
ATOM 2616 C C . ASP D 1 30 ? -9.265 -0.685 -35.432 1.00 16.87 30 ASP D C 1
ATOM 2617 O O . ASP D 1 30 ? -10.071 -1.434 -34.910 1.00 16.58 30 ASP D O 1
ATOM 2622 N N . THR D 1 31 ? -7.959 -0.915 -35.437 1.00 16.12 31 THR D N 1
ATOM 2623 C CA . THR D 1 31 ? -7.343 -2.057 -34.801 1.00 15.77 31 THR D CA 1
ATOM 2624 C C . THR D 1 31 ? -6.716 -1.596 -33.490 1.00 16.07 31 THR D C 1
ATOM 2625 O O . THR D 1 31 ? -5.922 -0.648 -33.483 1.00 16.91 31 THR D O 1
ATOM 2629 N N . VAL D 1 32 ? -7.103 -2.239 -32.379 1.00 16.01 32 VAL D N 1
ATOM 2630 C CA . VAL D 1 32 ? -6.652 -1.835 -31.054 1.00 16.29 32 VAL D CA 1
ATOM 2631 C C . VAL D 1 32 ? -6.063 -3.018 -30.308 1.00 16.64 32 VAL D C 1
ATOM 2632 O O . VAL D 1 32 ? -6.720 -4.062 -30.175 1.00 15.51 32 VAL D O 1
ATOM 2636 N N . LEU D 1 33 ? -4.829 -2.864 -29.835 1.00 16.17 33 LEU D N 1
ATOM 2637 C CA . LEU D 1 33 ? -4.139 -3.916 -29.103 1.00 17.92 33 LEU D CA 1
ATOM 2638 C C . LEU D 1 33 ? -3.907 -3.507 -27.668 1.00 18.71 33 LEU D C 1
ATOM 2639 O O . LEU D 1 33 ? -3.677 -2.334 -27.387 1.00 17.99 33 LEU D O 1
ATOM 2644 N N . GLU D 1 34 ? -3.947 -4.496 -26.778 1.00 20.83 34 GLU D N 1
ATOM 2645 C CA . GLU D 1 34 ? -3.711 -4.277 -25.358 1.00 25.45 34 GLU D CA 1
ATOM 2646 C C . GLU D 1 34 ? -2.330 -3.693 -25.152 1.00 27.46 34 GLU D C 1
ATOM 2647 O O . GLU D 1 34 ? -1.433 -3.903 -25.979 1.00 26.93 34 GLU D O 1
ATOM 2653 N N A GLU D 1 35 ? -2.162 -2.981 -24.043 0.50 27.56 35 GLU D N 1
ATOM 2654 N N B GLU D 1 35 ? -2.153 -2.982 -24.038 0.50 28.44 35 GLU D N 1
ATOM 2655 C CA A GLU D 1 35 ? -0.919 -2.291 -23.723 0.50 29.92 35 GLU D CA 1
ATOM 2656 C CA B GLU D 1 35 ? -0.888 -2.315 -23.746 0.50 31.54 35 GLU D CA 1
ATOM 2657 C C A GLU D 1 35 ? 0.281 -3.222 -23.941 0.50 32.34 35 GLU D C 1
ATOM 2658 C C B GLU D 1 35 ? 0.266 -3.262 -23.998 0.50 33.37 35 GLU D C 1
ATOM 2659 O O A GLU D 1 35 ? 0.319 -4.335 -23.401 0.50 33.66 35 GLU D O 1
ATOM 2660 O O B GLU D 1 35 ? 0.262 -4.417 -23.546 0.50 34.41 35 GLU D O 1
ATOM 2671 N N . MET D 1 36 ? 1.229 -2.777 -24.766 1.00 33.46 36 MET D N 1
ATOM 2672 C CA . MET D 1 36 ? 2.422 -3.546 -25.089 1.00 35.89 36 MET D CA 1
ATOM 2673 C C . MET D 1 36 ? 3.520 -2.535 -25.371 1.00 38.93 36 MET D C 1
ATOM 2674 O O . MET D 1 36 ? 3.246 -1.338 -25.483 1.00 36.93 36 MET D O 1
ATOM 2679 N N . ASN D 1 37 ? 4.754 -3.020 -25.489 1.00 43.34 37 ASN D N 1
ATOM 2680 C CA . ASN D 1 37 ? 5.890 -2.173 -25.852 1.00 45.30 37 ASN D CA 1
ATOM 2681 C C . ASN D 1 37 ? 6.130 -2.268 -27.346 1.00 44.44 37 ASN D C 1
ATOM 2682 O O . ASN D 1 37 ? 6.563 -3.307 -27.846 1.00 50.28 37 ASN D O 1
ATOM 2687 N N . LEU D 1 38 ? 5.820 -1.185 -28.048 1.00 41.89 38 LEU D N 1
ATOM 2688 C CA . LEU D 1 38 ? 6.071 -1.059 -29.473 1.00 39.81 38 LEU D CA 1
ATOM 2689 C C . LEU D 1 38 ? 6.938 0.199 -29.673 1.00 39.20 38 LEU D C 1
ATOM 2690 O O . LEU D 1 38 ? 6.606 1.270 -29.180 1.00 38.45 38 LEU D O 1
ATOM 2695 N N . PRO D 1 39 ? 8.075 0.066 -30.373 1.00 41.34 39 PRO D N 1
ATOM 2696 C CA . PRO D 1 39 ? 8.974 1.206 -30.551 1.00 39.84 39 PRO D CA 1
ATOM 2697 C C . PRO D 1 39 ? 8.525 2.177 -31.647 1.00 39.65 39 PRO D C 1
ATOM 2698 O O . PRO D 1 39 ? 7.657 1.854 -32.462 1.00 39.39 39 PRO D O 1
ATOM 2702 N N . GLY D 1 40 ? 9.115 3.367 -31.653 1.00 36.63 40 GLY D N 1
ATOM 2703 C CA . GLY D 1 40 ? 8.848 4.342 -32.696 1.00 36.60 40 GLY D CA 1
ATOM 2704 C C . GLY D 1 40 ? 7.884 5.406 -32.237 1.00 34.49 40 GLY D C 1
ATOM 2705 O O . GLY D 1 40 ? 7.343 5.330 -31.137 1.00 30.71 40 GLY D O 1
ATOM 2706 N N . LYS D 1 41 ? 7.690 6.403 -33.097 1.00 33.39 41 LYS D N 1
ATOM 2707 C CA . LYS D 1 41 ? 6.815 7.517 -32.820 1.00 31.13 41 LYS D CA 1
ATOM 2708 C C . LYS D 1 41 ? 5.352 7.112 -32.875 1.00 29.39 41 LYS D C 1
ATOM 2709 O O . LYS D 1 41 ? 4.945 6.205 -33.600 1.00 28.45 41 LYS D O 1
ATOM 2711 N N . TRP D 1 42 ? 4.556 7.835 -32.113 1.00 26.69 42 TRP D N 1
ATOM 2712 C CA . TRP D 1 42 ? 3.132 7.624 -32.132 1.00 25.57 42 TRP D CA 1
ATOM 2713 C C . TRP D 1 42 ? 2.481 8.955 -31.920 1.00 25.12 42 TRP D C 1
ATOM 2714 O O . TRP D 1 42 ? 3.152 9.932 -31.608 1.00 25.03 42 TRP D O 1
ATOM 2725 N N . LYS D 1 43 ? 1.169 9.013 -32.062 1.00 23.99 43 LYS D N 1
ATOM 2726 C CA . LYS D 1 43 ? 0.461 10.211 -31.641 1.00 24.40 43 LYS D CA 1
ATOM 2727 C C . LYS D 1 43 ? -0.751 9.813 -30.825 1.00 23.34 43 LYS D C 1
ATOM 2728 O O . LYS D 1 43 ? -1.309 8.739 -31.044 1.00 21.56 43 LYS D O 1
ATOM 2734 N N . PRO D 1 44 ? -1.144 10.668 -29.876 1.00 23.18 44 PRO D N 1
ATOM 2735 C CA . PRO D 1 44 ? -2.329 10.358 -29.068 1.00 22.57 44 PRO D CA 1
ATOM 2736 C C . PRO D 1 44 ? -3.636 10.411 -29.869 1.00 20.05 44 PRO D C 1
ATOM 2737 O O . PRO D 1 44 ? -3.773 11.168 -30.840 1.00 20.26 44 PRO D O 1
ATOM 2741 N N . LYS D 1 45 ? -4.594 9.611 -29.434 1.00 18.64 45 LYS D N 1
ATOM 2742 C CA . LYS D 1 45 ? -5.908 9.504 -30.095 1.00 17.57 45 LYS D CA 1
ATOM 2743 C C . LYS D 1 45 ? -6.916 9.118 -29.037 1.00 18.07 45 LYS D C 1
ATOM 2744 O O . LYS D 1 45 ? -6.553 8.404 -28.111 1.00 16.89 45 LYS D O 1
ATOM 2750 N N . MET D 1 46 ? -8.149 9.611 -29.164 1.00 16.92 46 MET D N 1
ATOM 2751 C CA . MET D 1 46 ? -9.252 9.175 -28.306 1.00 17.47 46 MET D CA 1
ATOM 2752 C C . MET D 1 46 ? -10.221 8.337 -29.121 1.00 16.21 46 MET D C 1
ATOM 2753 O O . MET D 1 46 ? -10.567 8.718 -30.243 1.00 16.07 46 MET D O 1
ATOM 2758 N N . ILE D 1 47 ? -10.635 7.195 -28.565 1.00 14.49 47 ILE D N 1
ATOM 2759 C CA . ILE D 1 47 ? -11.543 6.282 -29.264 1.00 14.51 47 ILE D CA 1
ATOM 2760 C C . ILE D 1 47 ? -12.690 5.910 -28.364 1.00 13.60 47 ILE D C 1
ATOM 2761 O O . ILE D 1 47 ? -12.541 5.854 -27.158 1.00 14.88 47 ILE D O 1
ATOM 2766 N N . GLY D 1 48 ? -13.837 5.694 -28.970 1.00 15.09 48 GLY D N 1
ATOM 2767 C CA . GLY D 1 48 ? -15.059 5.419 -28.238 1.00 15.09 48 GLY D CA 1
ATOM 2768 C C . GLY D 1 48 ? -15.393 3.955 -28.247 1.00 15.61 48 GLY D C 1
ATOM 2769 O O . GLY D 1 48 ? -15.110 3.256 -29.206 1.00 15.25 48 GLY D O 1
ATOM 2770 N N . GLY D 1 49 ? -16.002 3.495 -27.153 1.00 15.84 49 GLY D N 1
ATOM 2771 C CA . GLY D 1 49 ? -16.607 2.166 -27.070 1.00 16.66 49 GLY D CA 1
ATOM 2772 C C . GLY D 1 49 ? -18.042 2.305 -26.579 1.00 17.61 49 GLY D C 1
ATOM 2773 O O . GLY D 1 49 ? -18.611 3.386 -26.625 1.00 17.69 49 GLY D O 1
ATOM 2774 N N A VAL D 1 50 ? -18.643 1.206 -26.131 0.50 18.02 50 VAL D N 1
ATOM 2775 N N B VAL D 1 50 ? -18.612 1.208 -26.102 0.50 17.80 50 VAL D N 1
ATOM 2776 C CA A VAL D 1 50 ? -20.018 1.217 -25.656 0.50 19.31 50 VAL D CA 1
ATOM 2777 C CA B VAL D 1 50 ? -20.000 1.173 -25.713 0.50 18.97 50 VAL D CA 1
ATOM 2778 C C A VAL D 1 50 ? -20.200 2.149 -24.467 0.50 19.89 50 VAL D C 1
ATOM 2779 C C B VAL D 1 50 ? -20.247 1.987 -24.418 0.50 19.70 50 VAL D C 1
ATOM 2780 O O A VAL D 1 50 ? -21.165 2.939 -24.399 0.50 20.40 50 VAL D O 1
ATOM 2781 O O B VAL D 1 50 ? -21.319 2.573 -24.242 0.50 21.48 50 VAL D O 1
ATOM 2788 N N . GLY D 1 51 ? -19.221 2.094 -23.576 1.00 21.28 51 GLY D N 1
ATOM 2789 C CA . GLY D 1 51 ? -19.316 2.771 -22.274 1.00 21.31 51 GLY D CA 1
ATOM 2790 C C . GLY D 1 51 ? -18.522 4.040 -22.098 1.00 21.90 51 GLY D C 1
ATOM 2791 O O . GLY D 1 51 ? -18.498 4.581 -20.998 1.00 24.20 51 GLY D O 1
ATOM 2792 N N . GLY D 1 52 ? -17.861 4.522 -23.149 1.00 20.60 52 GLY D N 1
ATOM 2793 C CA . GLY D 1 52 ? -17.181 5.818 -23.078 1.00 19.83 52 GLY D CA 1
ATOM 2794 C C . GLY D 1 52 ? -15.952 5.831 -23.948 1.00 18.48 52 GLY D C 1
ATOM 2795 O O . GLY D 1 52 ? -15.818 4.998 -24.829 1.00 17.38 52 GLY D O 1
ATOM 2796 N N . PHE D 1 53 ? -15.024 6.730 -23.646 1.00 17.05 53 PHE D N 1
ATOM 2797 C CA . PHE D 1 53 ? -13.814 6.892 -24.464 1.00 17.85 53 PHE D CA 1
ATOM 2798 C C . PHE D 1 53 ? -12.574 6.438 -23.720 1.00 18.16 53 PHE D C 1
ATOM 2799 O O . PHE D 1 53 ? -12.522 6.479 -22.481 1.00 21.03 53 PHE D O 1
ATOM 2807 N N . ILE D 1 54 ? -11.587 6.003 -24.482 1.00 16.93 54 ILE D N 1
ATOM 2808 C CA . ILE D 1 54 ? -10.261 5.735 -23.935 1.00 16.52 54 ILE D CA 1
ATOM 2809 C C . ILE D 1 54 ? -9.214 6.442 -24.783 1.00 16.89 54 ILE D C 1
ATOM 2810 O O . ILE D 1 54 ? -9.425 6.694 -25.971 1.00 16.10 54 ILE D O 1
ATOM 2815 N N . LYS D 1 55 ? -8.096 6.744 -24.151 1.00 16.90 55 LYS D N 1
ATOM 2816 C CA . LYS D 1 55 ? -6.944 7.315 -24.820 1.00 17.99 55 LYS D CA 1
ATOM 2817 C C . LYS D 1 55 ? -6.056 6.165 -25.272 1.00 16.39 55 LYS D C 1
ATOM 2818 O O . LYS D 1 55 ? -5.878 5.186 -24.549 1.00 14.76 55 LYS D O 1
ATOM 2824 N N . VAL D 1 56 ? -5.534 6.256 -26.496 1.00 15.34 56 VAL D N 1
ATOM 2825 C CA . VAL D 1 56 ? -4.636 5.250 -27.055 1.00 14.95 56 VAL D CA 1
ATOM 2826 C C . VAL D 1 56 ? -3.471 5.937 -27.772 1.00 15.37 56 VAL D C 1
ATOM 2827 O O . VAL D 1 56 ? -3.515 7.141 -28.009 1.00 16.54 56 VAL D O 1
ATOM 2831 N N . ARG D 1 57 ? -2.455 5.153 -28.119 1.00 16.47 57 ARG D N 1
ATOM 2832 C CA . ARG D 1 57 ? -1.305 5.630 -28.906 1.00 18.22 57 ARG D CA 1
ATOM 2833 C C . ARG D 1 57 ? -1.540 5.137 -30.321 1.00 18.27 57 ARG D C 1
ATOM 2834 O O . ARG D 1 57 ? -1.751 3.957 -30.527 1.00 17.23 57 ARG D O 1
ATOM 2842 N N . GLN D 1 58 ? -1.456 6.039 -31.297 1.00 18.68 58 GLN D N 1
ATOM 2843 C CA . GLN D 1 58 ? -1.652 5.688 -32.698 1.00 19.72 58 GLN D CA 1
ATOM 2844 C C . GLN D 1 58 ? -0.283 5.506 -33.364 1.00 20.14 58 GLN D C 1
ATOM 2845 O O . GLN D 1 58 ? 0.492 6.467 -33.402 1.00 19.85 58 GLN D O 1
ATOM 2851 N N . TYR D 1 59 ? -0.007 4.295 -33.866 1.00 19.99 59 TYR D N 1
ATOM 2852 C CA . TYR D 1 59 ? 1.227 3.950 -34.585 1.00 21.48 59 TYR D CA 1
ATOM 2853 C C . TYR D 1 59 ? 0.890 3.690 -36.036 1.00 23.49 59 TYR D C 1
ATOM 2854 O O . TYR D 1 59 ? 0.065 2.825 -36.358 1.00 22.84 59 TYR D O 1
ATOM 2863 N N . ASP D 1 60 ? 1.545 4.425 -36.931 1.00 25.45 60 ASP D N 1
ATOM 2864 C CA . ASP D 1 60 ? 1.228 4.319 -38.352 1.00 26.25 60 ASP D CA 1
ATOM 2865 C C . ASP D 1 60 ? 2.235 3.423 -39.072 1.00 25.92 60 ASP D C 1
ATOM 2866 O O . ASP D 1 60 ? 3.359 3.238 -38.606 1.00 25.51 60 ASP D O 1
ATOM 2871 N N A GLN D 1 61 ? 1.798 2.853 -40.197 0.50 27.06 61 GLN D N 1
ATOM 2872 N N B GLN D 1 61 ? 1.804 2.861 -40.204 0.50 26.43 61 GLN D N 1
ATOM 2873 C CA A GLN D 1 61 ? 2.655 2.101 -41.116 0.50 29.17 61 GLN D CA 1
ATOM 2874 C CA B GLN D 1 61 ? 2.667 2.102 -41.112 0.50 27.88 61 GLN D CA 1
ATOM 2875 C C A GLN D 1 61 ? 3.376 0.929 -40.443 0.50 28.96 61 GLN D C 1
ATOM 2876 C C B GLN D 1 61 ? 3.383 0.932 -40.434 0.50 28.26 61 GLN D C 1
ATOM 2877 O O A GLN D 1 61 ? 4.590 0.762 -40.587 0.50 29.43 61 GLN D O 1
ATOM 2878 O O B GLN D 1 61 ? 4.598 0.766 -40.567 0.50 28.74 61 GLN D O 1
ATOM 2889 N N . ILE D 1 62 ? 2.612 0.122 -39.713 1.00 27.35 62 ILE D N 1
ATOM 2890 C CA . ILE D 1 62 ? 3.135 -1.024 -38.991 1.00 27.98 62 ILE D CA 1
ATOM 2891 C C . ILE D 1 62 ? 2.883 -2.307 -39.783 1.00 28.42 62 ILE D C 1
ATOM 2892 O O . ILE D 1 62 ? 1.738 -2.576 -40.153 1.00 29.21 62 ILE D O 1
ATOM 2897 N N . PRO D 1 63 ? 3.933 -3.109 -40.036 1.00 27.47 63 PRO D N 1
ATOM 2898 C CA . PRO D 1 63 ? 3.725 -4.418 -40.684 1.00 28.11 63 PRO D CA 1
ATOM 2899 C C . PRO D 1 63 ? 3.005 -5.412 -39.775 1.00 28.37 63 PRO D C 1
ATOM 2900 O O . PRO D 1 63 ? 3.412 -5.620 -38.633 1.00 26.08 63 PRO D O 1
ATOM 2904 N N . ILE D 1 64 ? 1.901 -5.967 -40.270 1.00 29.48 64 ILE D N 1
ATOM 2905 C CA . ILE D 1 64 ? 1.116 -6.953 -39.536 1.00 32.65 64 ILE D CA 1
ATOM 2906 C C . ILE D 1 64 ? 0.833 -8.136 -40.450 1.00 33.22 64 ILE D C 1
ATOM 2907 O O . ILE D 1 64 ? 0.726 -7.980 -41.669 1.00 32.23 64 ILE D O 1
ATOM 2912 N N . GLU D 1 65 ? 0.700 -9.308 -39.854 1.00 34.09 65 GLU D N 1
ATOM 2913 C CA . GLU D 1 65 ? 0.323 -10.494 -40.592 1.00 35.70 65 GLU D CA 1
ATOM 2914 C C . GLU D 1 65 ? -0.952 -11.069 -39.981 1.00 34.73 65 GLU D C 1
ATOM 2915 O O . GLU D 1 65 ? -1.011 -11.290 -38.776 1.00 32.39 65 GLU D O 1
ATOM 2921 N N . ILE D 1 66 ? -1.972 -11.288 -40.814 1.00 35.18 66 ILE D N 1
ATOM 2922 C CA . ILE D 1 66 ? -3.256 -11.835 -40.353 1.00 36.13 66 ILE D CA 1
ATOM 2923 C C . ILE D 1 66 ? -3.736 -12.895 -41.349 1.00 37.46 66 ILE D C 1
ATOM 2924 O O . ILE D 1 66 ? -4.008 -12.578 -42.511 1.00 37.24 66 ILE D O 1
ATOM 2929 N N . CYS D 1 67 ? -3.797 -14.146 -40.893 1.00 40.58 67 CYS D N 1
ATOM 2930 C CA . CYS D 1 67 ? -4.261 -15.284 -41.696 1.00 42.58 67 CYS D CA 1
ATOM 2931 C C . CYS D 1 67 ? -3.552 -15.406 -43.045 1.00 42.69 67 CYS D C 1
ATOM 2932 O O . CYS D 1 67 ? -4.195 -15.616 -44.080 1.00 43.97 67 CYS D O 1
ATOM 2935 N N . GLY D 1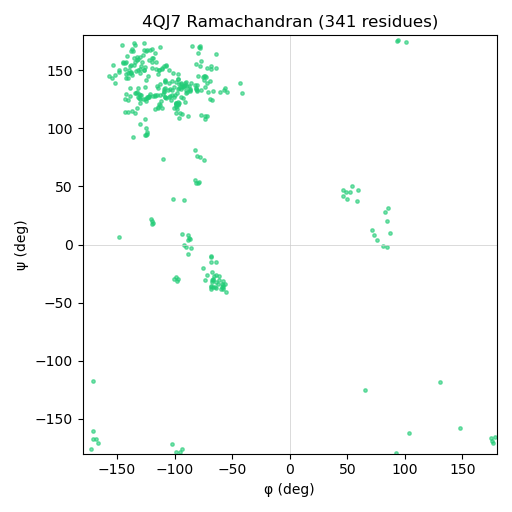 68 ? -2.225 -15.258 -43.023 1.00 40.74 68 GLY D N 1
ATOM 2936 C CA . GLY D 1 68 ? -1.403 -15.411 -44.222 1.00 40.44 68 GLY D CA 1
ATOM 2937 C C . GLY D 1 68 ? -1.312 -14.166 -45.079 1.00 40.17 68 GLY D C 1
ATOM 2938 O O . GLY D 1 68 ? -0.617 -14.156 -46.103 1.00 40.59 68 GLY D O 1
ATOM 2939 N N . HIS D 1 69 ? -2.016 -13.116 -44.666 1.00 38.89 69 HIS D N 1
ATOM 2940 C CA . HIS D 1 69 ? -2.000 -11.850 -45.362 1.00 37.84 69 HIS D CA 1
ATOM 2941 C C . HIS D 1 69 ? -1.028 -10.925 -44.663 1.00 38.15 69 HIS D C 1
ATOM 2942 O O . HIS D 1 69 ? -1.232 -10.580 -43.502 1.00 36.36 69 HIS D O 1
ATOM 2949 N N . LYS D 1 70 ? 0.022 -10.546 -45.388 1.00 38.95 70 LYS D N 1
ATOM 2950 C CA . LYS D 1 70 ? 1.021 -9.602 -44.916 1.00 38.87 70 LYS D CA 1
ATOM 2951 C C . LYS D 1 70 ? 0.625 -8.220 -45.381 1.00 36.82 70 LYS D C 1
ATOM 2952 O O . LYS D 1 70 ? 0.626 -7.935 -46.585 1.00 38.91 70 LYS D O 1
ATOM 2958 N N . VAL D 1 71 ? 0.259 -7.361 -44.432 1.00 32.86 71 VAL D N 1
ATOM 2959 C CA . VAL D 1 71 ? -0.230 -6.020 -44.754 1.00 32.39 71 VAL D CA 1
ATOM 2960 C C . VAL D 1 71 ? 0.410 -4.970 -43.845 1.00 30.34 71 VAL D C 1
ATOM 2961 O O . VAL D 1 71 ? 1.171 -5.310 -42.941 1.00 29.62 71 VAL D O 1
ATOM 2965 N N . ILE D 1 72 ? 0.140 -3.704 -44.147 1.00 31.44 72 ILE D N 1
ATOM 2966 C CA . ILE D 1 72 ? 0.686 -2.590 -43.398 1.00 30.42 72 ILE D CA 1
ATOM 2967 C C . ILE D 1 72 ? -0.430 -1.617 -43.093 1.00 27.90 72 ILE D C 1
ATOM 2968 O O . ILE D 1 72 ? -1.217 -1.239 -43.968 1.00 26.24 72 ILE D O 1
ATOM 2973 N N . GLY D 1 73 ? -0.519 -1.207 -41.832 1.00 25.32 73 GLY D N 1
ATOM 2974 C CA . GLY D 1 73 ? -1.558 -0.281 -41.462 1.00 23.60 73 GLY D CA 1
ATOM 2975 C C . GLY D 1 73 ? -1.339 0.332 -40.108 1.00 22.76 73 GLY D C 1
ATOM 2976 O O . GLY D 1 73 ? -0.277 0.189 -39.512 1.00 24.68 73 GLY D O 1
ATOM 2977 N N . THR D 1 74 ? -2.364 1.034 -39.661 1.00 22.13 74 THR D N 1
ATOM 2978 C CA . THR D 1 74 ? -2.343 1.742 -38.406 1.00 21.19 74 THR D CA 1
ATOM 2979 C C . THR D 1 74 ? -2.788 0.798 -37.301 1.00 18.96 74 THR D C 1
ATOM 2980 O O . THR D 1 74 ? -3.729 0.032 -37.476 1.00 18.54 74 THR D O 1
ATOM 2984 N N . VAL D 1 75 ? -2.076 0.833 -36.180 1.00 19.05 75 VAL D N 1
ATOM 2985 C CA . VAL D 1 75 ? -2.427 0.052 -35.012 1.00 18.67 75 VAL D CA 1
ATOM 2986 C C . VAL D 1 75 ? -2.542 0.996 -33.828 1.00 17.85 75 VAL D C 1
ATOM 2987 O O . VAL D 1 75 ? -1.720 1.877 -33.656 1.00 17.06 75 VAL D O 1
ATOM 2991 N N . LEU D 1 76 ? -3.586 0.822 -33.025 1.00 15.76 76 LEU D N 1
ATOM 2992 C CA . LEU D 1 76 ? -3.749 1.623 -31.823 1.00 15.46 76 LEU D CA 1
ATOM 2993 C C . LEU D 1 76 ? -3.397 0.765 -30.621 1.00 16.04 76 LEU D C 1
ATOM 2994 O O . LEU D 1 76 ? -3.735 -0.421 -30.600 1.00 17.04 76 LEU D O 1
ATOM 2999 N N . VAL D 1 77 ? -2.688 1.341 -29.650 1.00 15.32 77 VAL D N 1
ATOM 3000 C CA . VAL D 1 77 ? -2.345 0.598 -28.436 1.00 16.66 77 VAL D CA 1
ATOM 3001 C C . VAL D 1 77 ? -2.884 1.312 -27.217 1.00 16.23 77 VAL D C 1
ATOM 3002 O O . VAL D 1 77 ? -2.654 2.502 -27.009 1.00 16.30 77 VAL D O 1
ATOM 3006 N N . GLY D 1 78 ? -3.588 0.550 -26.377 1.00 15.64 78 GLY D N 1
ATOM 3007 C CA . GLY D 1 78 ? -4.173 1.109 -25.183 1.00 16.18 78 GLY D CA 1
ATOM 3008 C C . GLY D 1 78 ? -5.017 0.132 -24.409 1.00 17.03 78 GLY D C 1
ATOM 3009 O O . GLY D 1 78 ? -4.995 -1.066 -24.696 1.00 18.26 78 GLY D O 1
ATOM 3010 N N . PRO D 1 79 ? -5.778 0.64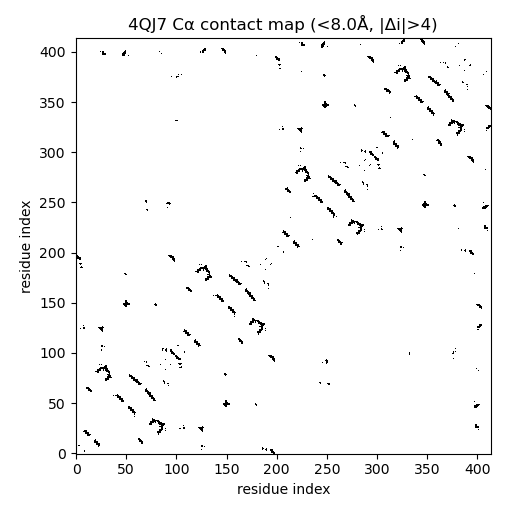0 -23.419 1.00 17.36 79 PRO D N 1
ATOM 3011 C CA . PRO D 1 79 ? -6.464 -0.212 -22.451 1.00 18.55 79 PRO D CA 1
ATOM 3012 C C . PRO D 1 79 ? -7.757 -0.854 -22.953 1.00 19.50 79 PRO D C 1
ATOM 3013 O O . PRO D 1 79 ? -8.789 -0.733 -22.322 1.00 21.41 79 PRO D O 1
ATOM 3017 N N . THR D 1 80 ? -7.676 -1.554 -24.088 1.00 20.57 80 THR D N 1
ATOM 3018 C CA . THR D 1 80 ? -8.735 -2.464 -24.505 1.00 19.59 80 THR D CA 1
ATOM 3019 C C . THR D 1 80 ? -8.604 -3.779 -23.732 1.00 21.02 80 THR D C 1
ATOM 3020 O O . THR D 1 80 ? -7.502 -4.251 -23.486 1.00 22.37 80 THR D O 1
ATOM 3024 N N . PRO D 1 81 ? -9.731 -4.416 -23.396 1.00 22.17 81 PRO D N 1
ATOM 3025 C CA . PRO D 1 81 ? -9.657 -5.710 -22.694 1.00 22.20 81 PRO D CA 1
ATOM 3026 C C . PRO D 1 81 ? -9.269 -6.899 -23.574 1.00 21.21 81 PRO D C 1
ATOM 3027 O O . PRO D 1 81 ? -8.868 -7.963 -23.089 1.00 22.94 81 PRO D O 1
ATOM 3031 N N . VAL D 1 82 ? -9.457 -6.723 -24.869 1.00 18.33 82 VAL D N 1
ATOM 3032 C CA . VAL D 1 82 ? -9.211 -7.768 -25.836 1.00 17.99 82 VAL D CA 1
ATOM 3033 C C . VAL D 1 82 ? -8.602 -7.087 -27.054 1.00 16.79 82 VAL D C 1
ATOM 3034 O O . VAL D 1 82 ? -8.986 -5.976 -27.387 1.00 17.65 82 VAL D O 1
ATOM 3038 N N . ASN D 1 83 ? -7.651 -7.764 -27.706 1.00 15.61 83 ASN D N 1
ATOM 3039 C CA . ASN D 1 83 ? -7.088 -7.267 -28.959 1.00 14.71 83 ASN D CA 1
ATOM 3040 C C . ASN D 1 83 ? -8.164 -7.320 -30.039 1.00 14.64 83 ASN D C 1
ATOM 3041 O O . ASN D 1 83 ? -8.827 -8.343 -30.217 1.00 14.80 83 ASN D O 1
ATOM 3046 N N A ILE D 1 84 ? -8.376 -6.217 -30.745 0.50 14.56 84 ILE D N 1
ATOM 3047 N N B ILE D 1 84 ? -8.278 -6.227 -30.788 0.50 14.19 84 ILE D N 1
ATOM 3048 C CA A ILE D 1 84 ? -9.411 -6.211 -31.772 0.50 14.63 84 ILE D CA 1
ATOM 3049 C CA B ILE D 1 84 ? -9.348 -6.029 -31.759 0.50 14.04 84 ILE D CA 1
ATOM 3050 C C A ILE D 1 84 ? -8.856 -5.812 -33.136 0.50 14.70 84 ILE D C 1
ATOM 3051 C C B ILE D 1 84 ? -8.795 -5.795 -33.164 0.50 14.37 84 ILE D C 1
ATOM 3052 O O A ILE D 1 84 ? -8.074 -4.864 -33.249 0.50 14.70 84 ILE D O 1
ATOM 3053 O O B ILE D 1 84 ? -7.959 -4.908 -33.342 0.50 14.30 84 ILE D O 1
ATOM 3062 N N . ILE D 1 85 ? -9.233 -6.581 -34.156 1.00 14.57 85 ILE D N 1
ATOM 3063 C CA . ILE D 1 85 ? -8.897 -6.282 -35.554 1.00 14.90 85 ILE D CA 1
ATOM 3064 C C . ILE D 1 85 ? -10.098 -5.604 -36.172 1.00 14.55 85 ILE D C 1
ATOM 3065 O O . ILE D 1 85 ? -11.152 -6.239 -36.352 1.00 13.99 85 ILE D O 1
ATOM 3070 N N . GLY D 1 86 ? -9.949 -4.330 -36.546 1.00 14.30 86 GLY D N 1
ATOM 3071 C CA . GLY D 1 86 ? -11.076 -3.536 -37.014 1.00 13.59 86 GLY D CA 1
ATOM 3072 C C . GLY D 1 86 ? -11.068 -3.405 -38.531 1.00 15.38 86 GLY D C 1
ATOM 3073 O O . GLY D 1 86 ? -10.243 -4.027 -39.198 1.00 16.07 86 GLY D O 1
ATOM 3074 N N . ARG D 1 87 ? -11.960 -2.557 -39.025 1.00 15.86 87 ARG D N 1
ATOM 3075 C CA . ARG D 1 87 ? -12.285 -2.490 -40.464 1.00 16.22 87 ARG D CA 1
ATOM 3076 C C . ARG D 1 87 ? -11.090 -2.007 -41.273 1.00 18.63 87 ARG D C 1
ATOM 3077 O O . ARG D 1 87 ? -10.936 -2.385 -42.450 1.00 17.47 87 ARG D O 1
ATOM 3085 N N . ASN D 1 88 ? -10.211 -1.219 -40.650 1.00 19.07 88 ASN D N 1
ATOM 3086 C CA . ASN D 1 88 ? -9.018 -0.754 -41.346 1.00 19.73 88 ASN D CA 1
ATOM 3087 C C . ASN D 1 88 ? -8.155 -1.905 -41.865 1.00 21.21 88 ASN D C 1
ATOM 3088 O O . ASN D 1 88 ? -7.563 -1.805 -42.947 1.00 22.81 88 ASN D O 1
ATOM 3093 N N . LEU D 1 89 ? -8.080 -2.993 -41.117 1.00 19.55 89 LEU D N 1
ATOM 3094 C CA . LEU D 1 89 ? -7.345 -4.162 -41.542 1.00 19.89 89 LEU D CA 1
ATOM 3095 C C . LEU D 1 89 ? -8.239 -5.237 -42.154 1.00 20.14 89 LEU D C 1
ATOM 3096 O O . LEU D 1 89 ? -7.771 -5.932 -43.052 1.00 19.56 89 LEU D O 1
ATOM 3101 N N . LEU D 1 90 ? -9.504 -5.364 -41.718 1.00 18.65 90 LEU D N 1
ATOM 3102 C CA . LEU D 1 90 ? -10.453 -6.309 -42.341 1.00 18.84 90 LEU D CA 1
ATOM 3103 C C . LEU D 1 90 ? -10.658 -5.999 -43.836 1.00 19.89 90 LEU D C 1
ATOM 3104 O O . LEU D 1 90 ? -10.781 -6.915 -44.632 1.00 21.26 90 LEU D O 1
ATOM 3109 N N . THR D 1 91 ? -10.708 -4.724 -44.201 1.00 19.95 91 THR D N 1
ATOM 3110 C CA . THR D 1 91 ? -10.924 -4.362 -45.617 1.00 22.28 91 THR D CA 1
ATOM 3111 C C . THR D 1 91 ? -9.693 -4.765 -46.416 1.00 23.78 91 THR D C 1
ATOM 3112 O O . THR D 1 91 ? -9.817 -5.275 -47.546 1.00 24.02 91 THR D O 1
ATOM 3116 N N . GLN D 1 92 ? -8.504 -4.594 -45.828 1.00 23.77 92 GLN D N 1
ATOM 3117 C CA . GLN D 1 92 ? -7.262 -4.931 -46.532 1.00 26.15 92 GLN D CA 1
ATOM 3118 C C . GLN D 1 92 ? -7.138 -6.407 -46.854 1.00 26.51 92 GLN D C 1
ATOM 3119 O O . GLN D 1 92 ? -6.521 -6.766 -47.845 1.00 26.71 92 GLN D O 1
ATOM 3125 N N . ILE D 1 93 ? -7.689 -7.274 -46.013 1.00 25.05 93 ILE D N 1
ATOM 3126 C CA . ILE D 1 93 ? -7.571 -8.726 -46.238 1.00 24.31 93 ILE D CA 1
ATOM 3127 C C . ILE D 1 93 ? -8.730 -9.311 -47.055 1.00 24.16 93 ILE D C 1
ATOM 3128 O O . ILE D 1 93 ? -8.757 -10.518 -47.334 1.00 27.11 93 ILE D O 1
ATOM 3133 N N . GLY D 1 94 ? -9.673 -8.449 -47.435 1.00 22.02 94 GLY D N 1
ATOM 3134 C CA . GLY D 1 94 ? -10.825 -8.811 -48.242 1.00 23.36 94 GLY D CA 1
ATOM 3135 C C . GLY D 1 94 ? -12.003 -9.371 -47.466 1.00 23.11 94 GLY D C 1
ATOM 3136 O O . GLY D 1 94 ? -12.877 -10.040 -48.041 1.00 25.01 94 GLY D O 1
ATOM 3137 N N . CYS D 1 95 ? -12.045 -9.087 -46.163 1.00 22.06 95 CYS D N 1
ATOM 3138 C CA . CYS D 1 95 ? -13.109 -9.604 -45.309 1.00 22.60 95 CYS D CA 1
ATOM 3139 C C . CYS D 1 95 ? -14.467 -8.935 -45.588 1.00 21.45 95 CYS D C 1
ATOM 3140 O O . CYS D 1 95 ? -14.577 -7.693 -45.665 1.00 22.17 95 CYS D O 1
ATOM 3143 N N . THR D 1 96 ? -15.494 -9.762 -45.746 1.00 18.93 96 THR D N 1
ATOM 3144 C CA . THR D 1 96 ? -16.877 -9.308 -45.898 1.00 19.48 96 THR D CA 1
ATOM 3145 C C . THR D 1 96 ? -17.784 -10.098 -44.964 1.00 20.00 96 THR D C 1
ATOM 3146 O O . THR D 1 96 ? -17.390 -11.167 -44.502 1.00 19.72 96 THR D O 1
ATOM 3150 N N . LEU D 1 97 ? -18.952 -9.525 -44.680 1.00 20.94 97 LEU D N 1
ATOM 3151 C CA . LEU D 1 97 ? -20.054 -10.212 -44.028 1.00 21.21 97 LEU D CA 1
ATOM 3152 C C . LEU D 1 97 ? -20.998 -10.747 -45.087 1.00 22.50 97 LEU D C 1
ATOM 3153 O O . LEU D 1 97 ? -21.366 -10.023 -46.012 1.00 22.58 97 LEU D O 1
ATOM 3158 N N . ASN D 1 98 ? -21.433 -11.987 -44.931 1.00 22.68 98 ASN D N 1
ATOM 3159 C CA . ASN D 1 98 ? -22.297 -12.622 -45.921 1.00 23.58 98 ASN D CA 1
ATOM 3160 C C . ASN D 1 98 ? -23.401 -13.422 -45.258 1.00 24.52 98 ASN D C 1
ATOM 3161 O O . ASN D 1 98 ? -23.129 -14.163 -44.324 1.00 23.03 98 ASN D O 1
ATOM 3166 N N . PHE D 1 99 ? -24.637 -13.274 -45.742 1.00 27.60 99 PHE D N 1
ATOM 3167 C CA . PHE D 1 99 ? -25.773 -14.072 -45.253 1.00 30.24 99 PHE D CA 1
ATOM 3168 C C . PHE D 1 99 ? -26.905 -14.147 -46.280 1.00 33.31 99 PHE D C 1
ATOM 3169 O O . PHE D 1 99 ? -26.912 -13.382 -47.246 1.00 35.66 99 PHE D O 1
ATOM 3178 N N . PRO E 2 2 ? -5.971 -15.028 -0.629 1.00 38.21 2 PRO F N 1
ATOM 3179 C CA . PRO E 2 2 ? -5.937 -13.566 -0.504 1.00 36.83 2 PRO F CA 1
ATOM 3180 C C . PRO E 2 2 ? -5.743 -12.913 -1.880 1.00 34.07 2 PRO F C 1
ATOM 3181 O O . PRO E 2 2 ? -4.806 -13.296 -2.550 1.00 32.62 2 PRO F O 1
ATOM 3185 N N . GLY E 2 3 ? -6.539 -11.951 -2.350 1.00 33.93 3 GLY F N 1
ATOM 3186 C CA . GLY E 2 3 ? -7.629 -11.315 -1.697 1.00 29.03 3 GLY F CA 1
ATOM 3187 C C . GLY E 2 3 ? -7.528 -9.792 -1.806 1.00 24.99 3 GLY F C 1
ATOM 3188 O O . GLY E 2 3 ? -7.534 -9.140 -2.880 1.00 19.13 3 GLY F O 1
ATOM 3189 N N . ASN E 2 4 ? -7.417 -9.220 -0.652 1.00 21.87 4 ASN F N 1
ATOM 3190 C CA . ASN E 2 4 ? -7.863 -7.901 -0.479 1.00 22.11 4 ASN F CA 1
ATOM 3191 C C . ASN E 2 4 ? -6.779 -7.159 0.334 1.00 21.82 4 ASN F C 1
ATOM 3192 O O . ASN E 2 4 ? -6.729 -7.121 1.577 1.00 22.69 4 ASN F O 1
ATOM 3197 N N . PHE E 2 5 ? -5.885 -6.533 -0.387 1.00 20.40 5 PHE F N 1
ATOM 3198 C CA . PHE E 2 5 ? -4.698 -6.006 0.248 1.00 19.11 5 PHE F CA 1
ATOM 3199 C C . PHE E 2 5 ? -4.780 -4.575 0.732 1.00 17.90 5 PHE F C 1
ATOM 3200 O O . PHE E 2 5 ? -3.795 -3.817 0.599 1.00 20.69 5 PHE F O 1
ATOM 3208 N N . LEU E 2 6 ? -5.929 -4.168 1.265 1.00 18.11 6 LEU F N 1
ATOM 3209 C CA . LEU E 2 6 ? -5.964 -2.970 2.086 1.00 19.04 6 LEU F CA 1
ATOM 3210 C C . LEU E 2 6 ? -4.787 -2.922 3.059 1.00 20.37 6 LEU F C 1
ATOM 3211 O O . LEU E 2 6 ? -4.395 -3.915 3.736 1.00 21.53 6 LEU F O 1
ATOM 3216 N N . GLN E 2 7 ? -4.241 -1.744 3.182 1.00 20.35 7 GLN F N 1
ATOM 3217 C CA . GLN E 2 7 ? -3.211 -1.547 4.192 1.00 21.16 7 GLN F CA 1
ATOM 3218 C C . GLN E 2 7 ? -3.145 -0.108 4.706 1.00 23.94 7 GLN F C 1
ATOM 3219 O O . GLN E 2 7 ? -3.238 0.886 3.954 1.00 23.09 7 GLN F O 1
ATOM 3225 N N . SER E 2 8 ? -2.969 -0.014 6.004 1.00 24.85 8 SER F N 1
ATOM 3226 C CA . SER E 2 8 ? -2.880 1.257 6.689 1.00 27.98 8 SER F CA 1
ATOM 3227 C C . SER E 2 8 ? -1.865 1.226 7.837 1.00 30.29 8 SER F C 1
ATOM 3228 O O . SER E 2 8 ? -1.565 0.165 8.401 1.00 25.96 8 SER F O 1
ATOM 3231 N N . SER E 2 9 ? -1.359 2.409 8.185 1.00 36.11 9 SER F N 1
ATOM 3232 C CA . SER E 2 9 ? -0.587 2.612 9.415 1.00 38.19 9 SER F CA 1
ATOM 3233 C C . SER E 2 9 ? -1.329 3.580 10.335 1.00 39.71 9 SER F C 1
ATOM 3234 O O . SER E 2 9 ? -2.256 4.265 9.902 1.00 42.02 9 SER F O 1
ATOM 3237 N N . ARG F 2 1 ? -15.732 -10.964 -18.657 1.00 35.19 1 ARG G N 1
ATOM 3238 C CA . ARG F 2 1 ? -17.118 -10.455 -18.787 1.00 31.72 1 ARG G CA 1
ATOM 3239 C C . ARG F 2 1 ? -17.319 -9.310 -19.795 1.00 25.23 1 ARG G C 1
ATOM 3240 O O . ARG F 2 1 ? -18.452 -9.044 -20.144 1.00 27.84 1 ARG G O 1
ATOM 3248 N N . PRO F 2 2 ? -16.252 -8.580 -20.219 1.00 19.75 2 PRO G N 1
ATOM 3249 C CA . PRO F 2 2 ? -16.587 -7.645 -21.285 1.00 17.47 2 PRO G CA 1
ATOM 3250 C C . PRO F 2 2 ? -16.844 -8.428 -22.556 1.00 15.92 2 PRO G C 1
ATOM 3251 O O . PRO F 2 2 ? -16.107 -9.370 -22.858 1.00 15.65 2 PRO G O 1
ATOM 3255 N N . GLY F 2 3 ? -17.871 -8.027 -23.303 1.00 15.03 3 GLY G N 1
ATOM 3256 C CA . GLY F 2 3 ? -18.255 -8.778 -24.481 1.00 14.47 3 GLY G CA 1
ATOM 3257 C C . GLY F 2 3 ? -18.834 -7.960 -25.609 1.00 14.49 3 GLY G C 1
ATOM 3258 O O . GLY F 2 3 ? -19.324 -8.551 -26.573 1.00 14.41 3 GLY G O 1
ATOM 3259 N N . ASN F 2 4 ? -18.838 -6.627 -25.510 1.00 13.47 4 ASN G N 1
ATOM 3260 C CA . ASN F 2 4 ? -19.321 -5.807 -26.653 1.00 13.20 4 ASN G CA 1
ATOM 3261 C C . ASN F 2 4 ? -18.247 -4.809 -27.038 1.00 13.91 4 ASN G C 1
ATOM 3262 O O . ASN F 2 4 ? -18.086 -3.754 -26.409 1.00 14.35 4 ASN G O 1
ATOM 3267 N N . PHE F 2 5 ? -17.515 -5.147 -28.083 1.00 12.57 5 PHE G N 1
ATOM 3268 C CA . PHE F 2 5 ? -16.319 -4.378 -28.458 1.00 12.57 5 PHE G CA 1
ATOM 3269 C C . PHE F 2 5 ? -16.572 -3.431 -29.631 1.00 12.93 5 PHE G C 1
ATOM 3270 O O . PHE F 2 5 ? -15.704 -3.219 -30.456 1.00 12.63 5 PHE G O 1
ATOM 3278 N N . LEU F 2 6 ? -17.748 -2.814 -29.637 1.00 13.93 6 LEU G N 1
ATOM 3279 C CA . LEU F 2 6 ? -17.927 -1.582 -30.402 1.00 14.11 6 LEU G CA 1
ATOM 3280 C C . LEU F 2 6 ? -16.685 -0.695 -30.236 1.00 13.84 6 LEU G C 1
ATOM 3281 O O . LEU F 2 6 ? -16.224 -0.436 -29.110 1.00 13.50 6 LEU G O 1
ATOM 3286 N N . GLN F 2 7 ? -16.144 -0.213 -31.355 1.00 14.02 7 GLN G N 1
ATOM 3287 C CA . GLN F 2 7 ? -15.083 0.773 -31.299 1.00 14.76 7 GLN G CA 1
ATOM 3288 C C . GLN F 2 7 ? -15.193 1.826 -32.400 1.00 15.21 7 GLN G C 1
ATOM 3289 O O . GLN F 2 7 ? -15.342 1.470 -33.557 1.00 15.43 7 GLN G O 1
ATOM 3295 N N . SER F 2 8 ? -15.129 3.093 -32.008 1.00 16.27 8 SER G N 1
ATOM 3296 C CA . SER F 2 8 ? -15.237 4.218 -32.929 1.00 16.63 8 SER G CA 1
ATOM 3297 C C . SER F 2 8 ? -14.039 5.152 -32.868 1.00 17.32 8 SER G C 1
ATOM 3298 O O . SER F 2 8 ? -13.448 5.398 -31.802 1.00 15.41 8 SER G O 1
ATOM 3301 N N . SER F 2 9 ? -13.679 5.708 -34.016 1.00 19.05 9 SER G N 1
ATOM 3302 C CA . SER F 2 9 ? -12.778 6.844 -33.967 1.00 21.98 9 SER G CA 1
ATOM 3303 C C . SER F 2 9 ? -13.372 8.028 -34.698 1.00 23.74 9 SER G C 1
ATOM 3304 O O . SER F 2 9 ? -14.030 7.850 -35.723 1.00 24.11 9 SER G O 1
ATOM 3307 N N . PRO F 2 10 ? -13.167 9.226 -34.142 1.00 27.24 10 PRO G N 1
ATOM 3308 C CA . PRO F 2 10 ? -13.637 10.476 -34.728 1.00 29.69 10 PRO G CA 1
ATOM 3309 C C . PRO F 2 10 ? -12.917 10.816 -36.030 1.00 32.32 10 PRO G C 1
ATOM 3310 O O . PRO F 2 10 ? -13.583 11.171 -37.007 1.00 33.97 10 PRO G O 1
#

Sequence (414 aa):
PQITLWKKRPLVTIRRIGGGGQLKEALLNTGADDTVLEEEMNLPGKWKKPKMIGGVVGGGFIKVRQYDQQIPIEICGHKVIGTVLVGPTPVVNIIIGRNLLTQIGCTLNFPQITLWKRPLVTIRIGGQLKEALLNTGADDTVLEEEMNLPGKWKPKMIGGVVGGGFIKVRQYDQIPIEICGHKVIGTVLVGPTPVNIIGRNLLTQIGCCTLNFPQITLWKRPLVTIRIGGQLKEALLNTGADDDTVLEEEMNLPGKWKPKMIGGVGGFIKVRQYDQIPIEICGHKKVIGTVLVGPTPVNIIGRNLLTQIGCTLNFPQITLWKRPLVTIRIGGQQLKEALLNTGADDTVLEEEMNLPGKWKPKMIGGVVGGFIKVRQYDQQIPIEICGHKVIGTVLVGPTPVNIIIGRNLLTQIGCTLNFPGNFLQSSRPGNFLQSSP

InterPro domains:
  IPR000071 Immunodeficiency lentiviral matrix, N-terminal [PF00540] (2-134)
  IPR000071 Immunodeficiency lentiviral matrix, N-terminal [PR00234] (4-20)
  IPR000071 Immunodeficiency lentiviral matrix, N-terminal [PR00234] (22-40)
  IPR000071 Immunodeficiency lentiviral matrix, N-terminal [PR00234] (42-57)
  IPR000071 Immunodeficiency lentiviral matrix, N-terminal [PR00234] (70-89)
  IPR000071 Immunodeficiency lentiviral matrix, N-terminal [PR00234] (89-102)
  IPR000477 Reverse transcriptase domain [PF00078] (652-823)
  IPR000477 Reverse transcriptase domain [PS50878] (633-823)
  IPR001037 Integrase, C-terminal, retroviral [PF00552] (1374-1417)
  IPR001037 Integrase, C-terminal, retroviral [PS51027] (1372-1419)
  IPR001584 Integrase, catalytic core [PF00665] (1206-1294)
  IPR001584 Integrase, catalytic core [PS50994] (1203-1353)
  IPR001878 Zinc finger, CCHC-type [PF00098] (393-408)
  IPR001878 Zinc finger, CCHC-type [PF00098] (414-430)
  IPR001878 Zinc finger, CCHC-type [PS50158] (393-408)
  IPR001878 Zinc finger, CCHC-type [PS50158] (415-430)
  IPR001878 Zinc finger, CCHC-type [SM00343] (393-409)
  IPR001878 Zinc finger, CCHC-type [SM00343] (414-430)
  IPR001969 Aspartic peptidase, active site [PS00141] (512-523)
  IPR001995 Peptidase A2A, retrovirus, catalytic [PS50175] (510-579)

Radius of gyration: 23.67 Å; Cα contacts (8 Å, |Δi|>4): 1282; chains: 6; bounding box: 64×31×63 Å

Nearest PDB structures (foldseek):
  4qj7-assembly1_A  TM=1.010E+00  e=1.166E-19  HIV-1 M:B_ARV2/SF2
  3em3-assembly1_B  TM=1.003E+00  e=4.367E-19  HIV-1 M:B_ARV2/SF2
  3oxx-assembly2_C  TM=9.990E-01  e=3.449E-18  HIV-1 M:B_ARV2/SF2
  5kr0-assembly1_B  TM=9.896E-01  e=1.087E-17  Human immunodeficiency virus 1
  5yoj-assembly1_B  TM=9.924E-01  e=2.428E-17  Human immunodeficiency virus 1

B-factor: mean 24.01, std 9.12, range [9.95, 66.94]

Solvent-accessible surface area: 17855 Å² total; per-residue (Å²): 90,120,34,71,1,180,164,90,4,75,23,83,3,94,4,72,67,100,132,44,110,0,3,0,0,1,3,0,37,37,2,0,1,77,116,38,140,28,112,62,196,106,116,91,75,120,7,0,2,0,27,30,112,20,142,3,100,28,3,74,124,17,71,7,46,0,54,66,58,118,1,11,9,42,0,1,6,4,67,5,74,41,16,0,0,0,27,30,0,0,9,2,4,23,4,15,0,23,51,78,22,34,37,2,86,70,80,5,76,20,91,1,30,7,74,83,88,136,35,112,1,3,0,0,1,3,0,27,29,0,0,0,72,113,29,145,24,109,63,98,119,121,105,64,124,0,4,3,3,24,25,149,23,145,5,54,25,7,73,130,19,87,4,72,0,50,62,62,170,1,94,9,45,0,1,0,1,74,8,58,29,7,0,0,0,25,44,0,0,27,89,6,47,4,16,0,25,52,81,115,28,67,2,191,71,107,3,76,12,74,1,24,4,82,81,99,136,37,99,0,5,0,0,1,2,0,45,28,0,0,0,72,112,30,135,24,96,62,96,131,117,69,77,23,6,0,2,0,18,6,12,20,69,2,40,30,6,79,144,5,80,5,55,0,48,58,66,164,4,96,11,46,0,2,0,2,92,9,81,34,4,0,0,0,23,46,0,0,26,89,10,47,3,15,0,33,48,93,121,39,69,2,189,166,78,4,75,23,82,2,26,1,63,78,82,134,38,114,0,1,0,0,0,4,0,19,22,2,0,1,72,59,23,145,22,118,61,97,126,111,94,56,100,0,3,5,6,28,30,119,20,99,1,48,23,6,72,146,27,89,6,59,0,55,71,61,170,22,93,12,40,1,1,1,0,11,2,22,30,14,0,0,0,26,43,0,0,25,88,8,46,3,21,0,35,48,77,7,0,1,4,0,28,76,145,14,8,1,0,11,2,33,25,145

Foldseek 3Di:
DDDDVPDFQWFWKDFDPDIFIEGEDAPAAAWEDEADDDDDDWDWDWDADPVGIDIWTKDFFGWMGTPNDTDTTIYTYHPDVGGYHYPVVCVVVVDDDDD/DDDDVPDFQWFWKDFPPDIFIEGEDAPDAAWEEEADDDDDDWDWDWDADVVGIDIWTKDFQGWMATPNAIDTTIYTYYHDPGGYHYPVVCVSVPDDDDD/DDADVPDFQWFWKAFPRDIFIEGEDQPDAAWEDEADDDDDDWDWDWDDDPPGIDIWTKDAQGWMATVNQIDTGIYIYYHDPGGYHYPVVCVSSVHDDDD/DDDDVPDFQWFWKAFPNDIFIEGEDAPDAAWEDEADDDDDAWPWDWDADPPGIDIWTKDAQTWMGTPNDTDTGIYTYYHDPGTYHYPRVCVVVPHDDDD/DDDDDDDD/DDDDPDDDDD